Protein 7EYO (pdb70)

Foldseek 3Di:
DWEKEWPLPDFLAFFALQAEAFEDELVLFAQVGGDPLFDLADLLLLQLLLLLPPHAYEYYAQNLQAEFEQDDPVDPCQVPQLQAADDPQLVPQWQPRPNRHHTYHYLVNVVSNLVSQVSNNYAYEYEHHQQQWPDDDRPPRLDTAGDCPRVVVVLVSCVVVVHAPRYHYEYHAALVHGHSSSDDLQRLLRNLQVVLVVVVVRVSNQPDFYEDDHHEQVVLLSVLSNLVRPVVRGQEYAYEDALEAQAPDDLVLLLQQVSLCVLVVRLVSNLVSCVVGPCSVRAYANSEYAHHPPLHHALQLLAQSVLASLVSNSQVCLSSNRHYYYYHHCDDGRNHQADSNPRWGFNSSVSSSVCSQFARRRFIDMDMPDPSSQKDKTKHWTDCPHPQNPVPFDFQKMKMKMWGSDQAKDFHCHVLLQPFFKWKFKKAADVNDRSHRWIDTVNHTWGADVSHGDHRDTDRPCRTRIDHHSIMIMIIRRNNRRVSRD

Organism: Hirudo nipponia (NCBI:txid42736)

Structure (mmCIF, N/CA/C/O backbone):
data_7EYO
#
_entry.id   7EYO
#
_cell.length_a   43.514
_cell.length_b   69.474
_cell.length_c   86.739
_cell.angle_alpha   90.000
_cell.angle_beta   95.970
_cell.angle_gamma   90.000
#
_symmetry.space_group_name_H-M   'P 1 21 1'
#
loop_
_entity.id
_entity.type
_entity.pdbx_description
1 polymer Hyaluronoglucuronidase
2 branched 2-acetamido-2-deoxy-beta-D-glucopyranose-(1-4)-2-acetamido-2-deoxy-beta-D-glucopyranose
3 non-polymer GLYCEROL
4 water water
#
loop_
_atom_site.group_PDB
_atom_site.id
_atom_site.type_symbol
_atom_site.label_atom_id
_atom_site.label_alt_id
_atom_site.label_comp_id
_atom_site.label_asym_id
_atom_site.label_entity_id
_atom_site.label_seq_id
_atom_site.pdbx_PDB_ins_code
_atom_site.Cartn_x
_atom_site.Cartn_y
_atom_site.Cartn_z
_atom_site.occupancy
_atom_site.B_iso_or_equiv
_atom_site.auth_seq_id
_atom_site.auth_comp_id
_atom_site.auth_asym_id
_atom_site.auth_atom_id
_atom_site.pdbx_PDB_model_num
ATOM 1 N N . GLU A 1 10 ? 31.591 8.053 43.014 1.00 60.89 3 GLU A N 1
ATOM 2 C CA . GLU A 1 10 ? 32.779 8.907 42.715 1.00 54.54 3 GLU A CA 1
ATOM 3 C C . GLU A 1 10 ? 33.549 9.235 43.997 1.00 55.27 3 GLU A C 1
ATOM 4 O O . GLU A 1 10 ? 34.788 9.330 43.917 1.00 53.91 3 GLU A O 1
ATOM 10 N N . ILE A 1 11 ? 32.848 9.454 45.116 1.00 54.25 4 ILE A N 1
ATOM 11 C CA . ILE A 1 11 ? 33.456 9.817 46.432 1.00 51.78 4 ILE A CA 1
ATOM 12 C C . ILE A 1 11 ? 33.035 8.776 47.465 1.00 47.53 4 ILE A C 1
ATOM 13 O O . ILE A 1 11 ? 31.819 8.634 47.695 1.00 49.55 4 ILE A O 1
ATOM 18 N N . ALA A 1 12 ? 34.024 8.123 48.075 1.00 46.11 5 ALA A N 1
ATOM 19 C CA . ALA A 1 12 ? 33.882 7.142 49.172 1.00 46.35 5 ALA A CA 1
ATOM 20 C C . ALA A 1 12 ? 33.508 7.843 50.488 1.00 53.85 5 ALA A C 1
ATOM 21 O O . ALA A 1 12 ? 34.195 8.820 50.877 1.00 59.18 5 ALA A O 1
ATOM 23 N N . VAL A 1 13 ? 32.494 7.325 51.186 1.00 51.06 6 VAL A N 1
ATOM 24 C CA . VAL A 1 13 ? 31.965 7.920 52.446 1.00 51.75 6 VAL A CA 1
ATOM 25 C C . VAL A 1 13 ? 31.593 6.797 53.420 1.00 48.27 6 VAL A C 1
ATOM 26 O O . VAL A 1 13 ? 30.729 5.970 53.078 1.00 45.44 6 VAL A O 1
ATOM 30 N N . THR A 1 14 ? 32.225 6.801 54.593 1.00 48.46 7 THR A N 1
ATOM 31 C CA . THR A 1 14 ? 31.881 5.969 55.776 1.00 47.76 7 THR A CA 1
ATOM 32 C C . THR A 1 14 ? 31.281 6.871 56.868 1.00 43.82 7 THR A C 1
ATOM 33 O O . THR A 1 14 ? 31.891 7.898 57.172 1.00 45.47 7 THR A O 1
ATOM 37 N N . ILE A 1 15 ? 30.126 6.508 57.420 1.00 37.66 8 ILE A N 1
ATOM 38 C CA . ILE A 1 15 ? 29.519 7.148 58.623 1.00 35.37 8 ILE A CA 1
ATOM 39 C C . ILE A 1 15 ? 29.575 6.153 59.790 1.00 40.92 8 ILE A C 1
ATOM 40 O O . ILE A 1 15 ? 28.912 5.110 59.713 1.00 40.81 8 ILE A O 1
ATOM 45 N N . ASP A 1 16 ? 30.301 6.465 60.859 1.00 40.54 9 ASP A N 1
ATOM 46 C CA . ASP A 1 16 ? 30.283 5.646 62.097 1.00 38.38 9 ASP A CA 1
ATOM 47 C C . ASP A 1 16 ? 28.988 5.962 62.848 1.00 39.24 9 ASP A C 1
ATOM 48 O O . ASP A 1 16 ? 29.019 6.789 63.784 1.00 36.21 9 ASP A O 1
ATOM 53 N N . ASP A 1 17 ? 27.897 5.284 62.492 1.00 35.56 10 ASP A N 1
ATOM 54 C CA . ASP A 1 17 ? 26.549 5.534 63.073 1.00 35.09 10 ASP A CA 1
ATOM 55 C C . ASP A 1 17 ? 26.390 4.787 64.401 1.00 30.91 10 ASP A C 1
ATOM 56 O O . ASP A 1 17 ? 25.241 4.697 64.910 1.00 31.46 10 ASP A O 1
ATOM 61 N N . LYS A 1 18 ? 27.491 4.297 64.963 1.00 32.80 11 LYS A N 1
ATOM 62 C CA . LYS A 1 18 ? 27.476 3.542 66.241 1.00 40.32 11 LYS A CA 1
ATOM 63 C C . LYS A 1 18 ? 27.953 4.421 67.402 1.00 40.53 11 LYS A C 1
ATOM 64 O O . LYS A 1 18 ? 27.529 4.159 68.521 1.00 48.25 11 LYS A O 1
ATOM 70 N N . ASN A 1 19 ? 28.819 5.404 67.161 1.00 41.31 12 ASN A N 1
ATOM 71 C CA . ASN A 1 19 ? 29.443 6.227 68.234 1.00 40.61 12 ASN A CA 1
ATOM 72 C C . ASN A 1 19 ? 28.979 7.678 68.057 1.00 38.74 12 ASN A C 1
ATOM 73 O O . ASN A 1 19 ? 29.194 8.250 66.965 1.00 37.46 12 ASN A O 1
ATOM 78 N N . VAL A 1 20 ? 28.256 8.188 69.050 1.00 36.66 13 VAL A N 1
ATOM 79 C CA . VAL A 1 20 ? 27.776 9.601 69.105 1.00 32.93 13 VAL A CA 1
ATOM 80 C C . VAL A 1 20 ? 28.980 10.450 69.491 1.00 31.06 13 VAL A C 1
ATOM 81 O O . VAL A 1 20 ? 29.536 10.199 70.579 1.00 30.65 13 VAL A O 1
ATOM 85 N N . ILE A 1 21 ? 29.421 11.341 68.599 1.00 30.51 14 ILE A N 1
ATOM 86 C CA . ILE A 1 21 ? 30.617 12.208 68.818 1.00 29.77 14 ILE A CA 1
ATOM 87 C C . ILE A 1 21 ? 30.180 13.562 69.397 1.00 27.03 14 ILE A C 1
ATOM 88 O O . ILE A 1 21 ? 31.038 14.275 69.875 1.00 27.59 14 ILE A O 1
ATOM 93 N N . ALA A 1 22 ? 28.892 13.895 69.365 1.00 27.18 15 ALA A N 1
ATOM 94 C CA . ALA A 1 22 ? 28.390 15.188 69.877 1.00 25.40 15 ALA A CA 1
ATOM 95 C C . ALA A 1 22 ? 26.893 15.125 70.065 1.00 22.72 15 ALA A C 1
ATOM 96 O O . ALA A 1 22 ? 26.200 14.412 69.306 1.00 24.99 15 ALA A O 1
ATOM 98 N N . SER A 1 23 ? 26.436 15.932 70.999 1.00 21.43 16 SER A N 1
ATOM 99 C CA . SER A 1 23 ? 25.019 16.209 71.280 1.00 22.44 16 SER A CA 1
ATOM 100 C C . SER A 1 23 ? 24.852 17.736 71.388 1.00 21.79 16 SER A C 1
ATOM 101 O O . SER A 1 23 ? 25.205 18.304 72.430 1.00 21.14 16 SER A O 1
ATOM 104 N N . VAL A 1 24 ? 24.363 18.372 70.328 1.00 21.55 17 VAL A N 1
ATOM 105 C CA . VAL A 1 24 ? 24.198 19.850 70.328 1.00 19.54 17 VAL A CA 1
ATOM 106 C C . VAL A 1 24 ? 22.912 20.206 71.063 1.00 19.54 17 VAL A C 1
ATOM 107 O O . VAL A 1 24 ? 22.117 19.294 71.455 1.00 20.81 17 VAL A O 1
ATOM 111 N N . SER A 1 25 ? 22.698 21.494 71.270 1.00 16.30 18 SER A N 1
ATOM 112 C CA . SER A 1 25 ? 21.459 22.027 71.845 1.00 16.16 18 SER A CA 1
ATOM 113 C C . SER A 1 25 ? 20.291 21.622 70.964 1.00 17.57 18 SER A C 1
ATOM 114 O O . SER A 1 25 ? 20.450 21.556 69.712 1.00 16.23 18 SER A O 1
ATOM 117 N N . GLU A 1 26 ? 19.151 21.337 71.589 1.00 17.11 19 GLU A N 1
ATOM 118 C CA . GLU A 1 26 ? 17.858 21.306 70.863 1.00 20.47 19 GLU A CA 1
ATOM 119 C C . GLU A 1 26 ? 17.584 22.682 70.233 1.00 17.36 19 GLU A C 1
ATOM 120 O O . GLU A 1 26 ? 16.858 22.748 69.228 1.00 18.21 19 GLU A O 1
ATOM 126 N N . SER A 1 27 ? 18.118 23.745 70.829 1.00 17.68 20 SER A N 1
ATOM 127 C CA . SER A 1 27 ? 18.024 25.151 70.339 1.00 16.97 20 SER A CA 1
ATOM 128 C C . SER A 1 27 ? 19.294 25.515 69.560 1.00 17.48 20 SER A C 1
ATOM 129 O O . SER A 1 27 ? 19.990 26.505 69.906 1.00 18.82 20 SER A O 1
ATOM 132 N N . PHE A 1 28 ? 19.616 24.716 68.557 1.00 15.71 21 PHE A N 1
ATOM 133 C CA . PHE A 1 28 ? 20.908 24.781 67.853 1.00 15.25 21 PHE A CA 1
ATOM 134 C C . PHE A 1 28 ? 21.006 26.097 67.083 1.00 14.70 21 PHE A C 1
ATOM 135 O O . PHE A 1 28 ? 22.121 26.687 67.047 1.00 14.74 21 PHE A O 1
ATOM 143 N N . HIS A 1 29 ? 19.921 26.520 66.435 1.00 14.42 22 HIS A N 1
ATOM 144 C CA . HIS A 1 29 ? 19.951 27.696 65.519 1.00 16.11 22 HIS A CA 1
ATOM 145 C C . HIS A 1 29 ? 19.772 28.991 66.284 1.00 15.03 22 HIS A C 1
ATOM 146 O O . HIS A 1 29 ? 19.065 29.035 67.275 1.00 15.21 22 HIS A O 1
ATOM 153 N N . GLY A 1 30 ? 20.492 30.040 65.861 1.00 13.82 23 GLY A N 1
ATOM 154 C CA . GLY A 1 30 ? 20.267 31.381 66.408 1.00 12.33 23 GLY A CA 1
ATOM 155 C C . GLY A 1 30 ? 20.491 32.441 65.355 1.00 11.78 23 GLY A C 1
ATOM 156 O O . GLY A 1 30 ? 21.061 32.108 64.310 1.00 11.71 23 GLY A O 1
ATOM 157 N N . VAL A 1 31 ? 20.002 33.625 65.625 1.00 11.58 24 VAL A N 1
ATOM 158 C CA . VAL A 1 31 ? 20.125 34.794 64.709 1.00 12.73 24 VAL A CA 1
ATOM 159 C C . VAL A 1 31 ? 20.542 35.981 65.543 1.00 11.19 24 VAL A C 1
ATOM 160 O O . VAL A 1 31 ? 20.139 36.080 66.724 1.00 10.46 24 VAL A O 1
ATOM 164 N N . ALA A 1 32 ? 21.384 36.844 64.969 1.00 11.37 25 ALA A N 1
ATOM 165 C CA . ALA A 1 32 ? 21.850 38.022 65.699 1.00 10.32 25 ALA A CA 1
ATOM 166 C C . ALA A 1 32 ? 21.120 39.243 65.195 1.00 11.02 25 ALA A C 1
ATOM 167 O O . ALA A 1 32 ? 21.021 39.436 63.970 1.00 11.41 25 ALA A O 1
ATOM 169 N N . PHE A 1 33 ? 20.693 40.067 66.130 1.00 11.91 26 PHE A N 1
ATOM 170 C CA . PHE A 1 33 ? 20.081 41.393 65.938 1.00 11.57 26 PHE A CA 1
ATOM 171 C C . PHE A 1 33 ? 21.116 42.400 66.456 1.00 12.71 26 PHE A C 1
ATOM 172 O O . PHE A 1 33 ? 21.266 42.558 67.719 1.00 10.77 26 PHE A O 1
ATOM 180 N N . ASP A 1 34 ? 21.868 42.981 65.536 1.00 12.89 27 ASP A N 1
ATOM 181 C CA . ASP A 1 34 ? 23.036 43.815 65.915 1.00 14.15 27 ASP A CA 1
ATOM 182 C C . ASP A 1 34 ? 22.666 45.069 66.704 1.00 12.86 27 ASP A C 1
ATOM 183 O O . ASP A 1 34 ? 21.770 45.790 66.267 1.00 14.63 27 ASP A O 1
ATOM 188 N N . ALA A 1 35 ? 23.408 45.336 67.786 1.00 12.06 28 ALA A N 1
ATOM 189 C CA . ALA A 1 35 ? 23.143 46.538 68.606 1.00 12.27 28 ALA A CA 1
ATOM 190 C C . ALA A 1 35 ? 23.408 47.805 67.764 1.00 12.01 28 ALA A C 1
ATOM 191 O O . ALA A 1 35 ? 23.019 48.882 68.224 1.00 13.71 28 ALA A O 1
ATOM 193 N N . SER A 1 36 ? 24.040 47.724 66.580 1.00 11.50 29 SER A N 1
ATOM 194 C CA . SER A 1 36 ? 24.181 48.912 65.676 1.00 12.64 29 SER A CA 1
ATOM 195 C C . SER A 1 36 ? 22.831 49.305 65.052 1.00 14.28 29 SER A C 1
ATOM 196 O O . SER A 1 36 ? 22.792 50.364 64.442 1.00 13.34 29 SER A O 1
ATOM 199 N N . LEU A 1 37 ? 21.747 48.567 65.301 1.00 14.83 30 LEU A N 1
ATOM 200 C CA . LEU A 1 37 ? 20.357 48.966 64.900 1.00 16.17 30 LEU A CA 1
ATOM 201 C C . LEU A 1 37 ? 19.781 50.031 65.812 1.00 18.14 30 LEU A C 1
ATOM 202 O O . LEU A 1 37 ? 18.722 50.585 65.447 1.00 17.21 30 LEU A O 1
ATOM 207 N N . PHE A 1 38 ? 20.420 50.343 66.954 1.00 16.85 31 PHE A N 1
ATOM 208 C CA . PHE A 1 38 ? 19.984 51.412 67.869 1.00 16.49 31 PHE A CA 1
ATOM 209 C C . PHE A 1 38 ? 20.740 52.721 67.604 1.00 16.09 31 PHE A C 1
ATOM 210 O O . PHE A 1 38 ? 21.868 52.698 67.091 1.00 18.23 31 PHE A O 1
ATOM 218 N N . SER A 1 39 ? 20.049 53.821 67.876 1.00 18.10 32 SER A N 1
ATOM 219 C CA . SER A 1 39 ? 20.508 55.222 67.745 1.00 16.56 32 SER A CA 1
ATOM 220 C C . SER A 1 39 ? 20.178 55.913 69.052 1.00 16.19 32 SER A C 1
ATOM 221 O O . SER A 1 39 ? 19.512 55.320 69.909 1.00 17.21 32 SER A O 1
ATOM 224 N N . PRO A 1 40 ? 20.643 57.166 69.261 1.00 16.27 33 PRO A N 1
ATOM 225 C CA . PRO A 1 40 ? 20.245 57.949 70.438 1.00 17.45 33 PRO A CA 1
ATOM 226 C C . PRO A 1 40 ? 18.731 58.133 70.593 1.00 18.34 33 PRO A C 1
ATOM 227 O O . PRO A 1 40 ? 18.291 58.347 71.690 1.00 18.21 33 PRO A O 1
ATOM 231 N N . LYS A 1 41 ? 17.981 57.952 69.506 1.00 21.82 34 LYS A N 1
ATOM 232 C CA . LYS A 1 41 ? 16.504 58.106 69.492 1.00 26.24 34 LYS A CA 1
ATOM 233 C C . LYS A 1 41 ? 15.812 56.740 69.518 1.00 28.10 34 LYS A C 1
ATOM 234 O O . LYS A 1 41 ? 14.581 56.721 69.415 1.00 30.36 34 LYS A O 1
ATOM 240 N N . GLY A 1 42 ? 16.545 55.631 69.641 1.00 21.90 35 GLY A N 1
ATOM 241 C CA . GLY A 1 42 ? 15.960 54.279 69.573 1.00 20.59 35 GLY A CA 1
ATOM 242 C C . GLY A 1 42 ? 16.266 53.577 68.267 1.00 19.06 35 GLY A C 1
ATOM 243 O O . GLY A 1 42 ? 17.239 53.964 67.547 1.00 21.48 35 GLY A O 1
ATOM 244 N N . LEU A 1 43 ? 15.461 52.584 67.902 1.00 18.80 36 LEU A N 1
ATOM 245 C CA . LEU A 1 43 ? 15.759 51.804 66.681 1.00 18.66 36 LEU A CA 1
ATOM 246 C C . LEU A 1 43 ? 15.723 52.732 65.470 1.00 21.08 36 LEU A C 1
ATOM 247 O O . LEU A 1 43 ? 14.935 53.689 65.475 1.00 21.57 36 LEU A O 1
ATOM 252 N N . TRP A 1 44 ? 16.517 52.460 64.453 1.00 22.18 37 TRP A N 1
ATOM 253 C CA . TRP A 1 44 ? 16.332 53.145 63.144 1.00 23.71 37 TRP A CA 1
ATOM 254 C C . TRP A 1 44 ? 14.902 52.886 62.650 1.00 24.50 37 TRP A C 1
ATOM 255 O O . TRP A 1 44 ? 14.314 51.837 62.992 1.00 20.57 37 TRP A O 1
ATOM 266 N N . SER A 1 45 ? 14.344 53.803 61.861 1.00 24.88 38 SER A N 1
ATOM 267 C CA . SER A 1 45 ? 12.910 53.743 61.464 1.00 25.64 38 SER A CA 1
ATOM 268 C C . SER A 1 45 ? 12.643 52.523 60.580 1.00 21.59 38 SER A C 1
ATOM 269 O O . SER A 1 45 ? 11.573 51.999 60.648 1.00 29.21 38 SER A O 1
ATOM 272 N N . PHE A 1 46 ? 13.589 52.013 59.820 1.00 23.51 39 PHE A N 1
ATOM 273 C CA . PHE A 1 46 ? 13.357 50.818 58.964 1.00 22.82 39 PHE A CA 1
ATOM 274 C C . PHE A 1 46 ? 13.175 49.536 59.790 1.00 23.42 39 PHE A C 1
ATOM 275 O O . PHE A 1 46 ? 12.658 48.537 59.229 1.00 22.06 39 PHE A O 1
ATOM 283 N N . VAL A 1 47 ? 13.610 49.518 61.052 1.00 20.11 40 VAL A N 1
ATOM 284 C CA . VAL A 1 47 ? 13.700 48.231 61.798 1.00 19.64 40 VAL A CA 1
ATOM 285 C C . VAL A 1 47 ? 12.292 47.732 62.166 1.00 18.28 40 VAL A C 1
ATOM 286 O O . VAL A 1 47 ? 11.552 48.463 62.861 1.00 18.16 40 VAL A O 1
ATOM 290 N N . ASP A 1 48 ? 12.018 46.495 61.764 1.00 20.15 41 ASP A N 1
ATOM 291 C CA . ASP A 1 48 ? 10.742 45.775 62.000 1.00 21.92 41 ASP A CA 1
ATOM 292 C C . ASP A 1 48 ? 10.958 44.601 62.959 1.00 16.82 41 ASP A C 1
ATOM 293 O O . ASP A 1 48 ? 11.592 43.614 62.549 1.00 18.24 41 ASP A O 1
ATOM 298 N N . ILE A 1 49 ? 10.462 44.721 64.190 1.00 19.04 42 ILE A N 1
ATOM 299 C CA . ILE A 1 49 ? 10.452 43.620 65.207 1.00 19.87 42 ILE A CA 1
ATOM 300 C C . ILE A 1 49 ? 9.010 43.284 65.616 1.00 21.37 42 ILE A C 1
ATOM 301 O O . ILE A 1 49 ? 8.851 42.678 66.713 1.00 19.99 42 ILE A O 1
ATOM 306 N N . THR A 1 50 ? 8.000 43.656 64.808 1.00 22.69 43 THR A N 1
ATOM 307 C CA . THR A 1 50 ? 6.572 43.482 65.203 1.00 21.60 43 THR A CA 1
ATOM 308 C C . THR A 1 50 ? 5.732 42.814 64.117 1.00 26.36 43 THR A C 1
ATOM 309 O O . THR A 1 50 ? 4.647 42.365 64.475 1.00 26.09 43 THR A O 1
ATOM 313 N N . SER A 1 51 ? 6.156 42.767 62.861 1.00 27.23 44 SER A N 1
ATOM 314 C CA . SER A 1 51 ? 5.345 42.140 61.783 1.00 26.92 44 SER A CA 1
ATOM 315 C C . SER A 1 51 ? 5.100 40.672 62.061 1.00 27.27 44 SER A C 1
ATOM 316 O O . SER A 1 51 ? 6.043 39.902 62.257 1.00 22.47 44 SER A O 1
ATOM 319 N N . PRO A 1 52 ? 3.835 40.208 61.906 1.00 25.88 45 PRO A N 1
ATOM 320 C CA . PRO A 1 52 ? 3.532 38.778 61.950 1.00 24.91 45 PRO A CA 1
ATOM 321 C C . PRO A 1 52 ? 4.483 37.928 61.119 1.00 22.32 45 PRO A C 1
ATOM 322 O O . PRO A 1 52 ? 4.866 36.838 61.481 1.00 22.83 45 PRO A O 1
ATOM 326 N N . LYS A 1 53 ? 4.839 38.443 59.957 1.00 21.31 46 LYS A N 1
ATOM 327 C CA . LYS A 1 53 ? 5.809 37.803 59.044 1.00 20.89 46 LYS A CA 1
ATOM 328 C C . LYS A 1 53 ? 7.068 37.375 59.796 1.00 19.81 46 LYS A C 1
ATOM 329 O O . LYS A 1 53 ? 7.667 36.324 59.489 1.00 19.02 46 LYS A O 1
ATOM 335 N N . LEU A 1 54 ? 7.569 38.251 60.649 1.00 21.31 47 LEU A N 1
ATOM 336 C CA . LEU A 1 54 ? 8.900 37.987 61.280 1.00 22.33 47 LEU A CA 1
ATOM 337 C C . LEU A 1 54 ? 8.704 36.869 62.289 1.00 20.10 47 LEU A C 1
ATOM 338 O O . LEU A 1 54 ? 9.593 35.998 62.429 1.00 20.58 47 LEU A O 1
ATOM 343 N N . PHE A 1 55 ? 7.554 36.878 62.948 1.00 19.36 48 PHE A N 1
ATOM 344 C CA . PHE A 1 55 ? 7.231 35.828 63.943 1.00 21.13 48 PHE A CA 1
ATOM 345 C C . PHE A 1 55 ? 7.269 34.485 63.230 1.00 22.09 48 PHE A C 1
ATOM 346 O O . PHE A 1 55 ? 7.857 33.565 63.747 1.00 23.49 48 PHE A O 1
ATOM 354 N N . LYS A 1 56 ? 6.698 34.386 62.021 1.00 26.84 49 LYS A N 1
ATOM 355 C CA . LYS A 1 56 ? 6.636 33.119 61.251 1.00 25.88 49 LYS A CA 1
ATOM 356 C C . LYS A 1 56 ? 8.040 32.698 60.800 1.00 23.97 49 LYS A C 1
ATOM 357 O O . LYS A 1 56 ? 8.407 31.476 60.862 1.00 21.10 49 LYS A O 1
ATOM 363 N N . LEU A 1 57 ? 8.834 33.644 60.305 1.00 23.19 50 LEU A N 1
ATOM 364 C CA . LEU A 1 57 ? 10.190 33.292 59.840 1.00 21.22 50 LEU A CA 1
ATOM 365 C C . LEU A 1 57 ? 11.046 32.812 61.036 1.00 17.18 50 LEU A C 1
ATOM 366 O O . LEU A 1 57 ? 11.774 31.871 60.885 1.00 16.73 50 LEU A O 1
ATOM 371 N N . LEU A 1 58 ? 10.963 33.456 62.180 1.00 18.74 51 LEU A N 1
ATOM 372 C CA . LEU A 1 58 ? 11.808 33.049 63.342 1.00 17.93 51 LEU A CA 1
ATOM 373 C C . LEU A 1 58 ? 11.318 31.675 63.831 1.00 19.44 51 LEU A C 1
ATOM 374 O O . LEU A 1 58 ? 12.133 30.814 64.098 1.00 14.99 51 LEU A O 1
ATOM 379 N N . GLU A 1 59 ? 10.001 31.494 63.948 1.00 20.04 52 GLU A N 1
ATOM 380 C CA . GLU A 1 59 ? 9.439 30.168 64.298 1.00 23.39 52 GLU A CA 1
ATOM 381 C C . GLU A 1 59 ? 10.092 29.121 63.405 1.00 20.67 52 GLU A C 1
ATOM 382 O O . GLU A 1 59 ? 10.441 28.032 63.885 1.00 22.40 52 GLU A O 1
ATOM 388 N N . GLY A 1 60 ? 10.346 29.438 62.135 1.00 19.03 53 GLY A N 1
ATOM 389 C CA . GLY A 1 60 ? 10.967 28.472 61.237 1.00 19.78 53 GLY A CA 1
ATOM 390 C C . GLY A 1 60 ? 12.366 28.110 61.635 1.00 18.68 53 GLY A C 1
ATOM 391 O O . GLY A 1 60 ? 12.882 27.131 61.101 1.00 18.05 53 GLY A O 1
ATOM 392 N N . LEU A 1 61 ? 13.003 28.856 62.553 1.00 17.61 54 LEU A N 1
ATOM 393 C CA . LEU A 1 61 ? 14.370 28.464 63.005 1.00 17.63 54 LEU A CA 1
ATOM 394 C C . LEU A 1 61 ? 14.326 27.992 64.463 1.00 18.47 54 LEU A C 1
ATOM 395 O O . LEU A 1 61 ? 15.414 27.840 65.031 1.00 16.04 54 LEU A O 1
ATOM 400 N N . SER A 1 62 ? 13.112 27.836 65.013 1.00 19.38 55 SER A N 1
ATOM 401 C CA . SER A 1 62 ? 12.869 27.496 66.438 1.00 18.97 55 SER A CA 1
ATOM 402 C C . SER A 1 62 ? 12.968 25.991 66.731 1.00 20.38 55 SER A C 1
ATOM 403 O O . SER A 1 62 ? 12.815 25.220 65.793 1.00 22.84 55 SER A O 1
ATOM 406 N N . PRO A 1 63 ? 13.209 25.602 67.991 1.00 19.56 56 PRO A N 1
ATOM 407 C CA . PRO A 1 63 ? 13.609 26.469 69.110 1.00 16.89 56 PRO A CA 1
ATOM 408 C C . PRO A 1 63 ? 15.038 26.999 68.937 1.00 14.11 56 PRO A C 1
ATOM 409 O O . PRO A 1 63 ? 15.826 26.318 68.464 1.00 15.71 56 PRO A O 1
ATOM 413 N N . GLY A 1 64 ? 15.227 28.270 69.226 1.00 15.80 57 GLY A N 1
ATOM 414 C CA . GLY A 1 64 ? 16.546 28.855 68.966 1.00 14.73 57 GLY A CA 1
ATOM 415 C C . GLY A 1 64 ? 16.864 30.051 69.819 1.00 14.88 57 GLY A C 1
ATOM 416 O O . GLY A 1 64 ? 16.213 30.260 70.819 1.00 15.09 57 GLY A O 1
ATOM 417 N N . TYR A 1 65 ? 17.825 30.828 69.334 1.00 12.09 58 TYR A N 1
ATOM 418 C CA . TYR A 1 65 ? 18.337 32.024 70.047 1.00 12.49 58 TYR A CA 1
ATOM 419 C C . TYR A 1 65 ? 18.261 33.267 69.165 1.00 12.29 58 TYR A C 1
ATOM 420 O O . TYR A 1 65 ? 18.439 33.148 67.938 1.00 13.33 58 TYR A O 1
ATOM 429 N N . PHE A 1 66 ? 17.894 34.356 69.804 1.00 11.30 59 PHE A N 1
ATOM 430 C CA . PHE A 1 66 ? 17.781 35.696 69.204 1.00 11.94 59 PHE A CA 1
ATOM 431 C C . PHE A 1 66 ? 18.736 36.575 70.009 1.00 10.36 59 PHE A C 1
ATOM 432 O O . PHE A 1 66 ? 18.422 36.980 71.148 1.00 10.46 59 PHE A O 1
ATOM 440 N N . ARG A 1 67 ? 19.917 36.842 69.448 1.00 10.07 60 ARG A N 1
ATOM 441 C CA . ARG A 1 67 ? 20.968 37.590 70.187 1.00 9.95 60 ARG A CA 1
ATOM 442 C C . ARG A 1 67 ? 20.881 39.084 69.869 1.00 10.95 60 ARG A C 1
ATOM 443 O O . ARG A 1 67 ? 20.922 39.451 68.685 1.00 11.27 60 ARG A O 1
ATOM 451 N N . VAL A 1 68 ? 20.689 39.900 70.902 1.00 10.31 61 VAL A N 1
ATOM 452 C CA . VAL A 1 68 ? 20.735 41.374 70.793 1.00 10.25 61 VAL A CA 1
ATOM 453 C C . VAL A 1 68 ? 22.102 41.802 71.345 1.00 10.08 61 VAL A C 1
ATOM 454 O O . VAL A 1 68 ? 22.294 41.780 72.618 1.00 9.87 61 VAL A O 1
ATOM 458 N N . GLY A 1 69 ? 23.014 42.220 70.480 1.00 9.32 62 GLY A N 1
ATOM 459 C CA . GLY A 1 69 ? 24.390 42.420 70.954 1.00 9.80 62 GLY A CA 1
ATOM 460 C C . GLY A 1 69 ? 25.369 42.839 69.878 1.00 9.80 62 GLY A C 1
ATOM 461 O O . GLY A 1 69 ? 24.952 43.240 68.749 1.00 10.68 62 GLY A O 1
ATOM 462 N N . GLY A 1 70 ? 26.644 42.727 70.211 1.00 9.37 63 GLY A N 1
ATOM 463 C CA . GLY A 1 70 ? 27.742 43.075 69.301 1.00 8.95 63 GLY A CA 1
ATOM 464 C C . GLY A 1 70 ? 28.488 44.264 69.830 1.00 9.51 63 GLY A C 1
ATOM 465 O O . GLY A 1 70 ? 28.295 44.648 71.000 1.00 8.57 63 GLY A O 1
ATOM 466 N N . THR A 1 71 ? 29.358 44.837 69.001 1.00 10.99 64 THR A N 1
ATOM 467 C CA . THR A 1 71 ? 30.296 45.914 69.417 1.00 10.29 64 THR A CA 1
ATOM 468 C C . THR A 1 71 ? 29.488 47.064 70.034 1.00 9.28 64 THR A C 1
ATOM 469 O O . THR A 1 71 ? 29.898 47.618 71.107 1.00 8.33 64 THR A O 1
ATOM 473 N N . PHE A 1 72 ? 28.372 47.431 69.409 1.00 9.05 65 PHE A N 1
ATOM 474 C CA . PHE A 1 72 ? 27.585 48.607 69.811 1.00 9.87 65 PHE A CA 1
ATOM 475 C C . PHE A 1 72 ? 26.841 48.349 71.127 1.00 9.26 65 PHE A C 1
ATOM 476 O O . PHE A 1 72 ? 26.246 49.259 71.639 1.00 9.20 65 PHE A O 1
ATOM 484 N N . ALA A 1 73 ? 26.903 47.155 71.692 1.00 8.69 66 ALA A N 1
ATOM 485 C CA . ALA A 1 73 ? 26.221 46.845 72.971 1.00 8.91 66 ALA A CA 1
ATOM 486 C C . ALA A 1 73 ? 26.879 47.659 74.079 1.00 9.15 66 ALA A C 1
ATOM 487 O O . ALA A 1 73 ? 26.240 47.869 75.164 1.00 8.03 66 ALA A O 1
ATOM 489 N N . ASN A 1 74 ? 28.147 48.038 73.867 1.00 8.45 67 ASN A N 1
ATOM 490 C CA . ASN A 1 74 ? 28.924 48.756 74.907 1.00 8.36 67 ASN A CA 1
ATOM 491 C C . ASN A 1 74 ? 28.614 50.266 74.904 1.00 8.37 67 ASN A C 1
ATOM 492 O O . ASN A 1 74 ? 29.266 50.999 75.67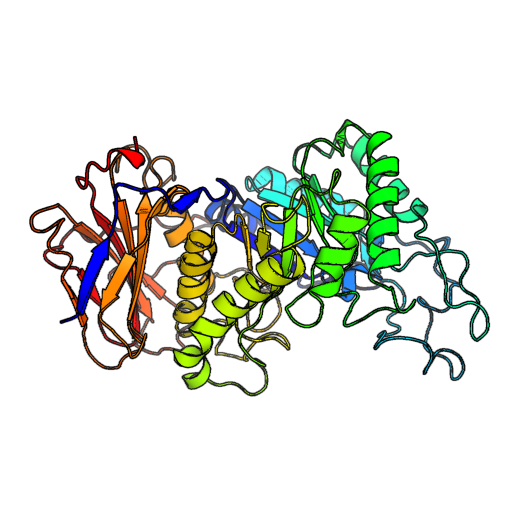7 1.00 7.77 67 ASN A O 1
ATOM 497 N N . TRP A 1 75 ? 27.590 50.717 74.168 1.00 8.74 68 TRP A N 1
ATOM 498 C CA . TRP A 1 75 ? 27.069 52.093 74.370 1.00 9.22 68 TRP A CA 1
ATOM 499 C C . TRP A 1 75 ? 25.563 52.135 74.178 1.00 10.28 68 TRP A C 1
ATOM 500 O O . TRP A 1 75 ? 25.039 53.207 73.782 1.00 11.33 68 TRP A O 1
ATOM 511 N N . LEU A 1 76 ? 24.911 51.009 74.490 1.00 9.44 69 LEU A N 1
ATOM 512 C CA . LEU A 1 76 ? 23.455 50.927 74.528 1.00 11.15 69 LEU A CA 1
ATOM 513 C C . LEU A 1 76 ? 23.020 51.156 75.982 1.00 11.96 69 LEU A C 1
ATOM 514 O O . LEU A 1 76 ? 23.560 50.530 76.904 1.00 10.87 69 LEU A O 1
ATOM 519 N N . PHE A 1 77 ? 21.941 51.902 76.169 1.00 11.41 70 PHE A N 1
ATOM 520 C CA . PHE A 1 77 ? 21.449 52.312 77.502 1.00 11.54 70 PHE A CA 1
ATOM 521 C C . PHE A 1 77 ? 19.933 52.169 77.554 1.00 13.33 70 PHE A C 1
ATOM 522 O O . PHE A 1 77 ? 19.247 52.766 76.709 1.00 15.60 70 PHE A O 1
ATOM 530 N N . PHE A 1 78 ? 19.443 51.367 78.487 1.00 15.01 71 PHE A N 1
ATOM 531 C CA . PHE A 1 78 ? 17.998 51.093 78.696 1.00 15.39 71 PHE A CA 1
ATOM 532 C C . PHE A 1 78 ? 17.306 52.362 79.177 1.00 14.74 71 PHE A C 1
ATOM 533 O O . PHE A 1 78 ? 17.792 53.013 80.159 1.00 15.36 71 PHE A O 1
ATOM 541 N N . ASP A 1 79 ? 16.256 52.756 78.468 1.00 16.48 72 ASP A N 1
ATOM 542 C CA . ASP A 1 79 ? 15.408 53.918 78.856 1.00 18.30 72 ASP A CA 1
ATOM 543 C C . ASP A 1 79 ? 16.309 55.151 79.049 1.00 18.34 72 ASP A C 1
ATOM 544 O O . ASP A 1 79 ? 16.301 55.725 80.115 1.00 21.17 72 ASP A O 1
ATOM 549 N N . LEU A 1 80 ? 17.126 55.489 78.050 1.00 20.17 73 LEU A N 1
ATOM 550 C CA . LEU A 1 80 ? 18.077 56.631 78.072 1.00 20.33 73 LEU A CA 1
ATOM 551 C C . LEU A 1 80 ? 17.266 57.926 78.235 1.00 25.46 73 LEU A C 1
ATOM 552 O O . LEU A 1 80 ? 16.321 58.096 77.485 1.00 29.21 73 LEU A O 1
ATOM 557 N N . ASP A 1 81 ? 17.576 58.765 79.205 1.00 31.87 74 ASP A N 1
ATOM 558 C CA . ASP A 1 81 ? 16.935 60.102 79.341 1.00 33.51 74 ASP A CA 1
ATOM 559 C C . ASP A 1 81 ? 18.023 61.112 79.705 1.00 39.01 74 ASP A C 1
ATOM 560 O O . ASP A 1 81 ? 19.156 60.671 79.966 1.00 36.82 74 ASP A O 1
ATOM 565 N N . GLU A 1 82 ? 17.649 62.392 79.753 1.00 40.38 75 GLU A N 1
ATOM 566 C CA . GLU A 1 82 ? 18.493 63.566 80.113 1.00 42.97 75 GLU A CA 1
ATOM 567 C C . GLU A 1 82 ? 19.191 63.398 81.469 1.00 38.27 75 GLU A C 1
ATOM 568 O O . GLU A 1 82 ? 20.140 64.170 81.702 1.00 41.81 75 GLU A O 1
ATOM 574 N N . ASN A 1 83 ? 18.720 62.515 82.364 1.00 36.92 76 ASN A N 1
ATOM 575 C CA . ASN A 1 83 ? 19.319 62.357 83.716 1.00 37.30 76 ASN A CA 1
ATOM 576 C C . ASN A 1 83 ? 20.264 61.147 83.778 1.00 37.76 76 ASN A C 1
ATOM 577 O O . ASN A 1 83 ? 20.883 60.960 84.840 1.00 40.91 76 ASN A O 1
ATOM 582 N N . ASN A 1 84 ? 20.401 60.375 82.694 1.00 33.30 77 ASN A N 1
ATOM 583 C CA . ASN A 1 84 ? 21.237 59.148 82.675 1.00 24.50 77 ASN A CA 1
ATOM 584 C C . ASN A 1 84 ? 22.537 59.383 83.462 1.00 20.77 77 ASN A C 1
ATOM 585 O O . ASN A 1 84 ? 23.128 60.469 83.339 1.00 19.29 77 ASN A O 1
ATOM 590 N N . LYS A 1 85 ? 22.966 58.394 84.235 1.00 16.03 78 LYS A N 1
ATOM 591 C CA . LYS A 1 85 ? 24.209 58.419 85.044 1.00 18.82 78 LYS A CA 1
ATOM 592 C C . LYS A 1 85 ? 25.427 58.655 84.157 1.00 16.48 78 LYS A C 1
ATOM 593 O O . LYS A 1 85 ? 26.390 59.265 84.633 1.00 17.07 78 LYS A O 1
ATOM 599 N N . TRP A 1 86 ? 25.456 58.064 82.969 1.00 14.42 79 TRP A N 1
ATOM 600 C CA . TRP A 1 86 ? 26.690 57.986 82.153 1.00 14.43 79 TRP A CA 1
ATOM 601 C C . TRP A 1 86 ? 26.840 59.153 81.160 1.00 13.69 79 TRP A C 1
ATOM 602 O O . TRP A 1 86 ? 27.844 59.181 80.411 1.00 14.42 79 TRP A O 1
ATOM 613 N N . LYS A 1 87 ? 25.882 60.066 81.065 1.00 15.79 80 LYS A N 1
ATOM 614 C CA . LYS A 1 87 ? 25.869 61.042 79.935 1.00 18.48 80 LYS A CA 1
ATOM 615 C C . LYS A 1 87 ? 27.081 61.988 80.023 1.00 17.67 80 LYS A C 1
ATOM 616 O O . LYS A 1 87 ? 27.530 62.451 78.992 1.00 19.49 80 LYS A O 1
ATOM 622 N N . ASP A 1 88 ? 27.643 62.243 81.207 1.00 18.23 81 ASP A N 1
ATOM 623 C CA . ASP A 1 88 ? 28.752 63.237 81.342 1.00 20.53 81 ASP A CA 1
ATOM 624 C C . ASP A 1 88 ? 30.097 62.526 81.397 1.00 19.88 81 ASP A C 1
ATOM 625 O O . ASP A 1 88 ? 31.123 63.222 81.609 1.00 22.74 81 ASP A O 1
ATOM 630 N N . TYR A 1 89 ? 30.108 61.197 81.208 1.00 18.25 82 TYR A N 1
ATOM 631 C CA . TYR A 1 89 ? 31.333 60.356 81.318 1.00 13.75 82 TYR A CA 1
ATOM 632 C C . TYR A 1 89 ? 32.087 60.345 79.981 1.00 13.75 82 TYR A C 1
ATOM 633 O O . TYR A 1 89 ? 31.482 60.210 78.915 1.00 13.53 82 TYR A O 1
ATOM 642 N N . TRP A 1 90 ? 33.417 60.529 80.047 1.00 12.73 83 TRP A N 1
ATOM 643 C CA . TRP A 1 90 ? 34.277 60.724 78.854 1.00 12.50 83 TRP A CA 1
ATOM 644 C C . TRP A 1 90 ? 34.020 59.668 77.755 1.00 13.13 83 TRP A C 1
ATOM 645 O O . TRP A 1 90 ? 34.077 60.047 76.556 1.00 12.29 83 TRP A O 1
ATOM 656 N N . ALA A 1 91 ? 33.830 58.388 78.102 1.00 12.44 84 ALA A N 1
ATOM 657 C CA . ALA A 1 91 ? 33.711 57.302 77.087 1.00 13.31 84 ALA A CA 1
ATOM 658 C C . ALA A 1 91 ? 32.383 57.448 76.319 1.00 14.07 84 ALA A C 1
ATOM 659 O O . ALA A 1 91 ? 32.260 56.858 75.216 1.00 13.28 84 ALA A O 1
ATOM 661 N N . PHE A 1 92 ? 31.419 58.183 76.876 1.00 13.97 85 PHE A N 1
ATOM 662 C CA . PHE A 1 92 ? 30.074 58.374 76.268 1.00 14.64 85 PHE A CA 1
ATOM 663 C C . PHE A 1 92 ? 29.848 59.820 75.795 1.00 16.13 85 PHE A C 1
ATOM 664 O O . PHE A 1 92 ? 28.709 60.156 75.462 1.00 16.93 85 PHE A O 1
ATOM 672 N N . LYS A 1 93 ? 30.924 60.605 75.657 1.00 18.92 86 LYS A N 1
ATOM 673 C CA . LYS A 1 93 ? 30.903 61.956 75.062 1.00 20.84 86 LYS A CA 1
ATOM 674 C C . LYS A 1 93 ? 31.757 61.935 73.809 1.00 22.16 86 LYS A C 1
ATOM 675 O O . LYS A 1 93 ? 32.471 60.920 73.553 1.00 18.67 86 LYS A O 1
ATOM 681 N N . ASP A 1 94 ? 31.764 63.057 73.100 1.00 22.40 87 ASP A N 1
ATOM 682 C CA . ASP A 1 94 ? 32.599 63.218 71.889 1.00 23.57 87 ASP A CA 1
ATOM 683 C C . ASP A 1 94 ? 34.053 63.070 72.306 1.00 19.75 87 ASP A C 1
ATOM 684 O O . ASP A 1 94 ? 34.417 63.440 73.417 1.00 18.02 87 ASP A O 1
ATOM 689 N N . LYS A 1 95 ? 34.845 62.519 71.410 1.00 22.62 88 LYS A N 1
ATOM 690 C CA . LYS A 1 95 ? 36.304 62.379 71.541 1.00 22.87 88 LYS A CA 1
ATOM 691 C C . LYS A 1 95 ? 36.897 63.767 71.754 1.00 23.33 88 LYS A C 1
ATOM 692 O O . LYS A 1 95 ? 36.412 64.710 71.107 1.00 23.51 88 LYS A O 1
ATOM 698 N N . THR A 1 96 ? 37.858 63.881 72.654 1.00 22.67 89 THR A N 1
ATOM 699 C CA . THR A 1 96 ? 38.628 65.121 72.884 1.00 24.99 89 THR A CA 1
ATOM 700 C C . THR A 1 96 ? 40.073 64.773 72.585 1.00 25.89 89 THR A C 1
ATOM 701 O O . THR A 1 96 ? 40.426 63.595 72.499 1.00 23.44 89 THR A O 1
ATOM 705 N N . PRO A 1 97 ? 40.922 65.789 72.327 1.00 28.60 90 PRO A N 1
ATOM 706 C CA . PRO A 1 97 ? 42.357 65.554 72.188 1.00 28.22 90 PRO A CA 1
ATOM 707 C C . PRO A 1 97 ? 42.885 64.655 73.304 1.00 25.82 90 PRO A C 1
ATOM 708 O O . PRO A 1 97 ? 43.754 63.858 73.048 1.00 23.25 90 PRO A O 1
ATOM 712 N N . GLU A 1 98 ? 42.377 64.832 74.530 1.00 23.78 91 GLU A N 1
ATOM 713 C CA . GLU A 1 98 ? 42.840 64.077 75.710 1.00 24.29 91 GLU A CA 1
ATOM 714 C C . GLU A 1 98 ? 42.351 62.612 75.707 1.00 20.54 91 GLU A C 1
ATOM 715 O O . GLU A 1 98 ? 43.037 61.765 76.278 1.00 20.85 91 GLU A O 1
ATOM 721 N N . THR A 1 99 ? 41.221 62.303 75.108 1.00 18.07 92 THR A N 1
ATOM 722 C CA . THR A 1 99 ? 40.693 60.908 75.147 1.00 17.58 92 THR A CA 1
ATOM 723 C C . THR A 1 99 ? 40.939 60.208 73.816 1.00 17.70 92 THR A C 1
ATOM 724 O O . THR A 1 99 ? 40.745 58.983 73.730 1.00 16.08 92 THR A O 1
ATOM 728 N N . ALA A 1 100 ? 41.463 60.920 72.826 1.00 18.59 93 ALA A N 1
ATOM 729 C CA . ALA A 1 100 ? 41.570 60.422 71.440 1.00 17.49 93 ALA A CA 1
ATOM 730 C C . ALA A 1 100 ? 42.568 59.274 71.365 1.00 19.13 93 ALA A C 1
ATOM 731 O O . ALA A 1 100 ? 42.453 58.493 70.406 1.00 20.15 93 ALA A O 1
ATOM 733 N N . THR A 1 101 ? 43.515 59.183 72.278 1.00 18.35 94 THR A N 1
ATOM 734 C CA . THR A 1 101 ? 44.611 58.191 72.136 1.00 21.93 94 THR A CA 1
ATOM 735 C C . THR A 1 101 ? 44.635 57.232 73.333 1.00 21.01 94 THR A C 1
ATOM 736 O O . THR A 1 101 ? 45.662 56.544 73.492 1.00 24.83 94 THR A O 1
ATOM 740 N N . ILE A 1 102 ? 43.589 57.199 74.178 1.00 14.97 95 ILE A N 1
ATOM 741 C CA . ILE A 1 102 ? 43.682 56.440 75.445 1.00 14.10 95 ILE A CA 1
ATOM 742 C C . ILE A 1 102 ? 42.946 55.093 75.341 1.00 12.08 95 ILE A C 1
ATOM 743 O O . ILE A 1 102 ? 43.053 54.329 76.316 1.00 12.43 95 ILE A O 1
ATOM 748 N N . THR A 1 103 ? 42.204 54.834 74.276 1.00 11.77 96 THR A N 1
ATOM 749 C CA . THR A 1 103 ? 41.313 53.645 74.208 1.00 11.80 96 THR A CA 1
ATOM 750 C C . THR A 1 103 ? 41.866 52.629 73.224 1.00 13.41 96 THR A C 1
ATOM 751 O O . THR A 1 103 ? 42.729 52.989 72.397 1.00 14.27 96 THR A O 1
ATOM 755 N N . ARG A 1 104 ? 41.272 51.432 73.239 1.00 12.83 97 ARG A N 1
ATOM 756 C CA . ARG A 1 104 ? 41.504 50.403 72.206 1.00 13.63 97 ARG A CA 1
ATOM 757 C C . ARG A 1 104 ? 40.382 50.530 71.182 1.00 12.10 97 ARG A C 1
ATOM 758 O O . ARG A 1 104 ? 39.320 49.887 71.352 1.00 11.17 97 ARG A O 1
ATOM 766 N N . ARG A 1 105 ? 40.602 51.311 70.126 1.00 12.35 98 ARG A N 1
ATOM 767 C CA . ARG A 1 105 ? 39.694 51.448 68.936 1.00 13.39 98 ARG A CA 1
ATOM 768 C C . ARG A 1 105 ? 38.269 51.856 69.308 1.00 12.93 98 ARG A C 1
ATOM 769 O O . ARG A 1 105 ? 37.333 51.503 68.607 1.00 13.73 98 ARG A O 1
ATOM 777 N N . TRP A 1 106 ? 38.079 52.646 70.348 1.00 13.84 99 TRP A N 1
ATOM 778 C CA . TRP A 1 106 ? 36.729 53.052 70.786 1.00 12.40 99 TRP A CA 1
ATOM 779 C C . TRP A 1 106 ? 36.152 54.036 69.778 1.00 14.38 99 TRP A C 1
ATOM 780 O O . TRP A 1 106 ? 36.899 54.869 69.220 1.00 15.21 99 TRP A O 1
ATOM 791 N N . LEU A 1 107 ? 34.869 53.950 69.523 1.00 15.33 100 LEU A N 1
ATOM 792 C CA . LEU A 1 107 ? 34.278 54.768 68.437 1.00 16.59 100 LEU A CA 1
ATOM 793 C C . LEU A 1 107 ? 33.771 56.120 68.961 1.00 16.66 100 LEU A C 1
ATOM 794 O O . LEU A 1 107 ? 33.488 56.945 68.124 1.00 14.42 100 LEU A O 1
ATOM 799 N N . PHE A 1 108 ? 33.629 56.318 70.267 1.00 14.16 101 PHE A N 1
ATOM 800 C CA . PHE A 1 108 ? 33.155 57.579 70.881 1.00 15.89 101 PHE A CA 1
ATOM 801 C C . PHE A 1 108 ? 31.805 57.980 70.291 1.00 17.53 101 PHE A C 1
ATOM 802 O O . PHE A 1 108 ? 31.590 59.156 69.982 1.00 19.19 101 PHE A O 1
ATOM 810 N N . ARG A 1 109 ? 30.903 57.011 70.147 1.00 17.89 102 ARG A N 1
ATOM 811 C CA . ARG A 1 109 ? 29.548 57.232 69.577 1.00 19.63 102 ARG A CA 1
ATOM 812 C C . ARG A 1 109 ? 28.531 57.689 70.628 1.00 20.30 102 ARG A C 1
ATOM 813 O O . ARG A 1 109 ? 27.370 57.657 70.298 1.00 23.20 102 ARG A O 1
ATOM 821 N N . LYS A 1 110 ? 28.969 57.982 71.839 1.00 19.31 103 LYS A N 1
ATOM 822 C CA . LYS A 1 110 ? 28.048 58.519 72.872 1.00 23.44 103 LYS A CA 1
ATOM 823 C C . LYS A 1 110 ? 27.051 57.443 73.303 1.00 23.86 103 LYS A C 1
ATOM 824 O O . LYS A 1 110 ? 27.535 56.353 73.543 1.00 22.39 103 LYS A O 1
ATOM 830 N N . GLN A 1 111 ? 25.744 57.755 73.333 1.00 17.05 104 GLN A N 1
ATOM 831 C CA . GLN A 1 111 ? 24.757 56.793 73.901 1.00 15.69 104 GLN A CA 1
ATOM 832 C C . GLN A 1 111 ? 23.545 56.484 73.006 1.00 13.86 104 GLN A C 1
ATOM 833 O O . GLN A 1 111 ? 22.918 57.394 72.514 1.00 12.92 104 GLN A O 1
ATOM 839 N N . ASN A 1 112 ? 23.245 55.197 72.889 1.00 13.20 105 ASN A N 1
ATOM 840 C CA . ASN A 1 112 ? 22.049 54.740 72.150 1.00 13.03 105 ASN A CA 1
ATOM 841 C C . ASN A 1 112 ? 20.971 54.341 73.142 1.00 13.22 105 ASN A C 1
ATOM 842 O O . ASN A 1 112 ? 21.285 53.985 74.326 1.00 10.23 105 ASN A O 1
ATOM 847 N N . ASN A 1 113 ? 19.726 54.321 72.657 1.00 13.11 106 ASN A N 1
ATOM 848 C CA . ASN A 1 113 ? 18.565 54.173 73.561 1.00 15.63 106 ASN A CA 1
ATOM 849 C C . ASN A 1 113 ? 17.849 52.854 73.284 1.00 14.43 106 ASN A C 1
ATOM 850 O O . ASN A 1 113 ? 17.399 52.638 72.181 1.00 16.45 106 ASN A O 1
ATOM 855 N N . LEU A 1 114 ? 17.826 51.971 74.256 1.00 14.20 107 LEU A N 1
ATOM 856 C CA . LEU A 1 114 ? 16.986 50.748 74.229 1.00 13.83 107 LEU A CA 1
ATOM 857 C C . LEU A 1 114 ? 15.686 51.120 74.956 1.00 14.05 107 LEU A C 1
ATOM 858 O O . LEU A 1 114 ? 15.658 51.191 76.193 1.00 13.92 107 LEU A O 1
ATOM 863 N N . LYS A 1 115 ? 14.660 51.461 74.199 1.00 17.47 108 LYS A N 1
ATOM 864 C CA . LYS A 1 115 ? 13.406 51.988 74.827 1.00 19.30 108 LYS A CA 1
ATOM 865 C C . LYS A 1 115 ? 12.646 50.877 75.527 1.00 19.43 108 LYS A C 1
ATOM 866 O O . LYS A 1 115 ? 12.685 49.739 75.046 1.00 16.56 108 LYS A O 1
ATOM 872 N N . LYS A 1 116 ? 11.972 51.215 76.630 1.00 20.46 109 LYS A N 1
ATOM 873 C CA . LYS A 1 116 ? 11.036 50.276 77.311 1.00 22.43 109 LYS A CA 1
ATOM 874 C C . LYS A 1 116 ? 10.196 49.523 76.284 1.00 22.06 109 LYS A C 1
ATOM 875 O O . LYS A 1 116 ? 10.166 48.307 76.362 1.00 20.56 109 LYS A O 1
ATOM 881 N N . GLU A 1 117 ? 9.549 50.211 75.338 1.00 22.46 110 GLU A N 1
ATOM 882 C CA . GLU A 1 117 ? 8.572 49.530 74.443 1.00 23.72 110 GLU A CA 1
ATOM 883 C C . GLU A 1 117 ? 9.330 48.620 73.470 1.00 22.39 110 GLU A C 1
ATOM 884 O O . GLU A 1 117 ? 8.775 47.622 73.021 1.00 19.02 110 GLU A O 1
ATOM 890 N N . THR A 1 118 ? 10.587 48.935 73.145 1.00 18.95 111 THR A N 1
ATOM 891 C CA . THR A 1 118 ? 11.370 48.102 72.202 1.00 16.90 111 THR A CA 1
ATOM 892 C C . THR A 1 118 ? 11.776 46.835 72.951 1.00 16.05 111 THR A C 1
ATOM 893 O O . THR A 1 118 ? 11.701 45.766 72.377 1.00 16.68 111 THR A O 1
ATOM 897 N N . PHE A 1 119 ? 12.165 46.964 74.216 1.00 15.87 112 PHE A N 1
ATOM 898 C CA . PHE A 1 119 ? 12.507 45.764 75.011 1.00 17.27 112 PHE A CA 1
ATOM 899 C C . PHE A 1 119 ? 11.236 44.900 75.142 1.00 17.25 112 PHE A C 1
ATOM 900 O O . PHE A 1 119 ? 11.345 43.688 74.903 1.00 15.68 112 PHE A O 1
ATOM 908 N N . ASP A 1 120 ? 10.071 45.521 75.394 1.00 19.01 113 ASP A N 1
ATOM 909 C CA . ASP A 1 120 ? 8.750 44.802 75.413 1.00 19.82 113 ASP A CA 1
ATOM 910 C C . ASP A 1 120 ? 8.533 44.067 74.096 1.00 17.91 113 ASP A C 1
ATOM 911 O O . ASP A 1 120 ? 8.214 42.830 74.115 1.00 19.39 113 ASP A O 1
ATOM 916 N N . ASP A 1 121 ? 8.771 44.744 72.968 1.00 18.22 114 ASP A N 1
ATOM 917 C CA . ASP A 1 121 ? 8.568 44.149 71.622 1.00 18.97 114 ASP A CA 1
ATOM 918 C C . ASP A 1 121 ? 9.533 42.984 71.412 1.00 17.55 114 ASP A C 1
ATOM 919 O O . ASP A 1 121 ? 9.138 42.000 70.779 1.00 16.58 114 ASP A O 1
ATOM 924 N N . LEU A 1 122 ? 10.757 43.065 71.946 1.00 16.83 115 LEU A N 1
ATOM 925 C CA . LEU A 1 122 ? 11.737 41.971 71.736 1.00 16.01 115 LEU A CA 1
ATOM 926 C C . LEU A 1 122 ? 11.320 40.724 72.523 1.00 13.95 115 LEU A C 1
ATOM 927 O O . LEU A 1 122 ? 11.502 39.626 71.998 1.00 13.20 115 LEU A O 1
ATOM 932 N N . VAL A 1 123 ? 10.842 40.921 73.750 1.00 14.78 116 VAL A N 1
ATOM 933 C CA . VAL A 1 123 ? 10.358 39.810 74.606 1.00 16.51 116 VAL A CA 1
ATOM 934 C C . VAL A 1 123 ? 9.140 39.211 73.896 1.00 15.82 116 VAL A C 1
ATOM 935 O O . VAL A 1 123 ? 9.138 37.996 73.663 1.00 16.20 116 VAL A O 1
ATOM 939 N N . LYS A 1 124 ? 8.280 40.067 73.353 1.00 17.89 117 LYS A N 1
ATOM 940 C CA . LYS A 1 124 ? 7.034 39.580 72.689 1.00 19.88 117 LYS A CA 1
ATOM 941 C C . LYS A 1 124 ? 7.420 38.747 71.477 1.00 17.42 117 LYS A C 1
ATOM 942 O O . LYS A 1 124 ? 6.828 37.627 71.257 1.00 14.36 117 LYS A O 1
ATOM 948 N N . LEU A 1 125 ? 8.390 39.236 70.690 1.00 16.19 118 LEU A N 1
ATOM 949 C CA . LEU A 1 125 ? 8.819 38.582 69.426 1.00 15.50 118 LEU A CA 1
ATOM 950 C C . LEU A 1 125 ? 9.434 37.219 69.728 1.00 15.82 118 LEU A C 1
ATOM 951 O O . LEU A 1 125 ? 9.161 36.261 68.998 1.00 15.85 118 LEU A O 1
ATOM 956 N N . THR A 1 126 ? 10.322 37.136 70.717 1.00 16.01 119 THR A N 1
ATOM 957 C CA . THR A 1 126 ? 11.080 35.894 71.002 1.00 14.81 119 THR A CA 1
ATOM 958 C C . THR A 1 126 ? 10.146 34.855 71.643 1.00 15.22 119 THR A C 1
ATOM 959 O O . THR A 1 126 ? 10.100 33.749 71.141 1.00 15.02 119 THR A O 1
ATOM 963 N N . LYS A 1 127 ? 9.396 35.254 72.653 1.00 18.60 120 LYS A N 1
ATOM 964 C CA . LYS A 1 127 ? 8.365 34.375 73.281 1.00 20.06 120 LYS A CA 1
ATOM 965 C C . LYS A 1 127 ? 7.434 33.850 72.180 1.00 20.68 120 LYS A C 1
ATOM 966 O O . LYS A 1 127 ? 7.278 32.641 72.076 1.00 21.87 120 LYS A O 1
ATOM 972 N N . GLY A 1 128 ? 6.925 34.753 71.342 1.00 21.92 121 GLY A N 1
ATOM 973 C CA . GLY A 1 128 ? 6.046 34.472 70.186 1.00 22.23 121 GLY A CA 1
ATOM 974 C C . GLY A 1 128 ? 6.634 33.525 69.168 1.00 24.27 121 GLY A C 1
ATOM 975 O O . GLY A 1 128 ? 5.868 32.983 68.367 1.00 25.98 121 GLY A O 1
ATOM 976 N N . SER A 1 129 ? 7.947 33.357 69.113 1.00 21.13 122 SER A N 1
ATOM 977 C CA . SER A 1 129 ? 8.649 32.622 68.031 1.00 21.21 122 SER A CA 1
ATOM 978 C C . SER A 1 129 ? 9.361 31.396 68.583 1.00 17.65 122 SER A C 1
ATOM 979 O O . SER A 1 129 ? 10.078 30.792 67.854 1.00 16.52 122 SER A O 1
ATOM 982 N N . LYS A 1 130 ? 9.230 31.116 69.864 1.00 18.96 123 LYS A N 1
ATOM 983 C CA . LYS A 1 130 ? 9.923 29.994 70.528 1.00 20.64 123 LYS A CA 1
ATOM 984 C C . LYS A 1 130 ? 11.438 30.213 70.436 1.00 17.37 123 LYS A C 1
ATOM 985 O O . LYS A 1 130 ? 12.195 29.243 70.191 1.00 17.62 123 LYS A O 1
ATOM 991 N N . MET A 1 131 ? 11.835 31.455 70.643 1.00 15.62 124 MET A N 1
ATOM 992 C CA . MET A 1 131 ? 13.254 31.846 70.646 1.00 17.02 124 MET A CA 1
ATOM 993 C C . MET A 1 131 ? 13.566 32.338 72.049 1.00 17.52 124 MET A C 1
ATOM 994 O O . MET A 1 131 ? 12.668 32.849 72.702 1.00 18.81 124 MET A O 1
ATOM 999 N N . ARG A 1 132 ? 14.810 32.123 72.492 1.00 16.09 125 ARG A N 1
ATOM 1000 C CA . ARG A 1 132 ? 15.312 32.724 73.733 1.00 14.78 125 ARG A CA 1
ATOM 1001 C C . ARG A 1 132 ? 15.950 34.063 73.362 1.00 14.30 125 ARG A C 1
ATOM 1002 O O . ARG A 1 132 ? 16.569 34.148 72.277 1.00 16.80 125 ARG A O 1
ATOM 1010 N N . LEU A 1 133 ? 15.728 35.059 74.192 1.00 12.50 126 LEU A N 1
ATOM 1011 C CA . LEU A 1 133 ? 16.315 36.413 74.056 1.00 11.57 126 LEU A CA 1
ATOM 1012 C C . LEU A 1 133 ? 17.670 36.366 74.776 1.00 10.74 126 LEU A C 1
ATOM 1013 O O . LEU A 1 133 ? 17.726 36.152 75.991 1.00 11.24 126 LEU A O 1
ATOM 1018 N N . LEU A 1 134 ? 18.739 36.424 74.008 1.00 9.69 127 LEU A N 1
ATOM 1019 C CA . LEU A 1 134 ? 20.089 36.477 74.609 1.00 8.55 127 LEU A CA 1
ATOM 1020 C C . LEU A 1 134 ? 20.580 37.923 74.521 1.00 9.04 127 LEU A C 1
ATOM 1021 O O . LEU A 1 134 ? 20.864 38.437 73.379 1.00 7.87 127 LEU A O 1
ATOM 1026 N N . PHE A 1 135 ? 20.630 38.598 75.656 1.00 8.88 128 PHE A N 1
ATOM 1027 C CA . PHE A 1 135 ? 20.835 40.049 75.747 1.00 9.29 128 PHE A CA 1
ATOM 1028 C C . PHE A 1 135 ? 22.282 40.329 76.171 1.00 9.27 128 PHE A C 1
ATOM 1029 O O . PHE A 1 135 ? 22.735 39.800 77.225 1.00 9.05 128 PHE A O 1
ATOM 1037 N N . ASP A 1 136 ? 22.950 41.178 75.383 1.00 8.76 129 ASP A N 1
ATOM 1038 C CA . ASP A 1 136 ? 24.385 41.524 75.551 1.00 8.70 129 ASP A CA 1
ATOM 1039 C C . ASP A 1 136 ? 24.513 42.818 76.358 1.00 8.85 129 ASP A C 1
ATOM 1040 O O . ASP A 1 136 ? 24.223 43.928 75.840 1.00 8.39 129 ASP A O 1
ATOM 1045 N N . LEU A 1 137 ? 24.788 42.681 77.658 1.00 7.92 130 LEU A N 1
ATOM 1046 C CA . LEU A 1 137 ? 24.879 43.811 78.592 1.00 8.30 130 LEU A CA 1
ATOM 1047 C C . LEU A 1 137 ? 26.143 44.631 78.318 1.00 8.49 130 LEU A C 1
ATOM 1048 O O . LEU A 1 137 ? 27.197 44.093 77.905 1.00 8.87 130 LEU A O 1
ATOM 1053 N N . ASN A 1 138 ? 26.036 45.908 78.589 1.00 8.57 131 ASN A N 1
ATOM 1054 C CA . ASN A 1 138 ? 27.145 46.899 78.480 1.00 7.54 131 ASN A CA 1
ATOM 1055 C C . ASN A 1 138 ? 28.228 46.623 79.529 1.00 7.74 131 ASN A C 1
ATOM 1056 O O . ASN A 1 138 ? 27.961 46.682 80.735 1.00 7.26 131 ASN A O 1
ATOM 1061 N N . ALA A 1 139 ? 29.476 46.397 79.099 1.00 7.79 132 ALA A N 1
ATOM 1062 C CA . ALA A 1 139 ? 30.623 46.131 79.979 1.00 7.66 132 ALA A CA 1
ATOM 1063 C C . ALA A 1 139 ? 31.472 47.398 80.199 1.00 7.46 132 ALA A C 1
ATOM 1064 O O . ALA A 1 139 ? 32.386 47.314 80.960 1.00 7.93 132 ALA A O 1
ATOM 1066 N N . GLU A 1 140 ? 31.208 48.474 79.504 1.00 7.66 133 GLU A N 1
ATOM 1067 C CA . GLU A 1 140 ? 32.083 49.689 79.506 1.00 8.58 133 GLU A CA 1
ATOM 1068 C C . GLU A 1 140 ? 31.492 50.786 80.410 1.00 9.07 133 GLU A C 1
ATOM 1069 O O . GLU A 1 140 ? 32.068 51.910 80.429 1.00 9.14 133 GLU A O 1
ATOM 1075 N N . VAL A 1 141 ? 30.488 50.446 81.224 1.00 9.20 134 VAL A N 1
ATOM 1076 C CA . VAL A 1 141 ? 30.045 51.262 82.384 1.00 10.05 134 VAL A CA 1
ATOM 1077 C C . VAL A 1 141 ? 30.826 50.833 83.618 1.00 9.85 134 VAL A C 1
ATOM 1078 O O . VAL A 1 141 ? 30.578 49.768 84.196 1.00 10.31 134 VAL A O 1
ATOM 1082 N N . ARG A 1 142 ? 31.816 51.647 83.953 1.00 10.00 135 ARG A N 1
ATOM 1083 C CA . ARG A 1 142 ? 32.846 51.247 84.911 1.00 10.37 135 ARG A CA 1
ATOM 1084 C C . ARG A 1 142 ? 33.215 52.415 85.826 1.00 11.22 135 ARG A C 1
ATOM 1085 O O . ARG A 1 142 ? 33.212 53.535 85.387 1.00 11.27 135 ARG A O 1
ATOM 1093 N N . THR A 1 143 ? 33.604 52.104 87.055 1.00 13.84 136 THR A N 1
ATOM 1094 C CA . THR A 1 143 ? 34.075 53.111 88.041 1.00 14.10 136 THR A CA 1
ATOM 1095 C C . THR A 1 143 ? 35.591 52.974 88.227 1.00 15.68 136 THR A C 1
ATOM 1096 O O . THR A 1 143 ? 36.137 51.891 87.938 1.00 13.61 136 THR A O 1
ATOM 1100 N N . GLY A 1 144 ? 36.247 53.979 88.817 1.00 14.66 137 GLY A N 1
ATOM 1101 C CA . GLY A 1 144 ? 37.647 53.817 89.271 1.00 14.94 137 GLY A CA 1
ATOM 1102 C C . 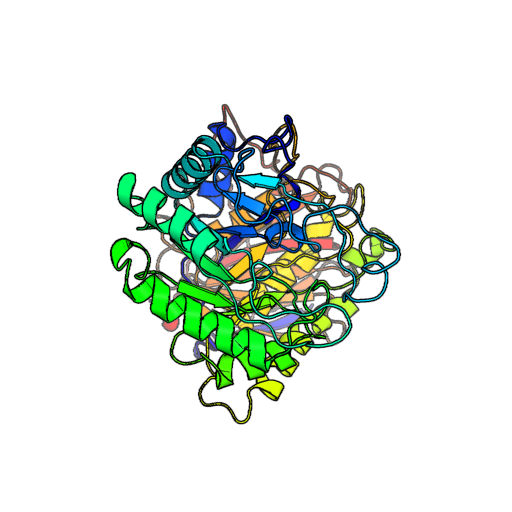GLY A 1 144 ? 38.687 54.259 88.243 1.00 17.57 137 GLY A C 1
ATOM 1103 O O . GLY A 1 144 ? 39.914 54.293 88.606 1.00 15.83 137 GLY A O 1
ATOM 1104 N N . TYR A 1 145 ? 38.305 54.528 86.982 1.00 16.33 138 TYR A N 1
ATOM 1105 C CA . TYR A 1 145 ? 39.298 54.881 85.934 1.00 17.09 138 TYR A CA 1
ATOM 1106 C C . TYR A 1 145 ? 39.811 56.295 86.196 1.00 18.33 138 TYR A C 1
ATOM 1107 O O . TYR A 1 145 ? 39.015 57.152 86.534 1.00 18.39 138 TYR A O 1
ATOM 1116 N N . GLU A 1 146 ? 41.096 56.546 85.987 1.00 21.13 139 GLU A N 1
ATOM 1117 C CA . GLU A 1 146 ? 41.608 57.942 85.959 1.00 21.96 139 GLU A CA 1
ATOM 1118 C C . GLU A 1 146 ? 42.451 58.126 84.690 1.00 18.74 139 GLU A C 1
ATOM 1119 O O . GLU A 1 146 ? 43.516 57.445 84.570 1.00 21.87 139 GLU A O 1
ATOM 1125 N N . ILE A 1 147 ? 41.979 58.992 83.807 1.00 17.65 140 ILE A N 1
ATOM 1126 C CA . ILE A 1 147 ? 42.622 59.386 82.531 1.00 20.93 140 ILE A CA 1
ATOM 1127 C C . ILE A 1 147 ? 44.083 59.764 82.832 1.00 25.66 140 ILE A C 1
ATOM 1128 O O . ILE A 1 147 ? 44.326 60.663 83.679 1.00 23.98 140 ILE A O 1
ATOM 1133 N N . GLY A 1 148 ? 44.999 59.031 82.213 1.00 28.20 141 GLY A N 1
ATOM 1134 C CA . GLY A 1 148 ? 46.445 59.275 82.282 1.00 32.06 141 GLY A CA 1
ATOM 1135 C C . GLY A 1 148 ? 47.060 58.839 83.599 1.00 32.61 141 GLY A C 1
ATOM 1136 O O . GLY A 1 148 ? 48.274 59.031 83.729 1.00 36.01 141 GLY A O 1
ATOM 1137 N N . LYS A 1 149 ? 46.319 58.256 84.547 1.00 32.51 142 LYS A N 1
ATOM 1138 C CA . LYS A 1 149 ? 46.884 57.940 85.890 1.00 33.83 142 LYS A CA 1
ATOM 1139 C C . LYS A 1 149 ? 46.528 56.529 86.361 1.00 37.10 142 LYS A C 1
ATOM 1140 O O . LYS A 1 149 ? 47.421 55.815 86.900 1.00 34.30 142 LYS A O 1
ATOM 1146 N N . LYS A 1 150 ? 45.256 56.143 86.248 1.00 32.71 143 LYS A N 1
ATOM 1147 C CA . LYS A 1 150 ? 44.802 54.832 86.769 1.00 31.74 143 LYS A CA 1
ATOM 1148 C C . LYS A 1 150 ? 44.080 54.076 85.651 1.00 28.82 143 LYS A C 1
ATOM 1149 O O . LYS A 1 150 ? 43.079 54.582 85.138 1.00 24.58 143 LYS A O 1
ATOM 1155 N N . MET A 1 151 ? 44.651 52.940 85.261 1.00 30.38 144 MET A N 1
ATOM 1156 C CA . MET A 1 151 ? 44.238 52.125 84.090 1.00 32.60 144 MET A CA 1
ATOM 1157 C C . MET A 1 151 ? 43.064 51.232 84.537 1.00 27.49 144 MET A C 1
ATOM 1158 O O . MET A 1 151 ? 42.179 50.970 83.721 1.00 28.17 144 MET A O 1
ATOM 1163 N N . THR A 1 152 ? 43.092 50.793 85.793 1.00 22.14 145 THR A N 1
ATOM 1164 C CA . THR A 1 152 ? 42.165 49.810 86.416 1.00 23.34 145 THR A CA 1
ATOM 1165 C C . THR A 1 152 ? 40.770 50.433 86.541 1.00 19.06 145 THR A C 1
ATOM 1166 O O . THR A 1 152 ? 40.646 51.652 86.675 1.00 19.92 145 THR A O 1
ATOM 1170 N N . SER A 1 153 ? 39.742 49.599 86.475 1.00 16.45 146 SER A N 1
ATOM 1171 C CA . SER A 1 153 ? 38.340 50.055 86.521 1.00 14.15 146 SER A CA 1
ATOM 1172 C C . SER A 1 153 ? 37.482 48.825 86.770 1.00 12.63 146 SER A C 1
ATOM 1173 O O . SER A 1 153 ? 37.918 47.749 86.430 1.00 12.61 146 SER A O 1
ATOM 1176 N N . THR A 1 154 ? 36.367 49.039 87.442 1.00 13.06 147 THR A N 1
ATOM 1177 C CA . THR A 1 154 ? 35.464 48.022 87.991 1.00 12.89 147 THR A CA 1
ATOM 1178 C C . THR A 1 154 ? 34.095 48.178 87.343 1.00 12.51 147 THR A C 1
ATOM 1179 O O . THR A 1 154 ? 33.592 49.313 87.275 1.00 12.10 147 THR A O 1
ATOM 1183 N N . TRP A 1 155 ? 33.543 47.083 86.849 1.00 11.78 148 TRP A N 1
ATOM 1184 C CA . TRP A 1 155 ? 32.208 47.080 86.253 1.00 10.60 148 TRP A CA 1
ATOM 1185 C C . TRP A 1 155 ? 31.218 47.644 87.250 1.00 11.19 148 TRP A C 1
ATOM 1186 O O . TRP A 1 155 ? 31.253 47.235 88.417 1.00 11.17 148 TRP A O 1
ATOM 1197 N N . ASP A 1 156 ? 30.345 48.514 86.764 1.00 10.90 149 ASP A N 1
ATOM 1198 C CA . ASP A 1 156 ? 29.270 49.135 87.583 1.00 13.68 149 ASP A CA 1
ATOM 1199 C C . ASP A 1 156 ? 27.940 48.550 87.121 1.00 12.84 149 ASP A C 1
ATOM 1200 O O . ASP A 1 156 ? 27.602 48.727 85.946 1.00 13.25 149 ASP A O 1
ATOM 1205 N N . SER A 1 157 ? 27.241 47.848 88.002 1.00 12.88 150 SER A N 1
ATOM 1206 C CA . SER A 1 157 ? 26.047 47.037 87.648 1.00 12.68 150 SER A CA 1
ATOM 1207 C C . SER A 1 157 ? 24.789 47.892 87.646 1.00 12.92 150 SER A C 1
ATOM 1208 O O . SER A 1 157 ? 23.731 47.329 87.370 1.00 12.99 150 SER A O 1
ATOM 1211 N N . SER A 1 158 ? 24.868 49.188 87.902 1.00 12.76 151 SER A N 1
ATOM 1212 C CA . SER A 1 158 ? 23.640 50.038 88.058 1.00 13.71 151 SER A CA 1
ATOM 1213 C C . SER A 1 158 ? 22.808 50.012 86.782 1.00 13.85 151 SER A C 1
ATOM 1214 O O . SER A 1 158 ? 21.576 49.879 86.872 1.00 12.30 151 SER A O 1
ATOM 1217 N N . GLU A 1 159 ? 23.442 50.092 85.613 1.00 13.63 152 GLU A N 1
ATOM 1218 C CA . GLU A 1 159 ? 22.705 50.022 84.335 1.00 13.97 152 GLU A CA 1
ATOM 1219 C C . GLU A 1 159 ? 22.008 48.662 84.165 1.00 14.27 152 GLU A C 1
ATOM 1220 O O . GLU A 1 159 ? 20.786 48.654 83.757 1.00 14.27 152 GLU A O 1
ATOM 1226 N N . ALA A 1 160 ? 22.720 47.540 84.359 1.00 12.29 153 ALA A N 1
ATOM 1227 C CA . ALA A 1 160 ? 22.111 46.200 84.235 1.00 12.50 153 ALA A CA 1
ATOM 1228 C C . ALA A 1 160 ? 20.918 46.088 85.227 1.00 12.88 153 ALA A C 1
ATOM 1229 O O . ALA A 1 160 ? 19.893 45.519 84.865 1.00 12.92 153 ALA A O 1
ATOM 1231 N N . GLU A 1 161 ? 21.062 46.611 86.441 1.00 12.98 154 GLU A N 1
ATOM 1232 C CA . GLU A 1 161 ? 20.017 46.449 87.484 1.00 14.79 154 GLU A CA 1
ATOM 1233 C C . GLU A 1 161 ? 18.808 47.294 87.121 1.00 16.18 154 GLU A C 1
ATOM 1234 O O . GLU A 1 161 ? 17.684 46.891 87.456 1.00 16.96 154 GLU A O 1
ATOM 1240 N N . LYS A 1 162 ? 19.019 48.379 86.394 1.00 16.46 155 LYS A N 1
ATOM 1241 C CA . LYS A 1 162 ? 17.858 49.138 85.894 1.00 19.85 155 LYS A CA 1
ATOM 1242 C C . LYS A 1 162 ? 17.036 48.222 84.978 1.00 18.60 155 LYS A C 1
ATOM 1243 O O . LYS A 1 162 ? 15.786 48.181 85.128 1.00 15.76 155 LYS A O 1
ATOM 1249 N N . LEU A 1 163 ? 17.678 47.488 84.062 1.00 15.09 156 LEU A N 1
ATOM 1250 C CA . LEU A 1 163 ? 16.967 46.559 83.173 1.00 15.24 156 LEU A CA 1
ATOM 1251 C C . LEU A 1 163 ? 16.451 45.335 83.931 1.00 15.72 156 LEU A C 1
ATOM 1252 O O . LEU A 1 163 ? 15.348 44.901 83.604 1.00 18.10 156 LEU A O 1
ATOM 1257 N N . PHE A 1 164 ? 17.176 44.815 84.922 1.00 14.28 157 PHE A N 1
ATOM 1258 C CA . PHE A 1 164 ? 16.699 43.652 85.712 1.00 14.05 157 PHE A CA 1
ATOM 1259 C C . PHE A 1 164 ? 15.409 44.028 86.488 1.00 15.33 157 PHE A C 1
ATOM 1260 O O . PHE A 1 164 ? 14.428 43.229 86.453 1.00 14.83 157 PHE A O 1
ATOM 1268 N N . LYS A 1 165 ? 15.371 45.207 87.105 1.00 17.41 158 LYS A N 1
ATOM 1269 C CA . LYS A 1 165 ? 14.191 45.683 87.889 1.00 20.29 158 LYS A CA 1
ATOM 1270 C C . LYS A 1 165 ? 12.995 45.814 86.938 1.00 22.44 158 LYS A C 1
ATOM 1271 O O . LYS A 1 165 ? 11.897 45.282 87.253 1.00 25.14 158 LYS A O 1
ATOM 1277 N N . TYR A 1 166 ? 13.208 46.387 85.760 1.00 20.26 159 TYR A N 1
ATOM 1278 C CA . TYR A 1 166 ? 12.165 46.501 84.709 1.00 19.27 159 TYR A CA 1
ATOM 1279 C C . TYR A 1 166 ? 11.643 45.106 84.322 1.00 19.95 159 TYR A C 1
ATOM 1280 O O . TYR A 1 166 ? 10.393 44.952 84.256 1.00 20.78 159 TYR A O 1
ATOM 1289 N N . CYS A 1 167 ? 12.526 44.111 84.125 1.00 16.69 160 CYS A N 1
ATOM 1290 C CA . CYS A 1 167 ? 12.139 42.732 83.730 1.00 18.17 160 CYS A CA 1
ATOM 1291 C C . CYS A 1 167 ? 11.252 42.161 84.853 1.00 18.76 160 CYS A C 1
ATOM 1292 O O . CYS A 1 167 ? 10.175 41.584 84.548 1.00 20.23 160 CYS A O 1
ATOM 1295 N N . VAL A 1 168 ? 11.647 42.364 86.103 1.00 20.77 161 VAL A N 1
ATOM 1296 C CA . VAL A 1 168 ? 10.919 41.758 87.246 1.00 21.21 161 VAL A CA 1
ATOM 1297 C C . VAL A 1 168 ? 9.541 42.429 87.338 1.00 23.29 161 VAL A C 1
ATOM 1298 O O . VAL A 1 168 ? 8.533 41.673 87.411 1.00 25.12 161 VAL A O 1
ATOM 1302 N N . SER A 1 169 ? 9.477 43.753 87.196 1.00 25.82 162 SER A N 1
ATOM 1303 C CA . SER A 1 169 ? 8.205 44.526 87.165 1.00 28.67 162 SER A CA 1
ATOM 1304 C C . SER A 1 169 ? 7.223 43.963 86.114 1.00 32.56 162 SER A C 1
ATOM 1305 O O . SER A 1 169 ? 5.988 44.047 86.364 1.00 32.07 162 SER A O 1
ATOM 1308 N N . LYS A 1 170 ? 7.697 43.399 84.994 1.00 27.94 163 LYS A N 1
ATOM 1309 C CA . LYS A 1 170 ? 6.830 43.031 83.846 1.00 26.98 163 LYS A CA 1
ATOM 1310 C C . LYS A 1 170 ? 6.616 41.528 83.821 1.00 22.49 163 LYS A C 1
ATOM 1311 O O . LYS A 1 170 ? 5.934 41.059 82.923 1.00 25.43 163 LYS A O 1
ATOM 1317 N N . GLY A 1 171 ? 7.223 40.787 84.744 1.00 22.88 164 GLY A N 1
ATOM 1318 C CA . GLY A 1 171 ? 7.237 39.315 84.737 1.00 22.11 164 GLY A CA 1
ATOM 1319 C C . GLY A 1 171 ? 8.004 38.748 83.560 1.00 22.84 164 GLY A C 1
ATOM 1320 O O . GLY A 1 171 ? 7.695 37.657 83.120 1.00 24.67 164 GLY A O 1
ATOM 1321 N N . TYR A 1 172 ? 9.035 39.443 83.079 1.00 23.00 165 TYR A N 1
ATOM 1322 C CA . TYR A 1 172 ? 9.916 38.915 82.013 1.00 20.31 165 TYR A CA 1
ATOM 1323 C C . TYR A 1 172 ? 10.953 38.015 82.665 1.00 18.80 165 TYR A C 1
ATOM 1324 O O . TYR A 1 172 ? 11.180 38.175 83.856 1.00 20.40 165 TYR A O 1
ATOM 1333 N N . GLY A 1 173 ? 11.578 37.114 81.919 1.00 20.00 166 GLY A N 1
ATOM 1334 C CA . GLY A 1 173 ? 12.742 36.370 82.446 1.00 20.87 166 GLY A CA 1
ATOM 1335 C C . GLY A 1 173 ? 12.799 34.928 82.031 1.00 20.90 166 GLY A C 1
ATOM 1336 O O . GLY A 1 173 ? 13.952 34.344 81.996 1.00 20.81 166 GLY A O 1
ATOM 1337 N N . ASP A 1 174 ? 11.650 34.319 81.724 1.00 20.22 167 ASP A N 1
ATOM 1338 C CA . ASP A 1 174 ? 11.618 32.850 81.533 1.00 20.65 167 ASP A CA 1
ATOM 1339 C C . ASP A 1 174 ? 12.350 32.484 80.237 1.00 18.65 167 ASP A C 1
ATOM 1340 O O . ASP A 1 174 ? 12.879 31.386 80.200 1.00 18.12 167 ASP A O 1
ATOM 1345 N N . ASN A 1 175 ? 12.504 33.402 79.282 1.00 15.71 168 ASN A N 1
ATOM 1346 C CA . ASN A 1 175 ? 13.182 33.084 78.010 1.00 14.78 168 ASN A CA 1
ATOM 1347 C C . ASN A 1 175 ? 14.412 33.982 77.784 1.00 14.32 168 ASN A C 1
ATOM 1348 O O . ASN A 1 175 ? 14.868 34.008 76.638 1.00 15.19 168 ASN A O 1
ATOM 1353 N N . ILE A 1 176 ? 14.948 34.588 78.838 1.00 13.55 169 ILE A N 1
ATOM 1354 C CA . ILE A 1 176 ? 16.086 35.547 78.719 1.00 13.01 169 ILE A CA 1
ATOM 1355 C C . ILE A 1 176 ? 17.379 34.907 79.223 1.00 11.97 169 ILE A C 1
ATOM 1356 O O . ILE A 1 176 ? 17.434 34.409 80.413 1.00 12.68 169 ILE A O 1
ATOM 1361 N N . ASP A 1 177 ? 18.400 34.946 78.362 1.00 10.57 170 ASP A N 1
ATOM 1362 C CA . ASP A 1 177 ? 19.799 34.567 78.67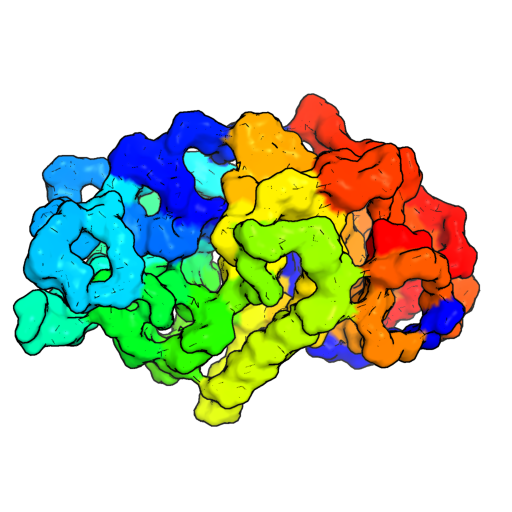0 1.00 9.92 170 ASP A CA 1
ATOM 1363 C C . ASP A 1 177 ? 20.649 35.853 78.632 1.00 9.48 170 ASP A C 1
ATOM 1364 O O . ASP A 1 177 ? 20.224 36.861 78.051 1.00 8.60 170 ASP A O 1
ATOM 1369 N N . TRP A 1 178 ? 21.782 35.862 79.307 1.00 9.32 171 TRP A N 1
ATOM 1370 C CA . TRP A 1 178 ? 22.616 37.069 79.446 1.00 8.42 171 TRP A CA 1
ATOM 1371 C C . TRP A 1 178 ? 24.031 36.794 78.964 1.00 8.01 171 TRP A C 1
ATOM 1372 O O . TRP A 1 178 ? 24.540 35.701 79.123 1.00 7.88 171 TRP A O 1
ATOM 1383 N N . GLU A 1 179 ? 24.617 37.818 78.367 1.00 8.39 172 GLU A N 1
ATOM 1384 C CA . GLU A 1 179 ? 26.068 37.892 78.128 1.00 8.30 172 GLU A CA 1
ATOM 1385 C C . GLU A 1 179 ? 26.481 39.296 78.491 1.00 7.63 172 GLU A C 1
ATOM 1386 O O . GLU A 1 179 ? 25.620 40.144 78.785 1.00 8.00 172 GLU A O 1
ATOM 1392 N N . LEU A 1 180 ? 27.780 39.539 78.518 1.00 8.01 173 LEU A N 1
ATOM 1393 C CA . LEU A 1 180 ? 28.353 40.826 78.983 1.00 7.51 173 LEU A CA 1
ATOM 1394 C C . LEU A 1 180 ? 29.545 41.236 78.096 1.00 7.88 173 LEU A C 1
ATOM 1395 O O . LEU A 1 180 ? 30.501 40.429 77.939 1.00 7.22 173 LEU A O 1
ATOM 1400 N N . GLY A 1 181 ? 29.418 42.404 77.460 1.00 7.08 174 GLY A N 1
ATOM 1401 C CA . GLY A 1 181 ? 30.458 42.950 76.587 1.00 7.32 174 GLY A CA 1
ATOM 1402 C C . GLY A 1 181 ? 30.592 42.105 75.343 1.00 7.61 174 GLY A C 1
ATOM 1403 O O . GLY A 1 181 ? 29.714 41.266 75.055 1.00 8.06 174 GLY A O 1
ATOM 1404 N N . ASN A 1 182 ? 31.643 42.373 74.591 1.00 7.27 175 ASN A N 1
ATOM 1405 C CA . ASN A 1 182 ? 31.769 41.906 73.208 1.00 7.54 175 ASN A CA 1
ATOM 1406 C C . ASN A 1 182 ? 33.184 42.204 72.729 1.00 7.80 175 ASN A C 1
ATOM 1407 O O . ASN A 1 182 ? 33.607 43.381 72.809 1.00 6.46 175 ASN A O 1
ATOM 1412 N N . GLU A 1 183 ? 33.872 41.175 72.243 1.00 8.05 176 GLU A N 1
ATOM 1413 C CA . GLU A 1 183 ? 35.214 41.311 71.639 1.00 8.61 176 GLU A CA 1
ATOM 1414 C C . GLU A 1 183 ? 36.052 42.326 72.413 1.00 8.70 176 GLU A C 1
ATOM 1415 O O . GLU A 1 183 ? 36.565 43.288 71.807 1.00 8.35 176 GLU A O 1
ATOM 1421 N N . PRO A 1 184 ? 36.204 42.181 73.744 1.00 7.52 177 PRO A N 1
ATOM 1422 C CA . PRO A 1 184 ? 36.982 43.135 74.530 1.00 8.57 177 PRO A CA 1
ATOM 1423 C C . PRO A 1 184 ? 38.449 43.224 74.067 1.00 9.94 177 PRO A C 1
ATOM 1424 O O . PRO A 1 184 ? 39.045 44.274 74.218 1.00 9.57 177 PRO A O 1
ATOM 1428 N N . ASP A 1 185 ? 38.952 42.155 73.440 1.00 10.82 178 ASP A N 1
ATOM 1429 C CA . ASP A 1 185 ? 40.340 42.132 72.896 1.00 12.44 178 ASP A CA 1
ATOM 1430 C C . ASP A 1 185 ? 40.465 43.147 71.762 1.00 13.21 178 ASP A C 1
ATOM 1431 O O . ASP A 1 185 ? 41.576 43.530 71.456 1.00 11.86 178 ASP A O 1
ATOM 1436 N N . HIS A 1 186 ? 39.378 43.494 71.079 1.00 11.91 179 HIS A N 1
ATOM 1437 C CA . HIS A 1 186 ? 39.429 44.240 69.811 1.00 12.78 179 HIS A CA 1
ATOM 1438 C C . HIS A 1 186 ? 39.030 45.695 70.025 1.00 13.17 179 HIS A C 1
ATOM 1439 O O . HIS A 1 186 ? 39.726 46.599 69.536 1.00 12.28 179 HIS A O 1
ATOM 1446 N N . THR A 1 187 ? 37.953 45.916 70.771 1.00 12.23 180 THR A N 1
ATOM 1447 C CA . THR A 1 187 ? 37.340 47.246 70.987 1.00 11.15 180 THR A CA 1
ATOM 1448 C C . THR A 1 187 ? 36.985 47.437 72.452 1.00 10.91 180 THR A C 1
ATOM 1449 O O . THR A 1 187 ? 36.172 46.668 72.961 1.00 9.29 180 THR A O 1
ATOM 1453 N N . SER A 1 188 ? 37.567 48.439 73.107 1.00 9.84 181 SER A N 1
ATOM 1454 C CA . SER A 1 188 ? 37.326 48.685 74.538 1.00 9.42 181 SER A CA 1
ATOM 1455 C C . SER A 1 188 ? 37.719 50.121 74.910 1.00 10.11 181 SER A C 1
ATOM 1456 O O . SER A 1 188 ? 38.899 50.498 74.698 1.00 10.19 181 SER A O 1
ATOM 1459 N N . ALA A 1 189 ? 36.824 50.893 75.525 1.00 9.46 182 ALA A N 1
ATOM 1460 C CA . ALA A 1 189 ? 37.173 52.239 76.032 1.00 9.59 182 ALA A CA 1
ATOM 1461 C C . ALA A 1 189 ? 38.182 52.118 77.174 1.00 9.30 182 ALA A C 1
ATOM 1462 O O . ALA A 1 189 ? 39.078 52.929 77.257 1.00 9.84 182 ALA A O 1
ATOM 1464 N N . HIS A 1 190 ? 37.998 51.156 78.075 1.00 9.08 183 HIS A N 1
ATOM 1465 C CA . HIS A 1 190 ? 38.772 50.998 79.312 1.00 8.84 183 HIS A CA 1
ATOM 1466 C C . HIS A 1 190 ? 39.889 49.971 79.166 1.00 9.45 183 HIS A C 1
ATOM 1467 O O . HIS A 1 190 ? 40.435 49.594 80.226 1.00 10.55 183 HIS A O 1
ATOM 1474 N N . ASN A 1 191 ? 40.191 49.561 77.926 1.00 9.22 184 ASN A N 1
ATOM 1475 C CA . ASN A 1 191 ? 41.287 48.595 77.650 1.00 10.28 184 ASN A CA 1
ATOM 1476 C C . ASN A 1 191 ? 41.149 47.369 78.541 1.00 9.49 184 ASN A C 1
ATOM 1477 O O . ASN A 1 191 ? 42.142 46.985 79.173 1.00 9.41 184 ASN A O 1
ATOM 1482 N N . LEU A 1 192 ? 39.980 46.698 78.539 1.00 9.38 185 LEU A N 1
ATOM 1483 C CA . LEU A 1 192 ? 39.721 45.591 79.491 1.00 10.08 185 LEU A CA 1
ATOM 1484 C C . LEU A 1 192 ? 40.757 44.499 79.262 1.00 9.54 185 LEU A C 1
ATOM 1485 O O . LEU A 1 192 ? 40.983 44.112 78.046 1.00 9.56 185 LEU A O 1
ATOM 1490 N N . THR A 1 193 ? 41.276 43.976 80.363 1.00 9.69 186 THR A N 1
ATOM 1491 C CA . THR A 1 193 ? 42.182 42.812 80.371 1.00 10.51 186 THR A CA 1
ATOM 1492 C C . THR A 1 193 ? 41.366 41.539 80.506 1.00 10.80 186 THR A C 1
ATOM 1493 O O . THR A 1 193 ? 40.180 41.638 80.896 1.00 9.06 186 THR A O 1
ATOM 1497 N N . GLU A 1 194 ? 42.016 40.393 80.271 1.00 10.17 187 GLU A N 1
ATOM 1498 C CA . GLU A 1 194 ? 41.420 39.063 80.508 1.00 10.77 187 GLU A CA 1
ATOM 1499 C C . GLU A 1 194 ? 40.992 38.963 81.981 1.00 11.67 187 GLU A C 1
ATOM 1500 O O . GLU A 1 194 ? 39.895 38.438 82.261 1.00 10.70 187 GLU A O 1
ATOM 1506 N N . LYS A 1 195 ? 41.801 39.488 82.900 1.00 11.67 188 LYS A N 1
ATOM 1507 C CA . LYS A 1 195 ? 41.504 39.405 84.348 1.00 14.00 188 LYS A CA 1
ATOM 1508 C C . LYS A 1 195 ? 40.255 40.243 84.689 1.00 12.02 188 LYS A C 1
ATOM 1509 O O . LYS A 1 195 ? 39.374 39.748 85.461 1.00 11.29 188 LYS A O 1
ATOM 1515 N N . GLN A 1 196 ? 40.150 41.424 84.110 1.00 11.16 189 GLN A N 1
ATOM 1516 C CA . GLN A 1 196 ? 38.970 42.291 84.320 1.00 10.24 189 GLN A CA 1
ATOM 1517 C C . GLN A 1 196 ? 37.723 41.596 83.783 1.00 9.88 189 GLN A C 1
ATOM 1518 O O . GLN A 1 196 ? 36.662 41.614 84.481 1.00 9.50 189 GLN A O 1
ATOM 1524 N N . VAL A 1 197 ? 37.784 40.991 82.608 1.00 8.64 190 VAL A N 1
ATOM 1525 C CA . VAL A 1 197 ? 36.553 40.339 82.091 1.00 9.40 190 VAL A CA 1
ATOM 1526 C C . VAL A 1 197 ? 36.104 39.202 83.015 1.00 9.74 190 VAL A C 1
ATOM 1527 O O . VAL A 1 197 ? 34.899 39.087 83.272 1.00 9.49 190 VAL A O 1
ATOM 1531 N N . GLY A 1 198 ? 37.041 38.409 83.550 1.00 10.75 191 GLY A N 1
ATOM 1532 C CA . GLY A 1 198 ? 36.722 37.393 84.556 1.00 10.82 191 GLY A CA 1
ATOM 1533 C C . GLY A 1 198 ? 36.027 38.020 85.751 1.00 11.00 191 GLY A C 1
ATOM 1534 O O . GLY A 1 198 ? 34.960 37.513 86.195 1.00 10.37 191 GLY A O 1
ATOM 1535 N N . GLU A 1 199 ? 36.583 39.095 86.267 1.00 10.83 192 GLU A N 1
ATOM 1536 C CA . GLU A 1 199 ? 35.993 39.789 87.449 1.00 12.89 192 GLU A CA 1
ATOM 1537 C C . GLU A 1 199 ? 34.604 40.341 87.131 1.00 11.24 192 GLU A C 1
ATOM 1538 O O . GLU A 1 199 ? 33.787 40.296 88.001 1.00 10.68 192 GLU A O 1
ATOM 1544 N N . ASP A 1 200 ? 34.401 40.850 85.937 1.00 10.73 193 ASP A N 1
ATOM 1545 C CA . ASP A 1 200 ? 33.096 41.384 85.475 1.00 9.92 193 ASP A CA 1
ATOM 1546 C C . ASP A 1 200 ? 32.040 40.283 85.499 1.00 9.76 193 ASP A C 1
ATOM 1547 O O . ASP A 1 200 ? 30.926 40.560 85.954 1.00 8.91 193 ASP A O 1
ATOM 1552 N N . PHE A 1 201 ? 32.334 39.109 84.973 1.00 9.59 194 PHE A N 1
ATOM 1553 C CA . PHE A 1 201 ? 31.350 38.008 84.916 1.00 10.18 194 PHE A CA 1
ATOM 1554 C C . PHE A 1 201 ? 31.067 37.548 86.351 1.00 11.02 194 PHE A C 1
ATOM 1555 O O . PHE A 1 201 ? 29.916 37.172 86.644 1.00 10.41 194 PHE A O 1
ATOM 1563 N N . LYS A 1 202 ? 32.096 37.464 87.185 1.00 12.02 195 LYS A N 1
ATOM 1564 C CA . LYS A 1 202 ? 31.876 37.078 88.615 1.00 13.19 195 LYS A CA 1
ATOM 1565 C C . LYS A 1 202 ? 30.891 38.075 89.233 1.00 12.40 195 LYS A C 1
ATOM 1566 O O . LYS A 1 202 ? 29.912 37.629 89.874 1.00 13.38 195 LYS A O 1
ATOM 1572 N N . ALA A 1 203 ? 31.112 39.354 89.003 1.00 11.23 196 ALA A N 1
ATOM 1573 C CA . ALA A 1 203 ? 30.258 40.426 89.556 1.00 10.96 196 ALA A CA 1
ATOM 1574 C C . ALA A 1 203 ? 28.847 40.323 88.975 1.00 10.99 196 ALA A C 1
ATOM 1575 O O . ALA A 1 203 ? 27.851 40.474 89.741 1.00 10.39 196 ALA A O 1
ATOM 1577 N N . LEU A 1 204 ? 28.687 40.087 87.668 1.00 10.44 197 LEU A N 1
ATOM 1578 C CA . LEU A 1 204 ? 27.342 39.962 87.086 1.00 10.24 197 LEU A CA 1
ATOM 1579 C C . LEU A 1 204 ? 26.627 38.754 87.714 1.00 11.07 197 LEU A C 1
ATOM 1580 O O . LEU A 1 204 ? 25.410 38.790 88.005 1.00 10.51 197 LEU A O 1
ATOM 1585 N N . HIS A 1 205 ? 27.324 37.651 87.881 1.00 11.21 198 HIS A N 1
ATOM 1586 C CA . HIS A 1 205 ? 26.691 36.448 88.473 1.00 13.51 198 HIS A CA 1
ATOM 1587 C C . HIS A 1 205 ? 26.190 36.795 89.893 1.00 13.40 198 HIS A C 1
ATOM 1588 O O . HIS A 1 205 ? 25.075 36.417 90.212 1.00 13.54 198 HIS A O 1
ATOM 1595 N N . LYS A 1 206 ? 26.954 37.542 90.665 1.00 13.95 199 LYS A N 1
ATOM 1596 C CA . LYS A 1 206 ? 26.540 37.969 92.043 1.00 17.25 199 LYS A CA 1
ATOM 1597 C C . LYS A 1 206 ? 25.278 38.851 91.989 1.00 16.85 199 LYS A C 1
ATOM 1598 O O . LYS A 1 206 ? 24.360 38.670 92.802 1.00 15.82 199 LYS A O 1
ATOM 1604 N N . VAL A 1 207 ? 25.182 39.744 91.012 1.00 16.13 200 VAL A N 1
ATOM 1605 C CA . VAL A 1 207 ? 23.992 40.606 90.832 1.00 16.08 200 VAL A CA 1
ATOM 1606 C C . VAL A 1 207 ? 22.813 39.719 90.469 1.00 17.38 200 VAL A C 1
ATOM 1607 O O . VAL A 1 207 ? 21.709 39.906 91.105 1.00 17.05 200 VAL A O 1
ATOM 1611 N N . LEU A 1 208 ? 22.989 38.828 89.495 1.00 14.68 201 LEU A N 1
ATOM 1612 C CA . LEU A 1 208 ? 21.863 37.983 89.029 1.00 15.80 201 LEU A CA 1
ATOM 1613 C C . LEU A 1 208 ? 21.328 37.098 90.172 1.00 17.51 201 LEU A C 1
ATOM 1614 O O . LEU A 1 208 ? 20.143 36.662 90.072 1.00 20.20 201 LEU A O 1
ATOM 1619 N N . GLU A 1 209 ? 22.154 36.772 91.156 1.00 18.61 202 GLU A N 1
ATOM 1620 C CA . GLU A 1 209 ? 21.718 35.992 92.349 1.00 22.60 202 GLU A CA 1
ATOM 1621 C C . GLU A 1 209 ? 20.605 36.755 93.088 1.00 23.49 202 GLU A C 1
ATOM 1622 O O . GLU A 1 209 ? 19.759 36.083 93.730 1.00 25.60 202 GLU A O 1
ATOM 1628 N N . LYS A 1 210 ? 20.559 38.074 92.944 1.00 23.90 203 LYS A N 1
ATOM 1629 C CA . LYS A 1 210 ? 19.538 38.951 93.573 1.00 25.17 203 LYS A CA 1
ATOM 1630 C C . LYS A 1 210 ? 18.251 38.975 92.750 1.00 24.46 203 LYS A C 1
ATOM 1631 O O . LYS A 1 210 ? 17.299 39.590 93.215 1.00 23.29 203 LYS A O 1
ATOM 1637 N N . TYR A 1 211 ? 18.256 38.449 91.522 1.00 21.85 204 TYR A N 1
ATOM 1638 C CA . TYR A 1 211 ? 17.071 38.428 90.614 1.00 20.50 204 TYR A CA 1
ATOM 1639 C C . TYR A 1 211 ? 16.856 36.984 90.161 1.00 23.13 204 TYR A C 1
ATOM 1640 O O . TYR A 1 211 ? 17.054 36.611 88.992 1.00 19.91 204 TYR A O 1
ATOM 1649 N N . PRO A 1 212 ? 16.436 36.110 91.103 1.00 24.23 205 PRO A N 1
ATOM 1650 C CA . PRO A 1 212 ? 16.270 34.692 90.806 1.00 23.28 205 PRO A CA 1
ATOM 1651 C C . PRO A 1 212 ? 15.408 34.374 89.568 1.00 22.89 205 PRO A C 1
ATOM 1652 O O . PRO A 1 212 ? 15.751 33.419 88.892 1.00 27.90 205 PRO A O 1
ATOM 1656 N N . THR A 1 213 ? 14.363 35.153 89.256 1.00 21.07 206 THR A N 1
ATOM 1657 C CA . THR A 1 213 ? 13.510 34.938 88.043 1.00 22.35 206 THR A CA 1
ATOM 1658 C C . THR A 1 213 ? 14.302 35.207 86.742 1.00 20.74 206 THR A C 1
ATOM 1659 O O . THR A 1 213 ? 13.848 34.769 85.645 1.00 21.36 206 THR A O 1
ATOM 1663 N N . LEU A 1 214 ? 15.424 35.920 86.852 1.00 19.90 207 LEU A N 1
ATOM 1664 C CA . LEU A 1 214 ? 16.275 36.281 85.681 1.00 20.31 207 LEU A CA 1
ATOM 1665 C C . LEU A 1 214 ? 17.528 35.424 85.619 1.00 20.21 207 LEU A C 1
ATOM 1666 O O . LEU A 1 214 ? 18.278 35.602 84.636 1.00 22.62 207 LEU A O 1
ATOM 1671 N N . ASN A 1 215 ? 17.748 34.543 86.593 1.00 19.22 208 ASN A N 1
ATOM 1672 C CA . ASN A 1 215 ? 19.011 33.766 86.734 1.00 20.53 208 ASN A CA 1
ATOM 1673 C C . ASN A 1 215 ? 18.820 32.264 86.464 1.00 19.90 208 ASN A C 1
ATOM 1674 O O . ASN A 1 215 ? 19.687 31.502 86.791 1.00 21.03 208 ASN A O 1
ATOM 1679 N N . LYS A 1 216 ? 17.768 31.832 85.800 1.00 21.07 209 LYS A N 1
ATOM 1680 C CA . LYS A 1 216 ? 17.505 30.380 85.588 1.00 22.41 209 LYS A CA 1
ATOM 1681 C C . LYS A 1 216 ? 18.046 29.920 84.237 1.00 21.38 209 LYS A C 1
ATOM 1682 O O . LYS A 1 216 ? 18.151 28.705 84.012 1.00 20.52 209 LYS A O 1
ATOM 1688 N N . GLY A 1 217 ? 18.319 30.849 83.323 1.00 20.09 210 GLY A N 1
ATOM 1689 C CA . GLY A 1 217 ? 18.809 30.477 81.984 1.00 18.61 210 GLY A CA 1
ATOM 1690 C C . GLY A 1 217 ? 20.329 30.449 81.949 1.00 17.18 210 GLY A C 1
ATOM 1691 O O . GLY A 1 217 ? 20.951 29.955 82.931 1.00 19.61 210 GLY A O 1
ATOM 1692 N N . SER A 1 218 ? 20.903 30.888 80.835 1.00 13.35 211 SER A N 1
ATOM 1693 C CA . SER A 1 218 ? 22.345 30.780 80.526 1.00 12.54 211 SER A CA 1
ATOM 1694 C C . SER A 1 218 ? 23.032 32.144 80.711 1.00 11.83 211 SER A C 1
ATOM 1695 O O . SER A 1 218 ? 22.453 33.187 80.345 1.00 12.42 211 SER A O 1
ATOM 1698 N N . LEU A 1 219 ? 24.207 32.116 81.321 1.00 11.16 212 LEU A N 1
ATOM 1699 C CA . LEU A 1 219 ? 25.165 33.238 81.363 1.00 10.46 212 LEU A CA 1
ATOM 1700 C C . LEU A 1 219 ? 26.380 32.827 80.545 1.00 9.18 212 LEU A C 1
ATOM 1701 O O . LEU A 1 219 ? 27.071 31.835 80.897 1.00 8.46 212 LEU A O 1
ATOM 1706 N N . VAL A 1 220 ? 26.586 33.514 79.426 1.00 7.93 213 VAL A N 1
ATOM 1707 C CA . VAL A 1 220 ? 27.612 33.121 78.428 1.00 8.04 213 VAL A CA 1
ATOM 1708 C C . VAL A 1 220 ? 28.537 34.319 78.133 1.00 7.69 213 VAL A C 1
ATOM 1709 O O . VAL A 1 220 ? 28.157 35.453 78.290 1.00 7.02 213 VAL A O 1
ATOM 1713 N N . GLY A 1 221 ? 29.765 34.017 77.706 1.00 7.61 214 GLY A N 1
ATOM 1714 C CA . GLY A 1 221 ? 30.744 35.038 77.347 1.00 7.21 214 GLY A CA 1
ATOM 1715 C C . GLY A 1 221 ? 32.015 34.335 76.905 1.00 7.22 214 GLY A C 1
ATOM 1716 O O . GLY A 1 221 ? 32.087 33.113 76.954 1.00 6.80 214 GLY A O 1
ATOM 1717 N N . PRO A 1 222 ? 33.077 35.061 76.532 1.00 6.81 215 PRO A N 1
ATOM 1718 C CA . PRO A 1 222 ? 33.115 36.527 76.506 1.00 7.71 215 PRO A CA 1
ATOM 1719 C C . PRO A 1 222 ? 32.993 37.142 75.100 1.00 7.31 215 PRO A C 1
ATOM 1720 O O . PRO A 1 222 ? 33.279 38.291 74.888 1.00 7.83 215 PRO A O 1
ATOM 1724 N N . ASP A 1 223 ? 32.520 36.350 74.157 1.00 7.23 216 ASP A N 1
ATOM 1725 C CA . ASP A 1 223 ? 32.181 36.811 72.791 1.00 7.13 216 ASP A CA 1
ATOM 1726 C C . ASP A 1 223 ? 33.453 37.293 72.097 1.00 7.34 216 ASP A C 1
ATOM 1727 O O . ASP A 1 223 ? 33.483 38.438 71.715 1.00 7.21 216 ASP A O 1
ATOM 1732 N N . VAL A 1 224 ? 34.423 36.402 71.891 1.00 7.82 217 VAL A N 1
ATOM 1733 C CA . VAL A 1 224 ? 35.726 36.719 71.251 1.00 8.94 217 VAL A CA 1
ATOM 1734 C C . VAL A 1 224 ? 35.958 35.743 70.110 1.00 9.68 217 VAL A C 1
ATOM 1735 O O . VAL A 1 224 ? 35.438 34.600 70.157 1.00 9.51 217 VAL A O 1
ATOM 1739 N N . GLY A 1 225 ? 36.762 36.181 69.155 1.00 10.36 218 GLY A N 1
ATOM 1740 C CA . GLY A 1 225 ? 37.263 35.338 68.072 1.00 11.24 218 GLY A CA 1
ATOM 1741 C C . GLY A 1 225 ? 38.695 34.910 68.393 1.00 12.16 218 GLY A C 1
ATOM 1742 O O . GLY A 1 225 ? 39.175 35.075 69.555 1.00 9.66 218 GLY A O 1
ATOM 1743 N N . TRP A 1 226 ? 39.343 34.333 67.399 1.00 12.36 219 TRP A N 1
ATOM 1744 C CA . TRP A 1 226 ? 40.624 33.605 67.630 1.00 13.86 219 TRP A CA 1
ATOM 1745 C C . TRP A 1 226 ? 41.712 34.550 68.192 1.00 12.70 219 TRP A C 1
ATOM 1746 O O . TRP A 1 226 ? 42.517 34.107 68.992 1.00 13.75 219 TRP A O 1
ATOM 1757 N N . MET A 1 227 ? 41.722 35.823 67.856 1.00 12.53 220 MET A N 1
ATOM 1758 C CA . MET A 1 227 ? 42.785 36.741 68.394 1.00 14.74 220 MET A CA 1
ATOM 1759 C C . MET A 1 227 ? 42.495 37.059 69.876 1.00 13.99 220 MET A C 1
ATOM 1760 O O . MET A 1 227 ? 43.390 37.590 70.540 1.00 12.83 220 MET A O 1
ATOM 1765 N N . GLY A 1 228 ? 41.310 36.708 70.405 1.00 12.28 221 GLY A N 1
ATOM 1766 C CA . GLY A 1 228 ? 40.964 37.019 71.799 1.00 11.53 221 GLY A CA 1
ATOM 1767 C C . GLY A 1 228 ? 40.811 35.789 72.682 1.00 12.64 221 GLY A C 1
ATOM 1768 O O . GLY A 1 228 ? 40.226 35.922 73.800 1.00 10.96 221 GLY A O 1
ATOM 1769 N N . VAL A 1 229 ? 41.305 34.610 72.264 1.00 12.30 222 VAL A N 1
ATOM 1770 C CA . VAL A 1 229 ? 41.056 33.360 73.042 1.00 12.23 222 VAL A CA 1
ATOM 1771 C C . VAL A 1 229 ? 41.665 33.423 74.436 1.00 11.71 222 VAL A C 1
ATOM 1772 O O . VAL A 1 229 ? 41.144 32.711 75.297 1.00 11.71 222 VAL A O 1
ATOM 1776 N N . SER A 1 230 ? 42.658 34.268 74.677 1.00 11.05 223 SER A N 1
ATOM 1777 C CA . SER A 1 230 ? 43.193 34.500 76.050 1.00 11.36 223 SER A CA 1
ATOM 1778 C C . SER A 1 230 ? 42.053 34.902 77.000 1.00 10.41 223 SER A C 1
ATOM 1779 O O . SER A 1 230 ? 42.156 34.653 78.195 1.00 11.01 223 SER A O 1
ATOM 1782 N N . TYR A 1 231 ? 41.049 35.616 76.505 1.00 10.00 224 TYR A N 1
ATOM 1783 C CA . TYR A 1 231 ? 39.869 36.051 77.297 1.00 9.58 224 TYR A CA 1
ATOM 1784 C C . TYR A 1 231 ? 38.965 34.878 77.649 1.00 9.41 224 TYR A C 1
ATOM 1785 O O . TYR A 1 231 ? 38.283 34.946 78.689 1.00 8.78 224 TYR A O 1
ATOM 1794 N N . VAL A 1 232 ? 38.960 33.824 76.859 1.00 10.32 225 VAL A N 1
ATOM 1795 C CA . VAL A 1 232 ? 38.225 32.594 77.248 1.00 11.05 225 VAL A CA 1
ATOM 1796 C C . VAL A 1 232 ? 38.891 31.984 78.488 1.00 12.34 225 VAL A C 1
ATOM 1797 O O . VAL A 1 232 ? 38.204 31.629 79.432 1.00 11.76 225 VAL A O 1
ATOM 1801 N N . LYS A 1 233 ? 40.209 31.833 78.467 1.00 14.26 226 LYS A N 1
ATOM 1802 C CA . LYS A 1 233 ? 40.984 31.360 79.642 1.00 14.40 226 LYS A CA 1
ATOM 1803 C C . LYS A 1 233 ? 40.766 32.319 80.816 1.00 13.52 226 LYS A C 1
ATOM 1804 O O . LYS A 1 233 ? 40.527 31.818 81.913 1.00 13.12 226 LYS A O 1
ATOM 1810 N N . GLY A 1 234 ? 40.834 33.637 80.587 1.00 11.73 227 GLY A N 1
ATOM 1811 C CA . GLY A 1 234 ? 40.624 34.640 81.658 1.00 10.91 227 GLY A CA 1
ATOM 1812 C C . GLY A 1 234 ? 39.240 34.483 82.266 1.00 10.83 227 GLY A C 1
ATOM 1813 O O . GLY A 1 234 ? 39.112 34.548 83.526 1.00 11.16 227 GLY A O 1
ATOM 1814 N N . LEU A 1 235 ? 38.239 34.180 81.445 1.00 10.37 228 LEU A N 1
ATOM 1815 C CA . LEU A 1 235 ? 36.847 34.027 81.939 1.00 11.08 228 LEU A CA 1
ATOM 1816 C C . LEU A 1 235 ? 36.705 32.717 82.717 1.00 12.11 228 LEU A C 1
ATOM 1817 O O . LEU A 1 235 ? 36.169 32.759 83.844 1.00 12.32 228 LEU A O 1
ATOM 1822 N N . ALA A 1 236 ? 37.257 31.632 82.188 1.00 13.12 229 ALA A N 1
ATOM 1823 C CA . ALA A 1 236 ? 37.307 30.326 82.871 1.00 12.37 229 ALA A CA 1
ATOM 1824 C C . ALA A 1 236 ? 37.964 30.523 84.246 1.00 14.25 229 ALA A C 1
ATOM 1825 O O . ALA A 1 236 ? 37.338 30.149 85.232 1.00 14.07 229 ALA A O 1
ATOM 1827 N N . ASP A 1 237 ? 39.123 31.177 84.318 1.00 13.94 230 ASP A N 1
ATOM 1828 C CA . ASP A 1 237 ? 39.870 31.321 85.596 1.00 16.17 230 ASP A CA 1
ATOM 1829 C C . ASP A 1 237 ? 39.064 32.184 86.563 1.00 16.13 230 ASP A C 1
ATOM 1830 O O . ASP A 1 237 ? 39.023 31.851 87.768 1.00 16.45 230 ASP A O 1
ATOM 1835 N N . GLY A 1 238 ? 38.447 33.256 86.066 1.00 13.82 231 GLY A N 1
ATOM 1836 C CA . GLY A 1 238 ? 37.822 34.263 86.920 1.00 14.63 231 GLY A CA 1
ATOM 1837 C C . GLY A 1 238 ? 36.420 33.929 87.333 1.00 13.28 231 GLY A C 1
ATOM 1838 O O . GLY A 1 238 ? 36.028 34.381 88.421 1.00 16.04 231 GLY A O 1
ATOM 1839 N N . ALA A 1 239 ? 35.630 33.250 86.502 1.00 12.78 232 ALA A N 1
ATOM 1840 C CA . ALA A 1 239 ? 34.185 33.083 86.736 1.00 11.96 232 ALA A CA 1
ATOM 1841 C C . ALA A 1 239 ? 33.669 31.795 86.111 1.00 10.78 232 ALA A C 1
ATOM 1842 O O . ALA A 1 239 ? 32.455 31.657 85.961 1.00 9.97 232 ALA A O 1
ATOM 1844 N N . GLY A 1 240 ? 34.559 30.824 85.847 1.00 11.69 233 GLY A N 1
ATOM 1845 C CA . GLY A 1 240 ? 34.205 29.652 85.034 1.00 11.44 233 GLY A CA 1
ATOM 1846 C C . GLY A 1 240 ? 33.087 28.832 85.653 1.00 12.45 233 GLY A C 1
ATOM 1847 O O . GLY A 1 240 ? 32.344 28.253 84.889 1.00 11.83 233 GLY A O 1
ATOM 1848 N N . ASP A 1 241 ? 32.948 28.841 86.991 1.00 12.97 234 ASP A N 1
ATOM 1849 C CA . ASP A 1 241 ? 31.955 28.017 87.731 1.00 13.59 234 ASP A CA 1
ATOM 1850 C C . ASP A 1 241 ? 30.573 28.642 87.606 1.00 14.75 234 ASP A C 1
ATOM 1851 O O . ASP A 1 241 ? 29.615 27.989 87.974 1.00 17.04 234 ASP A O 1
ATOM 1856 N N . HIS A 1 242 ? 30.482 29.834 87.041 1.00 15.26 235 HIS A N 1
ATOM 1857 C CA . HIS A 1 242 ? 29.197 30.579 86.899 1.00 16.05 235 HIS A CA 1
ATOM 1858 C C . HIS A 1 242 ? 28.852 30.862 85.440 1.00 16.12 235 HIS A C 1
ATOM 1859 O O . HIS A 1 242 ? 27.768 31.443 85.201 1.00 17.80 235 HIS A O 1
ATOM 1866 N N . VAL A 1 243 ? 29.660 30.363 84.514 1.00 14.02 236 VAL A N 1
ATOM 1867 C CA . VAL A 1 243 ? 29.426 30.550 83.063 1.00 13.55 236 VAL A CA 1
ATOM 1868 C C . VAL A 1 243 ? 28.871 29.244 82.505 1.00 14.00 236 VAL A C 1
ATOM 1869 O O . VAL A 1 243 ? 29.508 28.181 82.683 1.00 13.58 236 VAL A O 1
ATOM 1873 N N . THR A 1 244 ? 27.733 29.332 81.835 1.00 12.87 237 THR A N 1
ATOM 1874 C CA . THR A 1 244 ? 27.074 28.185 81.173 1.00 14.27 237 THR A CA 1
ATOM 1875 C C . THR A 1 244 ? 27.860 27.724 79.954 1.00 13.52 237 THR A C 1
ATOM 1876 O O . THR A 1 244 ? 27.976 26.479 79.677 1.00 10.79 237 THR A O 1
ATOM 1880 N N . ALA A 1 245 ? 28.333 28.676 79.151 1.00 12.26 238 ALA A N 1
ATOM 1881 C CA . ALA A 1 245 ? 28.943 28.337 77.850 1.00 10.32 238 ALA A CA 1
ATOM 1882 C C . ALA A 1 245 ? 29.871 29.469 77.437 1.00 9.92 238 ALA A C 1
ATOM 1883 O O . ALA A 1 245 ? 29.626 30.588 77.851 1.00 9.49 238 ALA A O 1
ATOM 1885 N N . PHE A 1 246 ? 30.914 29.155 76.674 1.00 9.39 239 PHE A N 1
ATOM 1886 C CA . PHE A 1 246 ? 31.806 30.180 76.100 1.00 9.16 239 PHE A CA 1
ATOM 1887 C C . PHE A 1 246 ? 31.328 30.513 74.688 1.00 8.68 239 PHE A C 1
ATOM 1888 O O . PHE A 1 246 ? 31.212 29.634 73.825 1.00 8.75 239 PHE A O 1
ATOM 1896 N N . THR A 1 247 ? 31.070 31.788 74.451 1.00 8.14 240 THR A N 1
ATOM 1897 C CA . THR A 1 247 ? 30.688 32.348 73.146 1.00 7.82 240 THR A CA 1
ATOM 1898 C C . THR A 1 247 ? 31.936 32.734 72.375 1.00 8.55 240 THR A C 1
ATOM 1899 O O . THR A 1 247 ? 32.693 33.616 72.829 1.00 7.52 240 THR A O 1
ATOM 1903 N N . LEU A 1 248 ? 32.002 32.212 71.175 1.00 8.92 241 LEU A N 1
ATOM 1904 C CA . LEU A 1 248 ? 33.110 32.416 70.244 1.00 9.78 241 LEU A CA 1
ATOM 1905 C C . LEU A 1 248 ? 32.549 33.167 69.043 1.00 9.38 241 LEU A C 1
ATOM 1906 O O . LEU A 1 248 ? 31.327 33.061 68.750 1.00 8.58 241 LEU A O 1
ATOM 1911 N N . HIS A 1 249 ? 33.407 33.923 68.370 1.00 8.81 242 HIS A N 1
ATOM 1912 C CA . HIS A 1 249 ? 33.040 34.682 67.156 1.00 8.90 242 HIS A CA 1
ATOM 1913 C C . HIS A 1 249 ? 33.902 34.121 66.047 1.00 9.05 242 HIS A C 1
ATOM 1914 O O . HIS A 1 249 ? 35.017 33.673 66.351 1.00 8.07 242 HIS A O 1
ATOM 1921 N N . GLN A 1 250 ? 33.398 34.102 64.805 1.00 9.64 243 GLN A N 1
ATOM 1922 C CA . GLN A 1 250 ? 34.206 33.545 63.724 1.00 10.27 243 GLN A CA 1
ATOM 1923 C C . GLN A 1 250 ? 33.703 34.107 62.405 1.00 10.63 243 GLN A C 1
ATOM 1924 O O . GLN A 1 250 ? 32.475 34.120 62.154 1.00 10.31 243 GLN A O 1
ATOM 1930 N N . TYR A 1 251 ? 34.672 34.443 61.560 1.00 12.71 244 TYR A N 1
ATOM 1931 C CA . TYR A 1 251 ? 34.468 34.875 60.159 1.00 13.47 244 TYR A CA 1
ATOM 1932 C C . TYR A 1 251 ? 35.625 34.297 59.356 1.00 16.63 244 TYR A C 1
ATOM 1933 O O . TYR A 1 251 ? 36.758 34.231 59.897 1.00 15.50 244 TYR A O 1
ATOM 1942 N N . TYR A 1 252 ? 35.336 33.798 58.155 1.00 14.46 245 TYR A N 1
ATOM 1943 C CA . TYR A 1 252 ? 36.373 33.139 57.322 1.00 16.89 245 TYR A CA 1
ATOM 1944 C C . TYR A 1 252 ? 37.270 34.189 56.648 1.00 16.42 245 TYR A C 1
ATOM 1945 O O . TYR A 1 252 ? 38.468 33.923 56.478 1.00 22.18 245 TYR A O 1
ATOM 1954 N N . PHE A 1 253 ? 36.729 35.339 56.291 1.00 18.23 246 PHE A N 1
ATOM 1955 C CA . PHE A 1 253 ? 37.489 36.360 55.526 1.00 20.57 246 PHE A CA 1
ATOM 1956 C C . PHE A 1 253 ? 36.873 37.742 55.690 1.00 22.35 246 PHE A C 1
ATOM 1957 O O . PHE A 1 253 ? 35.809 37.881 56.269 1.00 19.46 246 PHE A O 1
ATOM 1965 N N . ASP A 1 254 ? 37.545 38.757 55.135 1.00 21.22 247 ASP A N 1
ATOM 1966 C CA . ASP A 1 254 ? 36.997 40.111 55.000 1.00 22.54 247 ASP A CA 1
ATOM 1967 C C . ASP A 1 254 ? 35.992 40.067 53.846 1.00 24.60 247 ASP A C 1
ATOM 1968 O O . ASP A 1 254 ? 36.430 39.870 52.690 1.00 26.00 247 ASP A O 1
ATOM 1973 N N . GLY A 1 255 ? 34.716 40.295 54.146 1.00 23.74 248 GLY A N 1
ATOM 1974 C CA . GLY A 1 255 ? 33.666 40.326 53.126 1.00 27.07 248 GLY A CA 1
ATOM 1975 C C . GLY A 1 255 ? 33.907 41.431 52.103 1.00 25.09 248 GLY A C 1
ATOM 1976 O O . GLY A 1 255 ? 33.405 41.300 50.958 1.00 22.14 248 GLY A O 1
ATOM 1977 N N . ASN A 1 256 ? 34.523 42.537 52.542 1.00 25.06 249 ASN A N 1
ATOM 1978 C CA . ASN A 1 256 ? 34.565 43.793 51.752 1.00 28.03 249 ASN A CA 1
ATOM 1979 C C . ASN A 1 256 ? 35.515 43.599 50.559 1.00 27.58 249 ASN A C 1
ATOM 1980 O O . ASN A 1 256 ? 35.289 44.266 49.554 1.00 30.96 249 ASN A O 1
ATOM 1985 N N . THR A 1 257 ? 36.489 42.691 50.658 1.00 28.34 250 THR A N 1
ATOM 1986 C CA . THR A 1 257 ? 37.514 42.449 49.611 1.00 31.62 250 THR A CA 1
ATOM 1987 C C . THR A 1 257 ? 37.246 41.126 48.904 1.00 30.83 250 THR A C 1
ATOM 1988 O O . THR A 1 257 ? 38.124 40.651 48.180 1.00 33.32 250 THR A O 1
ATOM 1992 N N . SER A 1 258 ? 36.069 40.542 49.103 1.00 30.45 251 SER A N 1
ATOM 1993 C CA . SER A 1 258 ? 35.739 39.199 48.578 1.00 27.61 251 SER A CA 1
ATOM 1994 C C . SER A 1 258 ? 34.807 39.328 47.375 1.00 26.39 251 SER A C 1
ATOM 1995 O O . SER A 1 258 ? 34.179 40.414 47.163 1.00 27.74 251 SER A O 1
ATOM 1998 N N . ASP A 1 259 ? 34.667 38.222 46.657 1.00 28.54 252 ASP A N 1
ATOM 1999 C CA . ASP A 1 259 ? 33.705 38.064 45.546 1.00 34.54 252 ASP A CA 1
ATOM 2000 C C . ASP A 1 259 ? 33.151 36.632 45.539 1.00 33.43 252 ASP A C 1
ATOM 2001 O O . ASP A 1 259 ? 33.540 35.785 46.394 1.00 29.69 252 ASP A O 1
ATOM 2006 N N . VAL A 1 260 ? 32.279 36.367 44.571 1.00 34.81 253 VAL A N 1
ATOM 2007 C CA . VAL A 1 260 ? 31.611 35.049 44.388 1.00 30.64 253 VAL A CA 1
ATOM 2008 C C . VAL A 1 260 ? 32.614 33.913 44.522 1.00 30.84 253 VAL A C 1
ATOM 2009 O O . VAL A 1 260 ? 32.221 32.891 45.096 1.00 30.84 253 VAL A O 1
ATOM 2013 N N . SER A 1 261 ? 33.842 34.057 44.024 1.00 28.71 254 SER A N 1
ATOM 2014 C CA . SER A 1 261 ? 34.837 32.958 44.085 1.00 30.28 254 SER A CA 1
ATOM 2015 C C . SER A 1 261 ? 35.230 32.695 45.552 1.00 29.79 254 SER A C 1
ATOM 2016 O O . SER A 1 261 ? 35.569 31.545 45.883 1.00 27.14 254 SER A O 1
ATOM 2019 N N . THR A 1 262 ? 35.281 33.730 46.395 1.00 29.43 255 THR A N 1
ATOM 2020 C CA . THR A 1 262 ? 35.737 33.543 47.805 1.00 28.96 255 THR A CA 1
ATOM 2021 C C . THR A 1 262 ? 34.790 32.550 48.496 1.00 23.21 255 THR A C 1
ATOM 2022 O O . THR A 1 262 ? 35.282 31.679 49.205 1.00 28.19 255 THR A O 1
ATOM 2026 N N . TYR A 1 263 ? 33.498 32.669 48.224 1.00 25.38 256 TYR A N 1
ATOM 2027 C CA . TYR A 1 263 ? 32.382 31.933 48.887 1.00 25.76 256 TYR A CA 1
ATOM 2028 C C . TYR A 1 263 ? 32.297 30.475 48.440 1.00 29.37 256 TYR A C 1
ATOM 2029 O O . TYR A 1 263 ? 31.530 29.733 49.084 1.00 33.64 256 TYR A O 1
ATOM 2038 N N . LEU A 1 264 ? 33.049 30.109 47.386 1.00 32.64 257 LEU A N 1
ATOM 2039 C CA . LEU A 1 264 ? 33.190 28.748 46.806 1.00 30.88 257 LEU A CA 1
ATOM 2040 C C . LEU A 1 264 ? 34.533 28.146 47.186 1.00 28.71 257 LEU A C 1
ATOM 2041 O O . LEU A 1 264 ? 34.772 27.004 46.787 1.00 36.37 257 LEU A O 1
ATOM 2046 N N . ASP A 1 265 ? 35.388 28.872 47.899 1.00 29.31 258 ASP A N 1
ATOM 2047 C CA . ASP A 1 265 ? 36.803 28.455 48.089 1.00 27.81 258 ASP A CA 1
ATOM 2048 C C . ASP A 1 265 ? 36.926 27.538 49.319 1.00 32.66 258 ASP A C 1
ATOM 2049 O O . ASP A 1 265 ? 36.891 28.068 50.453 1.00 29.76 258 ASP A O 1
ATOM 2054 N N . ALA A 1 266 ? 37.188 26.240 49.107 1.00 30.47 259 ALA A N 1
ATOM 2055 C CA . ALA A 1 266 ? 37.190 25.187 50.147 1.00 29.75 259 ALA A CA 1
ATOM 2056 C C . ALA A 1 266 ? 38.405 25.302 51.074 1.00 29.37 259 ALA A C 1
ATOM 2057 O O . ALA A 1 266 ? 38.386 24.661 52.127 1.00 31.57 259 ALA A O 1
ATOM 2059 N N . THR A 1 267 ? 39.423 26.086 50.733 1.00 30.92 260 THR A N 1
ATOM 2060 C CA . THR A 1 267 ? 40.603 26.297 51.614 1.00 29.63 260 THR A CA 1
ATOM 2061 C C . THR A 1 267 ? 40.167 27.049 52.900 1.00 26.75 260 THR A C 1
ATOM 2062 O O . THR A 1 267 ? 40.865 26.955 53.921 1.00 24.82 260 THR A O 1
ATOM 2066 N N . TYR A 1 268 ? 39.035 27.739 52.871 1.00 26.79 261 TYR A N 1
ATOM 2067 C CA . TYR A 1 268 ? 38.507 28.494 54.034 1.00 26.50 261 TYR A CA 1
ATOM 2068 C C . TYR A 1 268 ? 37.933 27.546 55.089 1.00 27.85 261 TYR A C 1
ATOM 2069 O O . TYR A 1 268 ? 37.903 27.980 56.277 1.00 25.99 261 TYR A O 1
ATOM 2078 N N . PHE A 1 269 ? 37.459 26.359 54.699 1.00 27.47 262 PHE A N 1
ATOM 2079 C CA . PHE A 1 269 ? 36.668 25.458 55.586 1.00 28.75 262 PHE A CA 1
ATOM 2080 C C . PHE A 1 269 ? 37.409 25.253 56.904 1.00 29.67 262 PHE A C 1
ATOM 2081 O O . PHE A 1 269 ? 36.759 25.328 57.986 1.00 27.73 262 PHE A O 1
ATOM 2089 N N . LYS A 1 270 ? 38.721 25.016 56.808 1.00 29.26 263 LYS A N 1
ATOM 2090 C CA . LYS A 1 270 ? 39.589 24.596 57.934 1.00 30.71 263 LYS A CA 1
ATOM 2091 C C . LYS A 1 270 ? 39.786 25.743 58.925 1.00 27.57 263 LYS A C 1
ATOM 2092 O O . LYS A 1 270 ? 40.298 25.457 60.025 1.00 28.65 263 LYS A O 1
ATOM 2098 N N . LYS A 1 271 ? 39.482 26.989 58.547 1.00 25.54 264 LYS A N 1
ATOM 2099 C CA . LYS A 1 271 ? 39.688 28.149 59.457 1.00 26.39 264 LYS A CA 1
ATOM 2100 C C . LYS A 1 271 ? 38.827 27.892 60.701 1.00 25.37 264 LYS A C 1
ATOM 2101 O O . LYS A 1 271 ? 39.277 28.225 61.800 1.00 22.51 264 LYS A O 1
ATOM 2107 N N . LEU A 1 272 ? 37.622 27.341 60.502 1.00 22.47 265 LEU A N 1
ATOM 2108 C CA . LEU A 1 272 ? 36.647 27.140 61.606 1.00 20.89 265 LEU A CA 1
ATOM 2109 C C . LEU A 1 272 ? 37.221 26.088 62.549 1.00 23.13 265 LEU A C 1
ATOM 2110 O O . LEU A 1 272 ? 37.185 26.319 63.787 1.00 18.58 265 LEU A O 1
ATOM 2115 N N . GLN A 1 273 ? 37.768 24.989 61.994 1.00 20.84 266 GLN A N 1
ATOM 2116 C CA . GLN A 1 273 ? 38.341 23.902 62.834 1.00 20.21 266 GLN A CA 1
ATOM 2117 C C . GLN A 1 273 ? 39.472 24.484 63.679 1.00 21.53 266 GLN A C 1
ATOM 2118 O O . GLN A 1 273 ? 39.645 24.066 64.867 1.00 19.58 266 GLN A O 1
ATOM 2124 N N . GLN A 1 274 ? 40.275 25.371 63.087 1.00 19.70 267 GLN A N 1
ATOM 2125 C CA . GLN A 1 274 ? 41.472 25.899 63.787 1.00 20.30 267 GLN A CA 1
ATOM 2126 C C . GLN A 1 274 ? 41.017 26.750 64.975 1.00 18.12 267 GLN A C 1
ATOM 2127 O O . GLN A 1 274 ? 41.752 26.799 65.978 1.00 19.31 267 GLN A O 1
ATOM 2133 N N . LEU A 1 275 ? 39.907 27.476 64.834 1.00 17.61 268 LEU A N 1
ATOM 2134 C CA . LEU A 1 275 ? 39.357 28.250 65.988 1.00 16.07 268 LEU A CA 1
ATOM 2135 C C . LEU A 1 275 ? 39.052 27.292 67.150 1.00 15.29 268 LEU A C 1
ATOM 2136 O O . LEU A 1 275 ? 39.460 27.578 68.281 1.00 14.49 268 LEU A O 1
ATOM 2141 N N . PHE A 1 276 ? 38.336 26.200 66.879 1.00 16.42 269 PHE A N 1
ATOM 2142 C CA . PHE A 1 276 ? 37.964 25.219 67.921 1.00 17.65 269 PHE A CA 1
ATOM 2143 C C . PHE A 1 276 ? 39.225 24.629 68.569 1.00 18.85 269 PHE A C 1
ATOM 2144 O O . PHE A 1 276 ? 39.273 24.509 69.796 1.00 18.46 269 PHE A O 1
ATOM 2152 N N . ASP A 1 277 ? 40.240 24.317 67.763 1.00 19.92 270 ASP A N 1
ATOM 2153 C CA . ASP A 1 277 ? 41.524 23.765 68.248 1.00 20.97 270 ASP A CA 1
ATOM 2154 C C . ASP A 1 277 ? 42.187 24.795 69.147 1.00 20.17 270 ASP A C 1
ATOM 2155 O O . ASP A 1 277 ? 42.710 24.382 70.203 1.00 17.73 270 ASP A O 1
ATOM 2160 N N . LYS A 1 278 ? 42.180 26.081 68.767 1.00 19.25 271 LYS A N 1
ATOM 2161 C CA . LYS A 1 278 ? 42.856 27.136 69.573 1.00 19.52 271 LYS A CA 1
ATOM 2162 C C . LYS A 1 278 ? 42.157 27.257 70.936 1.00 16.46 271 LYS A C 1
ATOM 2163 O O . LYS A 1 278 ? 42.841 27.453 71.920 1.00 15.08 271 LYS A O 1
ATOM 2169 N N . VAL A 1 279 ? 40.827 27.191 70.977 1.00 17.16 272 VAL A N 1
ATOM 2170 C CA . VAL A 1 279 ? 40.082 27.321 72.260 1.00 16.41 272 VAL A CA 1
ATOM 2171 C C . VAL A 1 279 ? 40.411 26.106 73.133 1.00 17.74 272 VAL A C 1
ATOM 2172 O O . VAL A 1 279 ? 40.645 26.291 74.327 1.00 18.81 272 VAL A O 1
ATOM 2176 N N . LYS A 1 280 ? 40.357 24.898 72.575 1.00 18.27 273 LYS A N 1
ATOM 2177 C CA . LYS A 1 280 ? 40.715 23.663 73.328 1.00 20.73 273 LYS A CA 1
ATOM 2178 C C . LYS A 1 280 ? 42.122 23.817 73.881 1.00 18.14 273 LYS A C 1
ATOM 2179 O O . LYS A 1 280 ? 42.304 23.533 75.069 1.00 19.80 273 LYS A O 1
ATOM 2185 N N . ASP A 1 281 ? 43.069 24.295 73.082 1.00 20.22 274 ASP A N 1
ATOM 2186 C CA . ASP A 1 281 ? 44.455 24.538 73.559 1.00 21.72 274 ASP A CA 1
ATOM 2187 C C . ASP A 1 281 ? 44.491 25.562 74.693 1.00 23.07 274 ASP A C 1
ATOM 2188 O O . ASP A 1 281 ? 45.252 25.368 75.651 1.00 22.59 274 ASP A O 1
ATOM 2193 N N . VAL A 1 282 ? 43.787 26.700 74.580 1.00 21.45 275 VAL A N 1
ATOM 2194 C CA . VAL A 1 282 ? 43.969 27.746 75.619 1.00 21.73 275 VAL A CA 1
ATOM 2195 C C . VAL A 1 282 ? 43.380 27.206 76.925 1.00 19.18 275 VAL A C 1
ATOM 2196 O O . VAL A 1 282 ? 43.769 27.682 77.992 1.00 22.23 275 VAL A O 1
ATOM 2200 N N . LEU A 1 283 ? 42.419 26.293 76.825 1.00 19.82 276 LEU A N 1
ATOM 2201 C CA . LEU A 1 283 ? 41.727 25.752 78.018 1.00 19.97 276 LEU A CA 1
ATOM 2202 C C . LEU A 1 283 ? 42.352 24.447 78.507 1.00 23.34 276 LEU A C 1
ATOM 2203 O O . LEU A 1 283 ? 41.742 23.822 79.401 1.00 19.10 276 LEU A O 1
ATOM 2208 N N . LYS A 1 284 ? 43.489 24.021 77.945 1.00 26.34 277 LYS A N 1
ATOM 2209 C CA . LYS A 1 284 ? 43.979 22.627 78.160 1.00 29.34 277 LYS A CA 1
ATOM 2210 C C . LYS A 1 284 ? 44.306 22.396 79.644 1.00 25.11 277 LYS A C 1
ATOM 2211 O O . LYS A 1 284 ? 44.203 21.262 80.082 1.00 30.74 277 LYS A O 1
ATOM 2217 N N . ASN A 1 285 ? 44.717 23.422 80.378 1.00 23.55 278 ASN A N 1
ATOM 2218 C CA . ASN A 1 285 ? 45.049 23.334 81.814 1.00 25.22 278 ASN A CA 1
ATOM 2219 C C . ASN A 1 285 ? 43.916 23.917 82.660 1.00 20.75 278 ASN A C 1
ATOM 2220 O O . ASN A 1 285 ? 44.199 24.443 83.736 1.00 19.86 278 ASN A O 1
ATOM 2225 N N . SER A 1 286 ? 42.661 23.833 82.204 1.00 19.12 279 SER A N 1
ATOM 2226 C CA . SER A 1 286 ? 41.511 24.403 82.940 1.00 16.76 279 SER A CA 1
ATOM 2227 C C . SER A 1 286 ? 40.499 23.310 83.268 1.00 15.22 279 SER A C 1
ATOM 2228 O O . SER A 1 286 ? 40.224 22.426 82.470 1.00 16.25 279 SER A O 1
ATOM 2231 N N . PRO A 1 287 ? 39.896 23.357 84.465 1.00 15.96 280 PRO A N 1
ATOM 2232 C CA . PRO A 1 287 ? 38.726 22.539 84.757 1.00 17.49 280 PRO A CA 1
ATOM 2233 C C . PRO A 1 287 ? 37.608 22.722 83.717 1.00 17.93 280 PRO A C 1
ATOM 2234 O O . PRO A 1 287 ? 36.789 21.833 83.571 1.00 18.98 280 PRO A O 1
ATOM 2238 N N . HIS A 1 288 ? 37.622 23.852 82.985 1.00 17.14 281 HIS A N 1
ATOM 2239 C CA . HIS A 1 288 ? 36.546 24.262 82.050 1.00 17.87 281 HIS A CA 1
ATOM 2240 C C . HIS A 1 288 ? 36.896 23.833 80.629 1.00 18.96 281 HIS A C 1
ATOM 2241 O O . HIS A 1 288 ? 36.240 24.301 79.708 1.00 18.66 281 HIS A O 1
ATOM 2248 N N . LYS A 1 289 ? 37.876 22.945 80.449 1.00 21.42 282 LYS A N 1
ATOM 2249 C CA . LYS A 1 289 ? 38.286 22.493 79.099 1.00 24.41 282 LYS A CA 1
ATOM 2250 C C . LYS A 1 289 ? 37.077 21.908 78.353 1.00 24.25 282 LYS A C 1
ATOM 2251 O O . LYS A 1 289 ? 37.035 22.042 77.126 1.00 26.58 282 LYS A O 1
ATOM 2257 N N . ASP A 1 290 ? 36.125 21.301 79.052 1.00 25.59 283 ASP A N 1
ATOM 2258 C CA . ASP A 1 290 ? 34.958 20.659 78.402 1.00 27.44 283 ASP A CA 1
ATOM 2259 C C . ASP A 1 290 ? 33.721 21.539 78.568 1.00 25.66 283 ASP A C 1
ATOM 2260 O O . ASP A 1 290 ? 32.632 21.033 78.272 1.00 22.60 283 ASP A O 1
ATOM 2265 N N . LYS A 1 291 ? 33.861 22.834 78.883 1.00 19.83 284 LYS A N 1
ATOM 2266 C CA . LYS A 1 291 ? 32.677 23.735 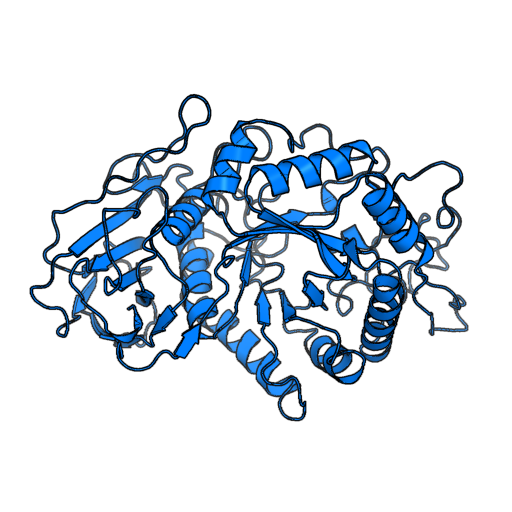78.865 1.00 17.27 284 LYS A CA 1
ATOM 2267 C C . LYS A 1 291 ? 32.084 23.818 77.460 1.00 15.47 284 LYS A C 1
ATOM 2268 O O . LYS A 1 291 ? 32.804 23.876 76.440 1.00 15.12 284 LYS A O 1
ATOM 2274 N N . PRO A 1 292 ? 30.732 23.767 77.348 1.00 15.37 285 PRO A N 1
ATOM 2275 C CA . PRO A 1 292 ? 30.073 23.941 76.057 1.00 14.88 285 PRO A CA 1
ATOM 2276 C C . PRO A 1 292 ? 30.604 25.212 75.363 1.00 13.24 285 PRO A C 1
ATOM 2277 O O . PRO A 1 292 ? 30.776 26.214 76.032 1.00 12.09 285 PRO A O 1
ATOM 2281 N N . LEU A 1 293 ? 30.809 25.136 74.054 1.00 12.60 286 LEU A N 1
ATOM 2282 C CA . LEU A 1 293 ? 31.190 26.271 73.178 1.00 12.62 286 LEU A CA 1
ATOM 2283 C C . LEU A 1 293 ? 29.978 26.597 72.308 1.00 12.40 286 LEU A C 1
ATOM 2284 O O . LEU A 1 293 ? 29.215 25.643 71.903 1.00 11.93 286 LEU A O 1
ATOM 2289 N N . TRP A 1 294 ? 29.707 27.894 72.176 1.00 10.91 287 TRP A N 1
ATOM 2290 C CA . TRP A 1 294 ? 28.699 28.417 71.232 1.00 10.23 287 TRP A CA 1
ATOM 2291 C C . TRP A 1 294 ? 29.451 29.253 70.223 1.00 10.41 287 TRP A C 1
ATOM 2292 O O . TRP A 1 294 ? 30.399 29.958 70.648 1.00 10.85 287 TRP A O 1
ATOM 2303 N N . LEU A 1 295 ? 28.999 29.269 68.978 1.00 10.63 288 LEU A N 1
ATOM 2304 C CA . LEU A 1 295 ? 29.292 30.434 68.110 1.00 10.12 288 LEU A CA 1
ATOM 2305 C C . LEU A 1 295 ? 28.278 31.512 68.414 1.00 10.17 288 LEU A C 1
ATOM 2306 O O . LEU A 1 295 ? 27.144 31.449 67.886 1.00 10.26 288 LEU A O 1
ATOM 2311 N N . GLY A 1 296 ? 28.682 32.523 69.177 1.00 8.44 289 GLY A N 1
ATOM 2312 C CA . GLY A 1 296 ? 27.727 33.529 69.639 1.00 9.09 289 GLY A CA 1
ATOM 2313 C C . GLY A 1 296 ? 27.487 34.622 68.623 1.00 9.55 289 GLY A C 1
ATOM 2314 O O . GLY A 1 296 ? 26.592 35.458 68.856 1.00 10.53 289 GLY A O 1
ATOM 2315 N N . GLU A 1 297 ? 28.331 34.669 67.591 1.00 9.71 290 GLU A N 1
ATOM 2316 C CA . GLU A 1 297 ? 28.215 35.669 66.499 1.00 10.77 290 GLU A CA 1
ATOM 2317 C C . GLU A 1 297 ? 29.078 35.208 65.340 1.00 10.23 290 GLU A C 1
ATOM 2318 O O . GLU A 1 297 ? 30.279 35.222 65.499 1.00 10.50 290 GLU A O 1
ATOM 2324 N N . THR A 1 298 ? 28.495 34.813 64.227 1.00 10.64 291 THR A N 1
ATOM 2325 C CA . THR A 1 298 ? 29.313 34.194 63.158 1.00 11.12 291 THR A CA 1
ATOM 2326 C C . THR A 1 298 ? 28.710 34.514 61.798 1.00 11.10 291 THR A C 1
ATOM 2327 O O . THR A 1 298 ? 27.481 34.619 61.661 1.00 10.63 291 THR A O 1
ATOM 2331 N N . SER A 1 299 ? 29.590 34.648 60.823 1.00 11.95 292 SER A N 1
ATOM 2332 C CA . SER A 1 299 ? 29.197 34.792 59.407 1.00 12.71 292 SER A CA 1
ATOM 2333 C C . SER A 1 299 ? 30.409 34.475 58.537 1.00 13.59 292 SER A C 1
ATOM 2334 O O . SER A 1 299 ? 31.460 34.046 59.044 1.00 15.16 292 SER A O 1
ATOM 2337 N N . SER A 1 300 ? 30.270 34.570 57.219 1.00 12.86 293 SER A N 1
ATOM 2338 C CA . SER A 1 300 ? 31.416 34.204 56.367 1.00 13.79 293 SER A CA 1
ATOM 2339 C C . SER A 1 300 ? 32.376 35.403 56.267 1.00 14.29 293 SER A C 1
ATOM 2340 O O . SER A 1 300 ? 33.550 35.220 56.489 1.00 17.05 293 SER A O 1
ATOM 2343 N N . GLY A 1 301 ? 31.861 36.563 55.926 1.00 16.52 294 GLY A N 1
ATOM 2344 C CA . GLY A 1 301 ? 32.664 37.792 55.754 1.00 18.32 294 GLY A CA 1
ATOM 2345 C C . GLY A 1 301 ? 32.433 38.810 56.847 1.00 15.51 294 GLY A C 1
ATOM 2346 O O . GLY A 1 301 ? 31.297 39.264 56.991 1.00 16.42 294 GLY A O 1
ATOM 2347 N N . TYR A 1 302 ? 33.501 39.274 57.495 1.00 16.95 295 TYR A N 1
ATOM 2348 C CA . TYR A 1 302 ? 33.420 40.432 58.421 1.00 18.26 295 TYR A CA 1
ATOM 2349 C C . TYR A 1 302 ? 33.341 41.713 57.581 1.00 19.27 295 TYR A C 1
ATOM 2350 O O . TYR A 1 302 ? 33.272 41.587 56.312 1.00 19.51 295 TYR A O 1
ATOM 2359 N N . ASN A 1 303 ? 33.200 42.871 58.235 1.00 18.64 296 ASN A N 1
ATOM 2360 C CA . ASN A 1 303 ? 32.931 44.168 57.551 1.00 20.30 296 ASN A CA 1
ATOM 2361 C C . ASN A 1 303 ? 31.588 44.081 56.818 1.00 24.05 296 ASN A C 1
ATOM 2362 O O . ASN A 1 303 ? 31.495 44.571 55.685 1.00 22.12 296 ASN A O 1
ATOM 2367 N N . SER A 1 304 ? 30.561 43.503 57.466 1.00 22.41 297 SER A N 1
ATOM 2368 C CA . SER A 1 304 ? 29.149 43.469 57.005 1.00 20.31 297 SER A CA 1
ATOM 2369 C C . SER A 1 304 ? 28.965 42.533 55.798 1.00 19.61 297 SER A C 1
ATOM 2370 O O . SER A 1 304 ? 27.895 42.597 55.161 1.00 23.63 297 SER A O 1
ATOM 2373 N N . GLY A 1 305 ? 29.906 41.644 55.514 1.00 17.16 298 GLY A N 1
ATOM 2374 C CA . GLY A 1 305 ? 29.752 40.637 54.446 1.00 19.97 298 GLY A CA 1
ATOM 2375 C C . GLY A 1 305 ? 30.148 41.201 53.081 1.00 22.87 298 GLY A C 1
ATOM 2376 O O . GLY A 1 305 ? 30.952 42.160 53.054 1.00 20.03 298 GLY A O 1
ATOM 2377 N N . THR A 1 306 ? 29.543 40.697 52.008 1.00 21.54 299 THR A N 1
ATOM 2378 C CA . THR A 1 306 ? 29.921 41.027 50.599 1.00 23.58 299 THR A CA 1
ATOM 2379 C C . THR A 1 306 ? 28.689 41.483 49.806 1.00 22.90 299 THR A C 1
ATOM 2380 O O . THR A 1 306 ? 27.858 40.646 49.542 1.00 23.87 299 THR A O 1
ATOM 2384 N N . LYS A 1 307 ? 28.576 42.779 49.500 1.00 24.75 300 LYS A N 1
ATOM 2385 C CA . LYS A 1 307 ? 27.430 43.383 48.776 1.00 27.91 300 LYS A CA 1
ATOM 2386 C C . LYS A 1 307 ? 27.011 42.504 47.596 1.00 27.88 300 LYS A C 1
ATOM 2387 O O . LYS A 1 307 ? 27.894 42.071 46.850 1.00 27.42 300 LYS A O 1
ATOM 2393 N N . ASP A 1 308 ? 25.718 42.176 47.530 1.00 28.54 301 ASP A N 1
ATOM 2394 C CA . ASP A 1 308 ? 25.076 41.432 46.410 1.00 30.92 301 ASP A CA 1
ATOM 2395 C C . ASP A 1 308 ? 25.719 40.056 46.220 1.00 31.09 301 ASP A C 1
ATOM 2396 O O . ASP A 1 308 ? 25.572 39.471 45.131 1.00 28.02 301 ASP A O 1
ATOM 2401 N N . VAL A 1 309 ? 26.342 39.501 47.264 1.00 27.85 302 VAL A N 1
ATOM 2402 C CA . VAL A 1 309 ? 26.881 38.126 47.207 1.00 23.15 302 VAL A CA 1
ATOM 2403 C C . VAL A 1 309 ? 26.428 37.315 48.436 1.00 25.50 302 VAL A C 1
ATOM 2404 O O . VAL A 1 309 ? 26.011 36.137 48.251 1.00 27.50 302 VAL A O 1
ATOM 2408 N N . SER A 1 310 ? 26.552 37.871 49.643 1.00 20.85 303 SER A N 1
ATOM 2409 C CA . SER A 1 310 ? 26.427 37.089 50.906 1.00 22.21 303 SER A CA 1
ATOM 2410 C C . SER A 1 310 ? 24.946 37.056 51.315 1.00 21.46 303 SER A C 1
ATOM 2411 O O . SER A 1 310 ? 24.611 36.510 52.387 1.00 28.20 303 SER A O 1
ATOM 2414 N N . ASP A 1 311 ? 24.078 37.640 50.502 1.00 19.77 304 ASP A N 1
ATOM 2415 C CA . ASP A 1 311 ? 22.605 37.588 50.644 1.00 19.06 304 ASP A CA 1
ATOM 2416 C C . ASP A 1 311 ? 22.031 36.789 49.473 1.00 19.56 304 ASP A C 1
ATOM 2417 O O . ASP A 1 311 ? 20.821 36.892 49.237 1.00 20.67 304 ASP A O 1
ATOM 2422 N N . ARG A 1 312 ? 22.872 36.009 48.813 1.00 19.45 305 ARG A N 1
ATOM 2423 C CA . ARG A 1 312 ? 22.521 35.276 47.572 1.00 25.32 305 ARG A CA 1
ATOM 2424 C C . ARG A 1 312 ? 22.719 33.782 47.817 1.00 24.98 305 ARG A C 1
ATOM 2425 O O . ARG A 1 312 ? 23.254 33.418 48.870 1.00 22.02 305 ARG A O 1
ATOM 2433 N N . TYR A 1 313 ? 22.315 32.939 46.868 1.00 23.87 306 TYR A N 1
ATOM 2434 C CA . TYR A 1 313 ? 22.423 31.461 46.977 1.00 23.08 306 TYR A CA 1
ATOM 2435 C C . TYR A 1 313 ? 23.815 31.017 47.413 1.00 22.57 306 TYR A C 1
ATOM 2436 O O . TYR A 1 313 ? 23.938 30.116 48.230 1.00 23.65 306 TYR A O 1
ATOM 2445 N N . VAL A 1 314 ? 24.866 31.592 46.829 1.00 22.55 307 VAL A N 1
ATOM 2446 C CA . VAL A 1 314 ? 26.269 31.108 46.974 1.00 20.93 307 VAL A CA 1
ATOM 2447 C C . VAL A 1 314 ? 26.758 31.195 48.434 1.00 20.76 307 VAL A C 1
ATOM 2448 O O . VAL A 1 314 ? 27.745 30.485 48.755 1.00 23.33 307 VAL A O 1
ATOM 2452 N N . SER A 1 315 ? 26.126 32.024 49.256 1.00 22.67 308 SER A N 1
ATOM 2453 C CA . SER A 1 315 ? 26.420 32.144 50.725 1.00 22.54 308 SER A CA 1
ATOM 2454 C C . SER A 1 315 ? 26.225 30.782 51.414 1.00 24.40 308 SER A C 1
ATOM 2455 O O . SER A 1 315 ? 26.809 30.517 52.504 1.00 22.65 308 SER A O 1
ATOM 2458 N N . GLY A 1 316 ? 25.399 29.929 50.800 1.00 23.63 309 GLY A N 1
ATOM 2459 C CA . GLY A 1 316 ? 24.920 28.661 51.386 1.00 22.66 309 GLY A CA 1
ATOM 2460 C C . GLY A 1 316 ? 26.031 27.675 51.651 1.00 20.77 309 GLY A C 1
ATOM 2461 O O . GLY A 1 316 ? 25.909 26.900 52.632 1.00 23.71 309 GLY A O 1
ATOM 2462 N N . PHE A 1 317 ? 27.093 27.654 50.849 1.00 21.18 310 PHE A N 1
ATOM 2463 C CA . PHE A 1 317 ? 28.160 26.619 50.960 1.00 20.93 310 PHE A CA 1
ATOM 2464 C C . PHE A 1 317 ? 28.887 26.716 52.301 1.00 22.25 310 PHE A C 1
ATOM 2465 O O . PHE A 1 317 ? 29.010 25.691 53.032 1.00 22.50 310 PHE A O 1
ATOM 2473 N N . LEU A 1 318 ? 29.482 27.875 52.572 1.00 20.80 311 LEU A N 1
ATOM 2474 C CA . LEU A 1 318 ? 30.164 28.097 53.880 1.00 19.38 311 LEU A CA 1
ATOM 2475 C C . LEU A 1 318 ? 29.134 28.006 55.001 1.00 17.81 311 LEU A C 1
ATOM 2476 O O . LEU A 1 318 ? 29.478 27.472 56.048 1.00 18.78 311 LEU A O 1
ATOM 2481 N N . THR A 1 319 ? 27.935 28.526 54.809 1.00 19.50 312 THR A N 1
ATOM 2482 C CA . THR A 1 319 ? 26.864 28.473 55.840 1.00 19.70 312 THR A CA 1
ATOM 2483 C C . THR A 1 319 ? 26.666 27.008 56.241 1.00 20.92 312 THR A C 1
ATOM 2484 O O . THR A 1 319 ? 26.717 26.664 57.473 1.00 17.46 312 THR A O 1
ATOM 2488 N N . LEU A 1 320 ? 26.486 26.118 55.259 1.00 21.40 313 LEU A N 1
ATOM 2489 C CA . LEU A 1 320 ? 26.203 24.683 55.566 1.00 21.85 313 LEU A CA 1
ATOM 2490 C C . LEU A 1 320 ? 27.429 24.007 56.167 1.00 18.80 313 LEU A C 1
ATOM 2491 O O . LEU A 1 320 ? 27.272 23.160 57.072 1.00 18.95 313 LEU A O 1
ATOM 2496 N N . ASP A 1 321 ? 28.620 24.326 55.694 1.00 20.43 314 ASP A N 1
ATOM 2497 C CA . ASP A 1 321 ? 29.838 23.671 56.220 1.00 19.35 314 ASP A CA 1
ATOM 2498 C C . ASP A 1 321 ? 29.988 24.031 57.703 1.00 18.79 314 ASP A C 1
ATOM 2499 O O . ASP A 1 321 ? 30.404 23.193 58.488 1.00 16.40 314 ASP A O 1
ATOM 2504 N N . LYS A 1 322 ? 29.750 25.292 58.016 1.00 18.32 315 LYS A N 1
ATOM 2505 C CA . LYS A 1 322 ? 29.842 25.796 59.406 1.00 18.11 315 LYS A CA 1
ATOM 2506 C C . LYS A 1 322 ? 28.853 25.013 60.287 1.00 17.50 315 LYS A C 1
ATOM 2507 O O . LYS A 1 322 ? 29.234 24.625 61.412 1.00 16.30 315 LYS A O 1
ATOM 2513 N N . LEU A 1 323 ? 27.617 24.848 59.822 1.00 17.55 316 LEU A N 1
ATOM 2514 C CA . LEU A 1 323 ? 26.559 24.142 60.613 1.00 17.87 316 LEU A CA 1
ATOM 2515 C C . LEU A 1 323 ? 26.974 22.694 60.899 1.00 17.95 316 LEU A C 1
ATOM 2516 O O . LEU A 1 323 ? 26.825 22.247 62.052 1.00 17.99 316 LEU A O 1
ATOM 2521 N N . GLY A 1 324 ? 27.536 21.991 59.924 1.00 19.35 317 GLY A N 1
ATOM 2522 C CA . GLY A 1 324 ? 27.986 20.593 60.099 1.00 19.52 317 GLY A CA 1
ATOM 2523 C C . GLY A 1 324 ? 29.261 20.454 60.898 1.00 18.98 317 GLY A C 1
ATOM 2524 O O . GLY A 1 324 ? 29.347 19.500 61.718 1.00 18.52 317 GLY A O 1
ATOM 2525 N N . LEU A 1 325 ? 30.252 21.313 60.647 1.00 17.13 318 LEU A N 1
ATOM 2526 C CA . LEU A 1 325 ? 31.542 21.231 61.354 1.00 18.25 318 LEU A CA 1
ATOM 2527 C C . LEU A 1 325 ? 31.355 21.711 62.799 1.00 17.39 318 LEU A C 1
ATOM 2528 O O . LEU A 1 325 ? 31.980 21.134 63.689 1.00 15.45 318 LEU A O 1
ATOM 2533 N N . SER A 1 326 ? 30.493 22.687 63.045 1.00 16.57 319 SER A N 1
ATOM 2534 C CA . SER A 1 326 ? 30.278 23.104 64.461 1.00 16.55 319 SER A CA 1
ATOM 2535 C C . SER A 1 326 ? 29.718 21.900 65.229 1.00 15.06 319 SER A C 1
ATOM 2536 O O . SER A 1 326 ? 30.238 21.559 66.307 1.00 14.20 319 SER A O 1
ATOM 2539 N N . ALA A 1 327 ? 28.677 21.293 64.670 1.00 16.48 320 ALA A N 1
ATOM 2540 C CA . ALA A 1 327 ? 27.926 20.186 65.312 1.00 17.23 320 ALA A CA 1
ATOM 2541 C C . ALA A 1 327 ? 28.900 19.034 65.512 1.00 16.84 320 ALA A C 1
ATOM 2542 O O . ALA A 1 327 ? 28.965 18.489 66.631 1.00 16.71 320 ALA A O 1
ATOM 2544 N N . ALA A 1 328 ? 29.777 18.786 64.550 1.00 18.87 321 ALA A N 1
ATOM 2545 C CA . ALA A 1 328 ? 30.770 17.696 64.661 1.00 21.25 321 ALA A CA 1
ATOM 2546 C C . ALA A 1 328 ? 31.760 17.989 65.787 1.00 22.00 321 ALA A C 1
ATOM 2547 O O . ALA A 1 328 ? 32.296 17.033 66.357 1.00 20.59 321 ALA A O 1
ATOM 2549 N N . ASN A 1 329 ? 31.996 19.262 66.111 1.00 19.92 322 ASN A N 1
ATOM 2550 C CA . ASN A 1 329 ? 32.931 19.652 67.192 1.00 17.96 322 ASN A CA 1
ATOM 2551 C C . ASN A 1 329 ? 32.160 19.830 68.496 1.00 16.92 322 ASN A C 1
ATOM 2552 O O . ASN A 1 329 ? 32.744 20.330 69.437 1.00 17.88 322 ASN A O 1
ATOM 2557 N N . ASN A 1 330 ? 30.891 19.465 68.537 1.00 15.51 323 ASN A N 1
ATOM 2558 C CA . ASN A 1 330 ? 30.069 19.518 69.770 1.00 15.85 323 ASN A CA 1
ATOM 2559 C C . ASN A 1 330 ? 29.917 20.987 70.199 1.00 15.78 323 ASN A C 1
ATOM 2560 O O . ASN A 1 330 ? 29.751 21.289 71.402 1.00 14.09 323 ASN A O 1
ATOM 2565 N N . VAL A 1 331 ? 29.922 21.874 69.212 1.00 16.30 324 VAL A N 1
ATOM 2566 C CA . VAL A 1 331 ? 29.542 23.294 69.435 1.00 15.99 324 VAL A CA 1
ATOM 2567 C C . VAL A 1 331 ? 28.031 23.325 69.463 1.00 16.90 324 VAL A C 1
ATOM 2568 O O . VAL A 1 331 ? 27.401 22.880 68.473 1.00 18.09 324 VAL A O 1
ATOM 2572 N N . LYS A 1 332 ? 27.459 23.790 70.568 1.00 16.33 325 LYS A N 1
ATOM 2573 C CA . LYS A 1 332 ? 26.044 23.528 70.936 1.00 14.71 325 LYS A CA 1
ATOM 2574 C C . LYS A 1 332 ? 25.073 24.436 70.194 1.00 14.06 325 LYS A C 1
ATOM 2575 O O . LYS A 1 332 ? 23.892 24.044 70.023 1.00 12.62 325 LYS A O 1
ATOM 2581 N N . VAL A 1 333 ? 25.498 25.650 69.843 1.00 12.75 326 VAL A N 1
ATOM 2582 C CA . VAL A 1 333 ? 24.610 26.725 69.322 1.00 11.96 326 VAL A CA 1
ATOM 2583 C C . VAL A 1 333 ? 25.427 27.478 68.245 1.00 12.12 326 VAL A C 1
ATOM 2584 O O . VAL A 1 333 ? 26.608 27.700 68.468 1.00 10.73 326 VAL A O 1
ATOM 2588 N N . VAL A 1 334 ? 24.778 27.830 67.136 1.00 12.95 327 VAL A N 1
ATOM 2589 C CA . VAL A 1 334 ? 25.364 28.624 66.018 1.00 12.04 327 VAL A CA 1
ATOM 2590 C C . VAL A 1 334 ? 24.454 29.825 65.776 1.00 11.09 327 VAL A C 1
ATOM 2591 O O . VAL A 1 334 ? 23.374 29.658 65.224 1.00 10.55 327 VAL A O 1
ATOM 2595 N N . ILE A 1 335 ? 24.936 31.006 66.182 1.00 9.89 328 ILE A N 1
ATOM 2596 C CA . ILE A 1 335 ? 24.156 32.264 66.070 1.00 10.30 328 ILE A CA 1
ATOM 2597 C C . ILE A 1 335 ? 24.626 33.060 64.844 1.00 11.17 328 ILE A C 1
ATOM 2598 O O . ILE A 1 335 ? 25.714 33.581 64.846 1.00 11.02 328 ILE A O 1
ATOM 2603 N N . ARG A 1 336 ? 23.748 33.155 63.875 1.00 11.22 329 ARG A N 1
ATOM 2604 C CA . ARG A 1 336 ? 24.123 33.774 62.597 1.00 12.44 329 ARG A CA 1
ATOM 2605 C C . ARG A 1 336 ? 23.950 35.284 62.607 1.00 12.31 329 ARG A C 1
ATOM 2606 O O . ARG A 1 336 ? 22.902 35.738 62.835 1.00 10.66 329 ARG A O 1
ATOM 2614 N N . GLN A 1 337 ? 25.039 35.965 62.288 1.00 12.88 330 GLN A N 1
ATOM 2615 C CA . GLN A 1 337 ? 25.101 37.425 62.085 1.00 13.51 330 GLN A CA 1
ATOM 2616 C C . GLN A 1 337 ? 24.666 37.604 60.623 1.00 15.86 330 GLN A C 1
ATOM 2617 O O . GLN A 1 337 ? 25.342 37.146 59.817 1.00 14.30 330 GLN A O 1
ATOM 2623 N N . THR A 1 338 ? 23.491 38.109 60.318 1.00 30.00 331 THR A N 1
ATOM 2624 C CA . THR A 1 338 ? 22.455 38.736 61.143 1.00 30.00 331 THR A CA 1
ATOM 2625 C C . THR A 1 338 ? 21.059 38.293 60.663 1.00 30.00 331 THR A C 1
ATOM 2626 O O . THR A 1 338 ? 20.931 37.762 59.590 1.00 30.00 331 THR A O 1
ATOM 2630 N N . ILE A 1 339 ? 20.047 38.575 61.457 1.00 15.00 332 ILE A N 1
ATOM 2631 C CA . ILE A 1 339 ? 18.665 38.279 60.999 1.00 14.78 332 ILE A CA 1
ATOM 2632 C C . ILE A 1 339 ? 18.421 39.214 59.800 1.00 15.92 332 ILE A C 1
ATOM 2633 O O . ILE A 1 339 ? 17.891 38.783 58.838 1.00 14.87 332 ILE A O 1
ATOM 2638 N N . TYR A 1 340 ? 18.885 40.451 59.919 1.00 16.79 333 TYR A N 1
ATOM 2639 C CA . TYR A 1 340 ? 18.832 41.460 58.841 1.00 16.19 333 TYR A CA 1
ATOM 2640 C C . TYR A 1 340 ? 19.831 42.572 59.172 1.00 17.88 333 TYR A C 1
ATOM 2641 O O . TYR A 1 340 ? 20.308 42.634 60.295 1.00 14.41 333 TYR A O 1
ATOM 2650 N N . ASN A 1 341 ? 20.139 43.346 58.131 1.00 18.35 334 ASN A N 1
ATOM 2651 C CA . ASN A 1 341 ? 21.097 44.480 58.117 1.00 16.34 334 ASN A CA 1
ATOM 2652 C C . ASN A 1 341 ? 22.486 43.944 57.756 1.00 19.16 334 ASN A C 1
ATOM 2653 O O . ASN A 1 341 ? 22.831 42.817 58.083 1.00 15.64 334 ASN A O 1
ATOM 2658 N N . GLY A 1 342 ? 23.245 44.753 57.027 1.00 17.41 335 GLY A N 1
ATOM 2659 C CA . GLY A 1 342 ? 24.512 44.257 56.477 1.00 17.50 335 GLY A CA 1
ATOM 2660 C C . GLY A 1 342 ? 24.280 43.522 55.159 1.00 18.94 335 GLY A C 1
ATOM 2661 O O . GLY A 1 342 ? 23.164 43.496 54.671 1.00 23.64 335 GLY A O 1
ATOM 2662 N N . TYR A 1 343 ? 25.318 42.987 54.554 1.00 17.82 336 TYR A N 1
ATOM 2663 C CA . TYR A 1 343 ? 25.118 42.265 53.279 1.00 20.01 336 TYR A CA 1
ATOM 2664 C C . TYR A 1 343 ? 24.891 40.772 53.571 1.00 22.04 336 TYR A C 1
ATOM 2665 O O . TYR A 1 343 ? 24.689 40.012 52.661 1.00 23.25 336 TYR A O 1
ATOM 2674 N N . TYR A 1 344 ? 24.949 40.394 54.846 1.00 18.58 337 TYR A N 1
ATOM 2675 C CA . TYR A 1 344 ? 24.895 38.964 55.250 1.00 17.72 337 TYR A CA 1
ATOM 2676 C C . TYR A 1 344 ? 23.581 38.699 56.005 1.00 17.54 337 TYR A C 1
ATOM 2677 O O . TYR A 1 344 ? 23.490 37.648 56.673 1.00 18.93 337 TYR A O 1
ATOM 2686 N N . GLY A 1 345 ? 22.611 39.603 55.892 1.00 16.28 338 GLY A N 1
ATOM 2687 C CA . GLY A 1 345 ? 21.265 39.453 56.469 1.00 17.41 338 GLY A CA 1
ATOM 2688 C C . GLY A 1 345 ? 20.596 38.170 55.985 1.00 19.03 338 GLY A C 1
ATOM 2689 O O . GLY A 1 345 ? 20.761 37.790 54.805 1.00 19.53 338 GLY A O 1
ATOM 2690 N N . LEU A 1 346 ? 19.871 37.506 56.873 1.00 17.81 339 LEU A N 1
ATOM 2691 C CA . LEU A 1 346 ? 19.011 36.346 56.496 1.00 16.37 339 LEU A CA 1
ATOM 2692 C C . LEU A 1 346 ? 17.781 36.829 55.758 1.00 16.36 339 LEU A C 1
ATOM 2693 O O . LEU A 1 346 ? 17.317 36.085 54.832 1.00 19.33 339 LEU A O 1
ATOM 2698 N N . LEU A 1 347 ? 17.220 37.947 56.204 1.00 16.62 340 LEU A N 1
ATOM 2699 C CA . LEU A 1 347 ? 16.072 38.611 55.558 1.00 17.22 340 LEU A CA 1
ATOM 2700 C C . LEU A 1 347 ? 16.517 39.949 54.963 1.00 20.56 340 LEU A C 1
ATOM 2701 O O . LEU A 1 347 ? 17.517 40.530 55.463 1.00 17.29 340 LEU A O 1
ATOM 2706 N N . ASP A 1 348 ? 15.788 40.431 53.951 1.00 19.41 341 ASP A N 1
ATOM 2707 C CA . ASP A 1 348 ? 15.793 41.845 53.525 1.00 19.24 341 ASP A CA 1
ATOM 2708 C C . ASP A 1 348 ? 15.359 42.722 54.697 1.00 19.76 341 ASP A C 1
ATOM 2709 O O . ASP A 1 348 ? 14.279 42.508 55.305 1.00 19.10 341 ASP A O 1
ATOM 2714 N N . LYS A 1 349 ? 16.157 43.728 55.041 1.00 17.45 342 LYS A N 1
ATOM 2715 C CA . LYS A 1 349 ? 15.888 44.552 56.235 1.00 18.63 342 LYS A CA 1
ATOM 2716 C C . LYS A 1 349 ? 14.590 45.351 56.079 1.00 18.89 342 LYS A C 1
ATOM 2717 O O . LYS A 1 349 ? 13.960 45.737 57.115 1.00 19.07 342 LYS A O 1
ATOM 2723 N N . ASN A 1 350 ? 14.199 45.664 54.856 1.00 19.87 343 ASN A N 1
ATOM 2724 C CA . ASN A 1 350 ? 12.958 46.446 54.618 1.00 22.31 343 ASN A CA 1
ATOM 2725 C C . ASN A 1 350 ? 11.744 45.529 54.418 1.00 23.49 343 ASN A C 1
ATOM 2726 O O . ASN A 1 350 ? 10.730 45.795 55.054 1.00 25.06 343 ASN A O 1
ATOM 2731 N N . THR A 1 351 ? 11.825 44.504 53.569 1.00 25.38 344 THR A N 1
ATOM 2732 C CA . THR A 1 351 ? 10.622 43.677 53.251 1.00 27.42 344 THR A CA 1
ATOM 2733 C C . THR A 1 351 ? 10.506 42.441 54.151 1.00 29.12 344 THR A C 1
ATOM 2734 O O . THR A 1 351 ? 9.434 41.832 54.154 1.00 26.48 344 THR A O 1
ATOM 2738 N N . LEU A 1 352 ? 11.562 42.073 54.878 1.00 24.77 345 LEU A N 1
ATOM 2739 C CA . LEU A 1 352 ? 11.664 40.808 55.647 1.00 25.65 345 LEU A CA 1
ATOM 2740 C C . LEU A 1 352 ? 11.596 39.605 54.713 1.00 27.99 345 LEU A C 1
ATOM 2741 O O . LEU A 1 352 ? 11.619 38.456 55.211 1.00 29.22 345 LEU A O 1
ATOM 2746 N N . GLU A 1 353 ? 11.646 39.818 53.401 1.00 27.11 346 GLU A N 1
ATOM 2747 C CA . GLU A 1 353 ? 11.688 38.676 52.459 1.00 25.09 346 GLU A CA 1
ATOM 2748 C C . GLU A 1 353 ? 12.957 37.882 52.703 1.00 25.06 346 GLU A C 1
ATOM 2749 O O . GLU A 1 353 ? 14.072 38.437 52.768 1.00 24.15 346 GLU A O 1
ATOM 2755 N N . PRO A 1 354 ? 12.820 36.549 52.871 1.00 23.59 347 PRO A N 1
ATOM 2756 C CA . PRO A 1 354 ? 13.956 35.694 53.185 1.00 22.02 347 PRO A CA 1
ATOM 2757 C C . PRO A 1 354 ? 14.929 35.517 52.031 1.00 25.36 347 PRO A C 1
ATOM 2758 O O . PRO A 1 354 ? 14.490 35.285 50.913 1.00 27.99 347 P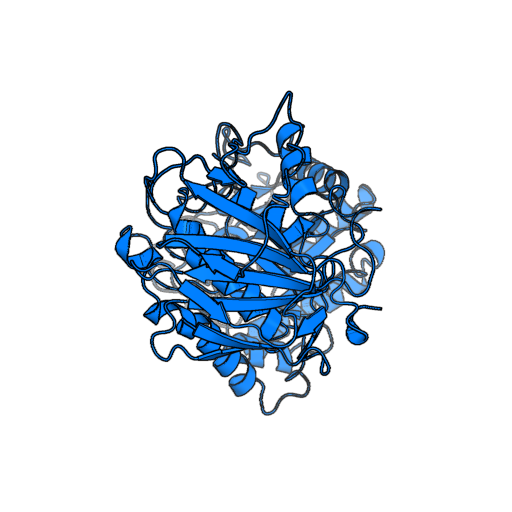RO A O 1
ATOM 2762 N N . ASN A 1 355 ? 16.225 35.631 52.348 1.00 22.58 348 ASN A N 1
ATOM 2763 C CA . ASN A 1 355 ? 17.348 35.338 51.449 1.00 20.48 348 ASN A CA 1
ATOM 2764 C C . ASN A 1 355 ? 17.550 33.843 51.477 1.00 20.07 348 ASN A C 1
ATOM 2765 O O . ASN A 1 355 ? 16.954 33.172 52.313 1.00 21.04 348 ASN A O 1
ATOM 2770 N N . PRO A 1 356 ? 18.283 33.295 50.492 1.00 20.22 349 PRO A N 1
ATOM 2771 C CA . PRO A 1 356 ? 18.565 31.869 50.414 1.00 20.83 349 PRO A CA 1
ATOM 2772 C C . PRO A 1 356 ? 19.154 31.209 51.665 1.00 24.12 349 PRO A C 1
ATOM 2773 O O . PRO A 1 356 ? 18.842 30.072 51.946 1.00 22.45 349 PRO A O 1
ATOM 2777 N N . ASP A 1 357 ? 20.022 31.905 52.393 1.00 22.06 350 ASP A N 1
ATOM 2778 C CA . ASP A 1 357 ? 20.569 31.336 53.659 1.00 22.13 350 ASP A CA 1
ATOM 2779 C C . ASP A 1 357 ? 19.434 31.126 54.667 1.00 17.68 350 ASP A C 1
ATOM 2780 O O . ASP A 1 357 ? 19.591 30.192 55.457 1.00 19.67 350 ASP A O 1
ATOM 2785 N N . TYR A 1 358 ? 18.389 31.956 54.695 1.00 17.17 351 TYR A N 1
ATOM 2786 C CA . TYR A 1 358 ? 17.244 31.735 55.603 1.00 18.03 351 TYR A CA 1
ATOM 2787 C C . TYR A 1 358 ? 16.638 30.343 55.340 1.00 20.00 351 TYR A C 1
ATOM 2788 O O . TYR A 1 358 ? 16.483 29.536 56.277 1.00 16.16 351 TYR A O 1
ATOM 2797 N N . TRP A 1 359 ? 16.352 30.071 54.069 1.00 17.99 352 TRP A N 1
ATOM 2798 C CA . TRP A 1 359 ? 15.683 28.839 53.605 1.00 18.92 352 TRP A CA 1
ATOM 2799 C C . TRP A 1 359 ? 16.583 27.662 53.933 1.00 20.25 352 TRP A C 1
ATOM 2800 O O . TRP A 1 359 ? 16.049 26.645 54.412 1.00 20.40 352 TRP A O 1
ATOM 2811 N N . LEU A 1 360 ? 17.894 27.804 53.720 1.00 20.89 353 LEU A N 1
ATOM 2812 C CA . LEU A 1 360 ? 18.879 26.755 54.056 1.00 20.29 353 LEU A CA 1
ATOM 2813 C C . LEU A 1 360 ? 18.827 26.463 55.561 1.00 22.91 353 LEU A C 1
ATOM 2814 O O . LEU A 1 360 ? 18.872 25.270 55.925 1.00 21.08 353 LEU A O 1
ATOM 2819 N N . MET A 1 361 ? 18.785 27.500 56.413 1.00 21.21 354 MET A N 1
ATOM 2820 C CA . MET A 1 361 ? 18.748 27.268 57.883 1.00 20.08 354 MET A CA 1
ATOM 2821 C C . MET A 1 361 ? 17.406 26.618 58.279 1.00 21.24 354 MET A C 1
ATOM 2822 O O . MET A 1 361 ? 17.403 25.733 59.182 1.00 17.04 354 MET A O 1
ATOM 2827 N N . HIS A 1 362 ? 16.299 27.048 57.677 1.00 20.62 355 HIS A N 1
ATOM 2828 C CA . HIS A 1 362 ? 14.950 26.520 57.964 1.00 22.40 355 HIS A CA 1
ATOM 2829 C C . HIS A 1 362 ? 14.879 25.040 57.625 1.00 22.06 355 HIS A C 1
ATOM 2830 O O . HIS A 1 362 ? 14.189 24.311 58.394 1.00 24.00 355 HIS A O 1
ATOM 2837 N N . VAL A 1 363 ? 15.487 24.636 56.513 1.00 20.30 356 VAL A N 1
ATOM 2838 C CA . VAL A 1 363 ? 15.471 23.229 56.021 1.00 23.02 356 VAL A CA 1
ATOM 2839 C C . VAL A 1 363 ? 16.339 22.416 56.968 1.00 23.65 356 VAL A C 1
ATOM 2840 O O . VAL A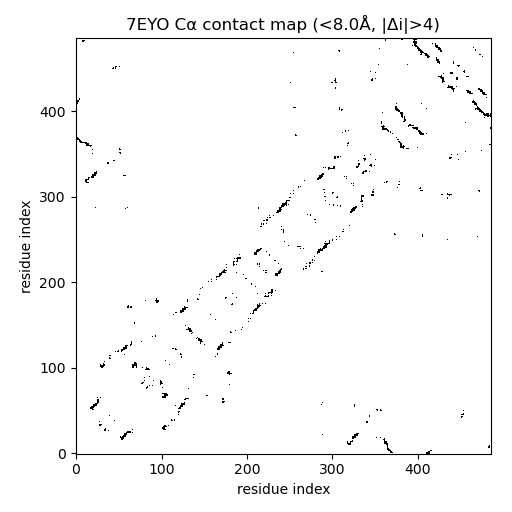 1 363 ? 15.852 21.388 57.474 1.00 25.51 356 VAL A O 1
ATOM 2844 N N . HIS A 1 364 ? 17.553 22.898 57.268 1.00 21.52 357 HIS A N 1
ATOM 2845 C CA . HIS A 1 364 ? 18.440 22.278 58.278 1.00 18.53 357 HIS A CA 1
ATOM 2846 C C . HIS A 1 364 ? 17.669 22.130 59.589 1.00 17.89 357 HIS A C 1
ATOM 2847 O O . HIS A 1 364 ? 17.705 21.021 60.131 1.00 20.77 357 HIS A O 1
ATOM 2854 N N . ASN A 1 365 ? 16.983 23.176 60.044 1.00 17.14 358 ASN A N 1
ATOM 2855 C CA . ASN A 1 365 ? 16.247 23.166 61.333 1.00 19.12 358 ASN A CA 1
ATOM 2856 C C . ASN A 1 365 ? 15.100 22.134 61.281 1.00 24.07 358 ASN A C 1
ATOM 2857 O O . ASN A 1 365 ? 14.803 21.489 62.319 1.00 20.79 358 ASN A O 1
ATOM 2862 N N . SER A 1 366 ? 14.484 21.988 60.113 1.00 24.83 359 SER A N 1
ATOM 2863 C CA . SER A 1 366 ? 13.377 21.019 59.874 1.00 25.17 359 SER A CA 1
ATOM 2864 C C . SER A 1 366 ? 13.862 19.568 59.916 1.00 24.63 359 SER A C 1
ATOM 2865 O O . SER A 1 366 ? 13.091 18.700 60.437 1.00 33.26 359 SER A O 1
ATOM 2868 N N . LEU A 1 367 ? 15.030 19.266 59.364 1.00 22.02 360 LEU A N 1
ATOM 2869 C CA . LEU A 1 367 ? 15.429 17.869 59.064 1.00 23.27 360 LEU A CA 1
ATOM 2870 C C . LEU A 1 367 ? 16.497 17.355 60.018 1.00 23.94 360 LEU A C 1
ATOM 2871 O O . LEU A 1 367 ? 16.704 16.135 60.032 1.00 22.69 360 LEU A O 1
ATOM 2876 N N . VAL A 1 368 ? 17.215 18.241 60.724 1.00 22.73 361 VAL A N 1
ATOM 2877 C CA . VAL A 1 368 ? 18.509 17.872 61.352 1.00 21.10 361 VAL A CA 1
ATOM 2878 C C . VAL A 1 368 ? 18.344 17.956 62.864 1.00 21.70 361 VAL A C 1
ATOM 2879 O O . VAL A 1 368 ? 18.080 19.069 63.402 1.00 21.99 361 VAL A O 1
ATOM 2883 N N . GLY A 1 369 ? 18.452 16.807 63.522 1.00 21.85 362 GLY A N 1
ATOM 2884 C CA . GLY A 1 369 ? 18.415 16.696 64.993 1.00 23.79 362 GLY A CA 1
ATOM 2885 C C . GLY A 1 369 ? 19.784 16.887 65.624 1.00 25.06 362 GLY A C 1
ATOM 2886 O O . GLY A 1 369 ? 20.726 17.208 64.885 1.00 23.25 362 GLY A O 1
ATOM 2887 N N . ASN A 1 370 ? 19.905 16.668 66.942 1.00 23.78 363 ASN A N 1
ATOM 2888 C CA . ASN A 1 370 ? 21.056 17.167 67.760 1.00 24.31 363 ASN A CA 1
ATOM 2889 C C . ASN A 1 370 ? 22.070 16.045 68.032 1.00 23.59 363 ASN A C 1
ATOM 2890 O O . ASN A 1 370 ? 23.165 16.308 68.540 1.00 21.92 363 ASN A O 1
ATOM 2895 N N . THR A 1 371 ? 21.779 14.801 67.645 1.00 23.37 364 THR A N 1
ATOM 2896 C CA . THR A 1 371 ? 22.733 13.675 67.835 1.00 22.82 364 THR A CA 1
ATOM 2897 C C . THR A 1 371 ? 23.622 13.565 66.598 1.00 21.47 364 THR A C 1
ATOM 2898 O O . THR A 1 371 ? 23.052 13.506 65.505 1.00 25.40 364 THR A O 1
ATOM 2902 N N . VAL A 1 372 ? 24.944 13.578 66.762 1.00 20.52 365 VAL A N 1
ATOM 2903 C CA . VAL A 1 372 ? 25.931 13.764 65.659 1.00 22.12 365 VAL A CA 1
ATOM 2904 C C . VAL A 1 372 ? 26.858 12.558 65.562 1.00 23.54 365 VAL A C 1
ATOM 2905 O O . VAL A 1 372 ? 27.392 12.162 66.581 1.00 24.77 365 VAL A O 1
ATOM 2909 N N . PHE A 1 373 ? 27.164 12.144 64.322 1.00 25.72 366 PHE A N 1
ATOM 2910 C CA . PHE A 1 373 ? 28.054 11.019 63.979 1.00 26.75 366 PHE A CA 1
ATOM 2911 C C . PHE A 1 373 ? 29.202 11.559 63.148 1.00 29.42 366 PHE A C 1
ATOM 2912 O O . PHE A 1 373 ? 29.006 12.561 62.451 1.00 32.70 366 PHE A O 1
ATOM 2920 N N . LYS A 1 374 ? 30.338 10.881 63.220 1.00 28.09 367 LYS A N 1
ATOM 2921 C CA . LYS A 1 374 ? 31.559 11.188 62.444 1.00 31.71 367 LYS A CA 1
ATOM 2922 C C . LYS A 1 374 ? 31.405 10.600 61.041 1.00 36.30 367 LYS A C 1
ATOM 2923 O O . LYS A 1 374 ? 30.963 9.426 60.917 1.00 37.35 367 LYS A O 1
ATOM 2929 N N . VAL A 1 375 ? 31.724 11.406 60.032 1.00 33.86 368 VAL A N 1
ATOM 2930 C CA . VAL A 1 375 ? 31.681 11.012 58.602 1.00 35.40 368 VAL A CA 1
ATOM 2931 C C . VAL A 1 375 ? 33.120 11.036 58.100 1.00 41.13 368 VAL A C 1
ATOM 2932 O O . VAL A 1 375 ? 33.745 12.085 58.193 1.00 40.42 368 VAL A O 1
ATOM 2936 N N . ASP A 1 376 ? 33.638 9.902 57.633 1.00 48.28 369 ASP A N 1
ATOM 2937 C CA . ASP A 1 376 ? 34.928 9.828 56.899 1.00 51.84 369 ASP A CA 1
ATOM 2938 C C . ASP A 1 376 ? 34.623 9.913 55.399 1.00 54.84 369 ASP A C 1
ATOM 2939 O O . ASP A 1 376 ? 33.942 8.993 54.878 1.00 49.30 369 ASP A O 1
ATOM 2944 N N . VAL A 1 377 ? 35.098 10.974 54.740 1.00 50.51 370 VAL A N 1
ATOM 2945 C CA . VAL A 1 377 ? 34.852 11.248 53.295 1.00 55.90 370 VAL A CA 1
ATOM 2946 C C . VAL A 1 377 ? 36.207 11.275 52.574 1.00 58.64 370 VAL A C 1
ATOM 2947 O O . VAL A 1 377 ? 37.122 11.951 53.061 1.00 56.44 370 VAL A O 1
ATOM 2951 N N . SER A 1 378 ? 36.336 10.524 51.471 1.00 62.61 371 SER A N 1
ATOM 2952 C CA . SER A 1 378 ? 37.593 10.387 50.685 1.00 60.08 371 SER A CA 1
ATOM 2953 C C . SER A 1 378 ? 37.648 11.468 49.601 1.00 59.88 371 SER A C 1
ATOM 2954 O O . SER A 1 378 ? 37.162 11.230 48.476 1.00 52.84 371 SER A O 1
ATOM 2957 N N . ASP A 1 379 ? 38.193 12.634 49.951 1.00 55.59 372 ASP A N 1
ATOM 2958 C CA . ASP A 1 379 ? 38.346 13.795 49.040 1.00 53.58 372 ASP A CA 1
ATOM 2959 C C . ASP A 1 379 ? 39.384 14.732 49.646 1.00 58.84 372 ASP A C 1
ATOM 2960 O O . ASP A 1 379 ? 39.043 15.671 50.368 1.00 52.56 372 ASP A O 1
ATOM 2965 N N . PRO A 1 380 ? 40.689 14.474 49.409 1.00 63.29 373 PRO A N 1
ATOM 2966 C CA . PRO A 1 380 ? 41.746 15.341 49.930 1.00 60.44 373 PRO A CA 1
ATOM 2967 C C . PRO A 1 380 ? 41.592 16.814 49.508 1.00 57.91 373 PRO A C 1
ATOM 2968 O O . PRO A 1 380 ? 42.140 17.660 50.189 1.00 59.16 373 PRO A O 1
ATOM 2972 N N . THR A 1 381 ? 40.823 17.091 48.450 1.00 52.42 374 THR A N 1
ATOM 2973 C CA . THR A 1 381 ? 40.541 18.460 47.940 1.00 51.53 374 THR A CA 1
ATOM 2974 C C . THR A 1 381 ? 39.496 19.189 48.809 1.00 46.18 374 THR A C 1
ATOM 2975 O O . THR A 1 381 ? 39.493 20.411 48.782 1.00 46.70 374 THR A O 1
ATOM 2979 N N . ASN A 1 382 ? 38.601 18.480 49.500 1.00 41.20 375 ASN A N 1
ATOM 2980 C CA . ASN A 1 382 ? 37.634 19.059 50.479 1.00 40.26 375 ASN A CA 1
ATOM 2981 C C . ASN A 1 382 ? 36.547 19.867 49.752 1.00 40.05 375 ASN A C 1
ATOM 2982 O O . ASN A 1 382 ? 35.894 20.657 50.411 1.00 34.98 375 ASN A O 1
ATOM 2987 N N . LYS A 1 383 ? 36.364 19.666 48.442 1.00 38.02 376 LYS A N 1
ATOM 2988 C CA . LYS A 1 383 ? 35.398 20.398 47.587 1.00 41.48 376 LYS A CA 1
ATOM 2989 C C . LYS A 1 383 ? 33.998 19.834 47.849 1.00 37.25 376 LYS A C 1
ATOM 2990 O O . LYS A 1 383 ? 32.990 20.503 47.479 1.00 40.39 376 LYS A O 1
ATOM 2996 N N . ALA A 1 384 ? 33.961 18.597 48.355 1.00 35.59 377 ALA A N 1
ATOM 2997 C CA . ALA A 1 384 ? 32.750 17.859 48.766 1.00 36.48 377 ALA A CA 1
ATOM 2998 C C . ALA A 1 384 ? 32.806 17.637 50.280 1.00 33.29 377 ALA A C 1
ATOM 2999 O O . ALA A 1 384 ? 33.799 17.068 50.776 1.00 32.19 377 ALA A O 1
ATOM 3001 N N . ARG A 1 385 ? 31.754 18.057 50.980 1.00 31.87 378 ARG A N 1
ATOM 3002 C CA . ARG A 1 385 ? 31.709 17.996 52.464 1.00 33.04 378 ARG A CA 1
ATOM 3003 C C . ARG A 1 385 ? 30.430 17.273 52.852 1.00 26.93 378 ARG A C 1
ATOM 3004 O O . ARG A 1 385 ? 29.349 17.663 52.336 1.00 32.91 378 ARG A O 1
ATOM 3012 N N . VAL A 1 386 ? 30.554 16.269 53.721 1.00 26.10 379 VAL A N 1
ATOM 3013 C CA . VAL A 1 386 ? 29.401 15.442 54.178 1.00 26.63 379 VAL A CA 1
ATOM 3014 C C . VAL A 1 386 ? 29.300 15.411 55.707 1.00 25.66 379 VAL A C 1
ATOM 3015 O O . VAL A 1 386 ? 30.323 15.195 56.358 1.00 23.76 379 VAL A O 1
ATOM 3019 N N . TYR A 1 387 ? 28.058 15.516 56.205 1.00 26.64 380 TYR A N 1
ATOM 3020 C CA . TYR A 1 387 ? 27.695 15.448 57.642 1.00 26.08 380 TYR A CA 1
ATOM 3021 C C . TYR A 1 387 ? 26.491 14.532 57.793 1.00 26.70 380 TYR A C 1
ATOM 3022 O O . TYR A 1 387 ? 25.689 14.401 56.820 1.00 27.39 380 TYR A O 1
ATOM 3031 N N . ALA A 1 388 ? 26.365 13.944 58.980 1.00 25.73 381 ALA A N 1
ATOM 3032 C CA . ALA A 1 388 ? 25.300 12.985 59.337 1.00 26.94 381 ALA A CA 1
ATOM 3033 C C . ALA A 1 388 ? 24.889 13.193 60.791 1.00 24.36 381 ALA A C 1
ATOM 3034 O O . ALA A 1 388 ? 25.718 13.051 61.652 1.00 24.33 381 ALA A O 1
ATOM 3036 N N . GLN A 1 389 ? 23.631 13.474 60.957 1.00 24.57 382 GLN A N 1
ATOM 3037 C CA . GLN A 1 389 ? 23.012 13.545 62.279 1.00 25.29 382 GLN A CA 1
ATOM 3038 C C . GLN A 1 389 ? 21.656 12.854 62.187 1.00 28.27 382 GLN A C 1
ATOM 3039 O O . GLN A 1 389 ? 21.119 12.623 61.131 1.00 27.00 382 GLN A O 1
ATOM 3045 N N . CYS A 1 390 ? 21.110 12.608 63.342 1.00 28.94 383 CYS A N 1
ATOM 3046 C CA . CYS A 1 390 ? 19.791 11.945 63.446 1.00 30.42 383 CYS A CA 1
ATOM 3047 C C . CYS A 1 390 ? 18.722 12.833 62.837 1.00 32.99 383 CYS A C 1
ATOM 3048 O O . CYS A 1 390 ? 18.710 14.044 63.120 1.00 27.04 383 CYS A O 1
ATOM 3051 N N . THR A 1 391 ? 17.821 12.313 62.079 1.00 27.87 384 THR A N 1
ATOM 3052 C CA . THR A 1 391 ? 16.684 13.109 61.611 1.00 25.73 384 THR A CA 1
ATOM 3053 C C . THR A 1 391 ? 15.968 13.650 62.835 1.00 29.45 384 THR A C 1
ATOM 3054 O O . THR A 1 391 ? 15.729 12.879 63.784 1.00 27.52 384 THR A O 1
ATOM 3058 N N . LYS A 1 392 ? 15.675 14.946 62.811 1.00 28.26 385 LYS A N 1
ATOM 3059 C CA . LYS A 1 392 ? 14.709 15.563 63.724 1.00 28.66 385 LYS A CA 1
ATOM 3060 C C . LYS A 1 392 ? 13.337 14.981 63.383 1.00 30.07 385 LYS A C 1
ATOM 3061 O O . LYS A 1 392 ? 12.899 15.130 62.219 1.00 26.81 385 LYS A O 1
ATOM 3067 N N . THR A 1 393 ? 12.624 14.477 64.392 1.00 32.26 386 THR A N 1
ATOM 3068 C CA . THR A 1 393 ? 11.353 13.717 64.208 1.00 33.27 386 THR A CA 1
ATOM 3069 C C . THR A 1 393 ? 10.144 14.572 64.608 1.00 35.92 386 THR A C 1
ATOM 3070 O O . THR A 1 393 ? 9.040 14.113 64.311 1.00 36.80 386 THR A O 1
ATOM 3074 N N . ASN A 1 394 ? 10.324 15.768 65.209 1.00 34.66 387 ASN A N 1
ATOM 3075 C CA . ASN A 1 394 ? 9.195 16.592 65.738 1.00 36.46 387 ASN A CA 1
ATOM 3076 C C . ASN A 1 394 ? 9.124 17.984 65.085 1.00 33.78 387 ASN A C 1
ATOM 3077 O O . ASN A 1 394 ? 8.534 18.877 65.714 1.00 34.64 387 ASN A O 1
ATOM 3082 N N . SER A 1 395 ? 9.654 18.200 63.871 1.00 35.96 388 SER A N 1
ATOM 3083 C CA . SER A 1 395 ? 9.476 19.502 63.163 1.00 34.02 388 SER A CA 1
ATOM 3084 C C . SER A 1 395 ? 8.098 19.465 62.509 1.00 35.02 388 SER A C 1
ATOM 3085 O O . SER A 1 395 ? 7.648 18.344 62.232 1.00 33.33 388 SER A O 1
ATOM 3088 N N . LYS A 1 396 ? 7.432 20.617 62.369 1.00 36.71 389 LYS A N 1
ATOM 3089 C CA . LYS A 1 396 ? 6.115 20.726 61.683 1.00 39.90 389 LYS A CA 1
ATOM 3090 C C . LYS A 1 396 ? 6.163 19.888 60.399 1.00 41.06 389 LYS A C 1
ATOM 3091 O O . LYS A 1 396 ? 5.167 19.183 60.131 1.00 41.06 389 LYS A O 1
ATOM 3097 N N . HIS A 1 397 ? 7.307 19.846 59.709 1.00 38.33 390 HIS A N 1
ATOM 3098 C CA . HIS A 1 397 ? 7.524 18.966 58.532 1.00 34.92 390 HIS A CA 1
ATOM 3099 C C . HIS A 1 397 ? 7.585 17.499 58.953 1.00 37.57 390 HIS A C 1
ATOM 3100 O O . HIS A 1 397 ? 6.828 16.726 58.393 1.00 41.25 390 HIS A O 1
ATOM 3107 N N . THR A 1 398 ? 8.502 17.108 59.833 1.00 35.26 391 THR A N 1
ATOM 3108 C CA . THR A 1 398 ? 8.889 15.681 60.003 1.00 33.76 391 THR A CA 1
ATOM 3109 C C . THR A 1 398 ? 7.964 14.951 60.985 1.00 34.97 391 THR A C 1
ATOM 3110 O O . THR A 1 398 ? 8.049 13.721 61.033 1.00 36.02 391 THR A O 1
ATOM 3114 N N . GLN A 1 399 ? 7.159 15.665 61.760 1.00 40.22 392 GLN A N 1
ATOM 3115 C CA . GLN A 1 399 ? 6.191 15.088 62.737 1.00 44.88 392 GLN A CA 1
ATOM 3116 C C . GLN A 1 399 ? 5.319 14.066 62.000 1.00 47.23 392 GLN A C 1
ATOM 3117 O O . GLN A 1 399 ? 4.664 14.472 61.029 1.00 52.45 392 GLN A O 1
ATOM 3123 N N . SER A 1 400 ? 5.347 12.798 62.408 1.00 47.11 393 SER A N 1
ATOM 3124 C CA . SER A 1 400 ? 4.483 11.706 61.866 1.00 52.09 393 SER A CA 1
ATOM 3125 C C . SER A 1 400 ? 4.861 11.417 60.412 1.00 53.40 393 SER A C 1
ATOM 3126 O O . SER A 1 400 ? 3.951 11.043 59.639 1.00 56.19 393 SER A O 1
ATOM 3129 N N . ARG A 1 401 ? 6.131 11.615 60.045 1.00 48.27 394 ARG A N 1
ATOM 3130 C CA . ARG A 1 401 ? 6.624 11.429 58.650 1.00 45.86 394 ARG A CA 1
ATOM 3131 C C . ARG A 1 401 ? 7.909 10.602 58.674 1.00 45.85 394 ARG A C 1
ATOM 3132 O O . ARG A 1 401 ? 8.055 9.660 57.870 1.00 43.29 394 ARG A O 1
ATOM 3140 N N . TYR A 1 402 ? 8.852 10.998 59.516 1.00 43.31 395 TYR A N 1
ATOM 3141 C CA . TYR A 1 402 ? 10.054 10.197 59.821 1.00 41.57 395 TYR A CA 1
ATOM 3142 C C . TYR A 1 402 ? 10.017 9.925 61.325 1.00 42.62 395 TYR A C 1
ATOM 3143 O O . TYR A 1 402 ? 9.436 10.754 62.087 1.00 38.89 395 TYR A O 1
ATOM 3152 N N . TYR A 1 403 ? 10.583 8.783 61.722 1.00 39.63 396 TYR A N 1
ATOM 3153 C CA . TYR A 1 403 ? 10.520 8.256 63.109 1.00 40.62 396 TYR A CA 1
ATOM 3154 C C . TYR A 1 403 ? 11.945 8.033 63.577 1.00 34.57 396 TYR A C 1
ATOM 3155 O O . TYR A 1 403 ? 12.852 7.921 62.729 1.00 33.81 396 TYR A O 1
ATOM 3164 N N . LYS A 1 404 ? 12.114 7.973 64.893 1.00 35.47 397 LYS A N 1
ATOM 3165 C CA . LYS A 1 404 ? 13.437 7.783 65.530 1.00 39.12 397 LYS A CA 1
ATOM 3166 C C . LYS A 1 404 ? 14.151 6.622 64.845 1.00 35.68 397 LYS A C 1
ATOM 3167 O O . LYS A 1 404 ? 13.512 5.577 64.644 1.00 34.25 397 LYS A O 1
ATOM 3173 N N . GLY A 1 405 ? 15.426 6.809 64.529 1.00 31.93 398 GLY A N 1
ATOM 3174 C CA . GLY A 1 405 ? 16.286 5.875 63.776 1.00 29.49 398 GLY A CA 1
ATOM 3175 C C . GLY A 1 405 ? 16.600 6.395 62.385 1.00 27.85 398 GLY A C 1
ATOM 3176 O O . GLY A 1 405 ? 17.627 6.002 61.805 1.00 25.94 398 GLY A O 1
ATOM 3177 N N . SER A 1 406 ? 15.732 7.235 61.824 1.00 27.25 399 SER A N 1
ATOM 3178 C CA . SER A 1 406 ? 16.031 7.928 60.545 1.00 27.57 399 SER A CA 1
ATOM 3179 C C . SER A 1 406 ? 17.332 8.726 60.700 1.00 29.24 399 SER A C 1
ATOM 3180 O O . SER A 1 406 ? 17.619 9.258 61.820 1.00 30.66 399 SER A O 1
ATOM 3183 N N . LEU A 1 407 ? 18.129 8.765 59.641 1.00 30.95 400 LEU A N 1
ATOM 3184 C CA . LEU A 1 407 ? 19.397 9.529 59.623 1.00 32.40 400 LEU A CA 1
ATOM 3185 C C . LEU A 1 407 ? 19.281 10.673 58.614 1.00 35.55 400 LEU A C 1
ATOM 3186 O O . LEU A 1 407 ? 18.860 10.391 57.459 1.00 33.75 400 LEU A O 1
ATOM 3191 N N . THR A 1 408 ? 19.669 11.906 58.994 1.00 30.80 401 THR A N 1
ATOM 3192 C CA . THR A 1 408 ? 19.791 13.001 57.994 1.00 29.25 401 THR A CA 1
ATOM 3193 C C . THR A 1 408 ? 21.264 13.170 57.613 1.00 31.27 401 THR A C 1
ATOM 3194 O O . THR A 1 408 ? 22.111 13.474 58.470 1.00 25.72 401 THR A O 1
ATOM 3198 N N . ILE A 1 409 ? 21.563 12.902 56.348 1.00 28.87 402 ILE A N 1
ATOM 3199 C CA . ILE A 1 409 ? 22.888 13.188 55.737 1.00 30.87 402 ILE A CA 1
ATOM 3200 C C . ILE A 1 409 ? 22.736 14.503 54.982 1.00 29.61 402 ILE A C 1
ATOM 3201 O O . ILE A 1 409 ? 21.684 14.713 54.387 1.00 28.59 402 ILE A O 1
ATOM 3206 N N . PHE A 1 410 ? 23.700 15.413 55.108 1.00 30.78 403 PHE A N 1
ATOM 3207 C CA . PHE A 1 410 ? 23.697 16.646 54.289 1.00 27.97 403 PHE A CA 1
ATOM 3208 C C . PHE A 1 410 ? 25.100 16.889 53.763 1.00 27.57 403 PHE A C 1
ATOM 3209 O O . PHE A 1 410 ? 26.087 16.278 54.205 1.00 24.27 403 PHE A O 1
ATOM 3217 N N . ALA A 1 411 ? 25.152 17.672 52.698 1.00 29.00 404 ALA A N 1
ATOM 3218 C CA . ALA A 1 411 ? 26.387 17.778 51.913 1.00 28.54 404 ALA A CA 1
ATOM 3219 C C . ALA A 1 411 ? 26.307 18.967 50.980 1.00 26.11 404 ALA A C 1
ATOM 3220 O O . ALA A 1 411 ? 25.177 19.433 50.625 1.00 29.65 404 ALA A O 1
ATOM 3222 N N . LEU A 1 412 ? 27.495 19.384 50.582 1.00 28.89 405 LEU A N 1
ATOM 3223 C CA . LEU A 1 412 ? 27.724 20.464 49.604 1.00 30.71 405 LEU A CA 1
ATOM 3224 C C . LEU A 1 412 ? 28.893 20.071 48.704 1.00 26.99 405 LEU A C 1
ATOM 3225 O O . LEU A 1 412 ? 29.741 19.251 49.095 1.00 28.86 405 LEU A O 1
ATOM 3230 N N . ASN A 1 413 ? 28.908 20.659 47.523 1.00 32.06 406 ASN A N 1
ATOM 3231 C CA . ASN A 1 413 ? 29.840 20.304 46.435 1.00 33.55 406 ASN A CA 1
ATOM 3232 C C . ASN A 1 413 ? 30.165 21.630 45.797 1.00 31.29 406 ASN A C 1
ATOM 3233 O O . ASN A 1 413 ? 29.239 22.227 45.232 1.00 32.08 406 ASN A O 1
ATOM 3238 N N . VAL A 1 414 ? 31.371 22.119 46.024 1.00 32.08 407 VAL A N 1
ATOM 3239 C CA . VAL A 1 414 ? 31.816 23.402 45.415 1.00 36.42 407 VAL A CA 1
ATOM 3240 C C . VAL A 1 414 ? 32.657 23.094 44.162 1.00 39.47 407 VAL A C 1
ATOM 3241 O O . VAL A 1 414 ? 33.035 24.057 43.494 1.00 41.43 407 VAL A O 1
ATOM 3245 N N . GLY A 1 415 ? 32.963 21.823 43.877 1.00 44.41 408 GLY A N 1
ATOM 3246 C CA . GLY A 1 415 ? 33.613 21.414 42.613 1.00 48.80 408 GLY A CA 1
ATOM 3247 C C . GLY A 1 415 ? 32.757 21.775 41.411 1.00 49.76 408 GLY A C 1
ATOM 3248 O O . GLY A 1 415 ? 31.602 22.215 41.596 1.00 53.78 408 GLY A O 1
ATOM 3249 N N . ASP A 1 416 ? 33.279 21.603 40.198 1.00 59.04 409 ASP A N 1
ATOM 3250 C CA . ASP A 1 416 ? 32.504 21.895 38.960 1.00 59.83 409 ASP A CA 1
ATOM 3251 C C . ASP A 1 416 ? 32.113 20.561 38.305 1.00 60.67 409 ASP A C 1
ATOM 3252 O O . ASP A 1 416 ? 31.583 20.593 37.176 1.00 54.79 409 ASP A O 1
ATOM 3257 N N . GLU A 1 417 ? 32.298 19.448 39.025 1.00 57.80 410 GLU A N 1
ATOM 3258 C CA . GLU A 1 417 ? 31.838 18.086 38.626 1.00 57.90 410 GLU A CA 1
ATOM 3259 C C . GLU A 1 417 ? 30.563 17.702 39.389 1.00 55.09 410 GLU A C 1
ATOM 3260 O O . GLU A 1 417 ? 30.279 18.317 40.436 1.00 52.93 410 GLU A O 1
ATOM 3266 N N . ASP A 1 418 ? 29.790 16.757 38.845 1.00 53.01 411 ASP A N 1
ATOM 3267 C CA . ASP A 1 418 ? 28.778 15.957 39.593 1.00 50.71 411 ASP A CA 1
ATOM 3268 C C . ASP A 1 418 ? 29.557 14.963 40.460 1.00 49.97 411 ASP A C 1
ATOM 3269 O O . ASP A 1 418 ? 30.562 14.439 39.961 1.00 52.80 411 ASP A O 1
ATOM 3274 N N . VAL A 1 419 ? 29.154 14.776 41.721 1.00 51.29 412 VAL A N 1
ATOM 3275 C CA . VAL A 1 419 ? 29.771 13.809 42.676 1.00 48.43 412 VAL A CA 1
ATOM 3276 C C . VAL A 1 419 ? 28.678 12.835 43.100 1.00 46.66 412 VAL A C 1
ATOM 3277 O O . VAL A 1 419 ? 27.528 13.274 43.294 1.00 48.72 412 VAL A O 1
ATOM 3281 N N . THR A 1 420 ? 29.029 11.558 43.215 1.00 44.11 413 THR A N 1
ATOM 3282 C CA . THR A 1 420 ? 28.161 10.540 43.838 1.00 46.79 413 THR A CA 1
ATOM 3283 C C . THR A 1 420 ? 28.826 10.135 45.143 1.00 46.47 413 THR A C 1
ATOM 3284 O O . THR A 1 420 ? 30.011 9.725 45.111 1.00 49.66 413 THR A O 1
ATOM 3288 N N . LEU A 1 421 ? 28.104 10.273 46.248 1.00 45.22 414 LEU A N 1
ATOM 3289 C CA . LEU A 1 421 ? 28.618 9.820 47.562 1.00 50.92 414 LEU A CA 1
ATOM 3290 C C . LEU A 1 421 ? 28.326 8.320 47.657 1.00 46.80 414 LE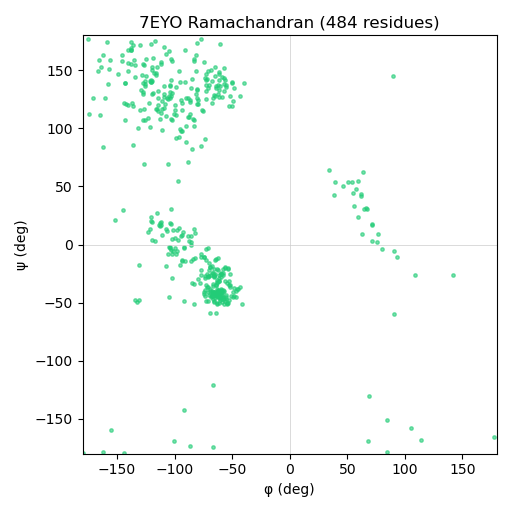U A C 1
ATOM 3291 O O . LEU A 1 421 ? 27.130 7.976 47.731 1.00 41.98 414 LEU A O 1
ATOM 3296 N N . LYS A 1 422 ? 29.376 7.497 47.540 1.00 43.23 415 LYS A N 1
ATOM 3297 C CA . LYS A 1 422 ? 29.324 6.025 47.748 1.00 50.74 415 LYS A CA 1
ATOM 3298 C C . LYS A 1 422 ? 29.189 5.769 49.252 1.00 48.87 415 LYS A C 1
ATOM 3299 O O . LYS A 1 422 ? 30.232 5.694 49.924 1.00 52.02 415 LYS A O 1
ATOM 3301 N N . ILE A 1 423 ? 27.952 5.680 49.756 1.00 49.07 416 ILE A N 1
ATOM 3302 C CA . ILE A 1 423 ? 27.644 5.365 51.182 1.00 50.02 416 ILE A CA 1
ATOM 3303 C C . ILE A 1 423 ? 27.131 3.920 51.232 1.00 56.24 416 ILE A C 1
ATOM 3304 O O . ILE A 1 423 ? 25.925 3.729 51.509 1.00 55.61 416 ILE A O 1
ATOM 3306 N N . ASP A 1 424 ? 28.031 2.953 50.979 1.00 58.84 417 ASP A N 1
ATOM 3307 C CA . ASP A 1 424 ? 27.731 1.503 50.810 1.00 54.23 417 ASP A CA 1
ATOM 3308 C C . ASP A 1 424 ? 26.795 1.032 51.926 1.00 54.94 417 ASP A C 1
ATOM 3309 O O . ASP A 1 424 ? 25.796 0.346 51.609 1.00 51.21 417 ASP A O 1
ATOM 3311 N N . GLN A 1 425 ? 27.085 1.435 53.170 1.00 48.76 418 GLN A N 1
ATOM 3312 C CA . GLN A 1 425 ? 26.488 0.882 54.415 1.00 43.24 418 GLN A CA 1
ATOM 3313 C C . GLN A 1 425 ? 24.975 1.126 54.457 1.00 41.69 418 GLN A C 1
ATOM 3314 O O . GLN A 1 425 ? 24.326 0.568 55.346 1.00 39.61 418 GLN A O 1
ATOM 3320 N N . TYR A 1 426 ? 24.433 1.959 53.573 1.00 38.54 419 TYR A N 1
ATOM 3321 C CA . TYR A 1 426 ? 22.975 2.238 53.501 1.00 44.52 419 TYR A CA 1
ATOM 3322 C C . TYR A 1 426 ? 22.415 1.918 52.105 1.00 46.16 419 TYR A C 1
ATOM 3323 O O . TYR A 1 426 ? 21.226 2.306 51.870 1.00 41.61 419 TYR A O 1
ATOM 3332 N N . SER A 1 427 ? 23.198 1.245 51.233 1.00 49.96 420 SER A N 1
ATOM 3333 C CA . SER A 1 427 ? 22.780 0.774 49.875 1.00 51.19 420 SER A CA 1
ATOM 3334 C C . SER A 1 427 ? 21.437 0.027 49.989 1.00 51.22 420 SER A C 1
ATOM 3335 O O . SER A 1 427 ? 21.337 -0.870 50.835 1.00 49.76 420 SER A O 1
ATOM 3337 N N . GLY A 1 428 ? 20.408 0.458 49.251 1.00 47.91 421 GLY A N 1
ATOM 3338 C CA . GLY A 1 428 ? 19.076 -0.175 49.258 1.00 46.43 421 GLY A CA 1
ATOM 3339 C C . GLY A 1 428 ? 18.132 0.413 50.292 1.00 47.17 421 GLY A C 1
ATOM 3340 O O . GLY A 1 428 ? 16.941 0.022 50.284 1.00 48.15 421 GLY A O 1
ATOM 3341 N N . LYS A 1 429 ? 18.595 1.337 51.148 1.00 49.14 422 LYS A N 1
ATOM 3342 C CA . LYS A 1 429 ? 17.694 2.109 52.049 1.00 44.60 422 LYS A CA 1
ATOM 3343 C C . LYS A 1 429 ? 16.947 3.157 51.218 1.00 43.16 422 LYS A C 1
ATOM 3344 O O . LYS A 1 429 ? 17.442 3.499 50.113 1.00 37.56 422 LYS A O 1
ATOM 3350 N N . LYS A 1 430 ? 15.794 3.610 51.728 1.00 44.01 423 LYS A N 1
ATOM 3351 C CA . LYS A 1 430 ? 14.874 4.613 51.112 1.00 47.45 423 LYS A CA 1
ATOM 3352 C C . LYS A 1 430 ? 15.393 6.040 51.369 1.00 52.75 423 LYS A C 1
ATOM 3353 O O . LYS A 1 430 ? 15.496 6.414 52.555 1.00 55.71 423 LYS A O 1
ATOM 3359 N N . ILE A 1 431 ? 15.669 6.816 50.308 1.00 53.95 424 ILE A N 1
ATOM 3360 C CA . ILE A 1 431 ? 16.237 8.202 50.375 1.00 47.90 424 ILE A CA 1
ATOM 3361 C C . ILE A 1 431 ? 15.161 9.226 50.000 1.00 45.68 424 ILE A C 1
ATOM 3362 O O . ILE A 1 431 ? 14.637 9.172 48.859 1.00 44.28 424 ILE A O 1
ATOM 3367 N N . TYR A 1 432 ? 14.861 10.154 50.908 1.00 40.38 425 TYR A N 1
ATOM 3368 C CA . TYR A 1 432 ? 14.078 11.381 50.625 1.00 41.09 425 TYR A CA 1
ATOM 3369 C C . TYR A 1 432 ? 15.052 12.557 50.441 1.00 47.86 425 TYR A C 1
ATOM 3370 O O . TYR A 1 432 ? 15.829 12.860 51.373 1.00 41.90 425 TYR A O 1
ATOM 3379 N N . SER A 1 433 ? 15.035 13.195 49.273 1.00 43.07 426 SER A N 1
ATOM 3380 C CA . SER A 1 433 ? 16.036 14.223 48.898 1.00 40.40 426 SER A CA 1
ATOM 3381 C C . SER A 1 433 ? 15.442 15.631 49.021 1.00 38.81 426 SER A C 1
ATOM 3382 O O . SER A 1 433 ? 14.223 15.836 48.734 1.00 33.80 426 SER A O 1
ATOM 3385 N N . TYR A 1 434 ? 16.264 16.578 49.494 1.00 35.41 427 TYR A N 1
ATOM 3386 C CA . TYR A 1 434 ? 15.842 17.985 49.697 1.00 32.45 427 TYR A CA 1
ATOM 3387 C C . TYR A 1 434 ? 16.967 18.858 49.162 1.00 36.95 427 TYR A C 1
ATOM 3388 O O . TYR A 1 434 ? 17.900 19.193 49.947 1.00 34.99 427 TYR A O 1
ATOM 3397 N N . ILE A 1 435 ? 16.936 19.116 47.852 1.00 33.55 428 ILE A N 1
ATOM 3398 C CA . ILE A 1 435 ? 18.100 19.647 47.092 1.00 31.53 428 ILE A CA 1
ATOM 3399 C C . ILE A 1 435 ? 17.802 21.114 46.824 1.00 32.57 428 ILE A C 1
ATOM 3400 O O . ILE A 1 435 ? 16.671 21.413 46.346 1.00 31.20 428 ILE A O 1
ATOM 3405 N N . LEU A 1 436 ? 18.754 21.988 47.191 1.00 30.69 429 LEU A N 1
ATOM 3406 C CA . LEU A 1 436 ? 18.585 23.461 47.093 1.00 32.10 429 LEU A CA 1
ATOM 3407 C C . LEU A 1 436 ? 19.406 23.964 45.908 1.00 31.25 429 LEU A C 1
ATOM 3408 O O . LEU A 1 436 ? 20.591 23.644 45.855 1.00 30.41 429 LEU A O 1
ATOM 3413 N N . THR A 1 437 ? 18.775 24.684 44.970 1.00 33.36 430 THR A N 1
ATOM 3414 C CA . THR A 1 437 ? 19.464 25.232 43.771 1.00 28.05 430 THR A CA 1
ATOM 3415 C C . THR A 1 437 ? 18.978 26.645 43.524 1.00 25.70 430 THR A C 1
ATOM 3416 O O . THR A 1 437 ? 17.876 27.044 43.950 1.00 28.11 430 THR A O 1
ATOM 3420 N N . PRO A 1 438 ? 19.805 27.470 42.846 1.00 27.36 431 PRO A N 1
ATOM 3421 C CA . PRO A 1 438 ? 19.417 28.858 42.590 1.00 30.82 431 PRO A CA 1
ATOM 3422 C C . PRO A 1 438 ? 18.468 29.012 41.401 1.00 32.77 431 PRO A C 1
ATOM 3423 O O . PRO A 1 438 ? 18.734 28.432 40.377 1.00 37.99 431 PRO A O 1
ATOM 3427 N N . GLU A 1 439 ? 17.400 29.791 41.572 1.00 38.35 432 GLU A N 1
ATOM 3428 C CA . GLU A 1 439 ? 16.518 30.203 40.446 1.00 43.77 432 GLU A CA 1
ATOM 3429 C C . GLU A 1 439 ? 17.362 30.814 39.324 1.00 45.84 432 GLU A C 1
ATOM 3430 O O . GLU A 1 439 ? 18.139 31.747 39.625 1.00 43.82 432 GLU A O 1
ATOM 3436 N N . GLY A 1 440 ? 17.198 30.310 38.089 1.00 44.87 433 GLY A N 1
ATOM 3437 C CA . GLY A 1 440 ? 17.913 30.789 36.885 1.00 43.06 433 GLY A CA 1
ATOM 3438 C C . GLY A 1 440 ? 19.356 30.303 36.820 1.00 48.74 433 GLY A C 1
ATOM 3439 O O . GLY A 1 440 ? 20.108 30.824 35.956 1.00 46.10 433 GLY A O 1
ATOM 3440 N N . GLY A 1 441 ? 19.757 29.376 37.707 1.00 44.88 434 GLY A N 1
ATOM 3441 C CA . GLY A 1 441 ? 21.093 28.741 37.703 1.00 43.20 434 GLY A CA 1
ATOM 3442 C C . GLY A 1 441 ? 22.210 29.677 38.148 1.00 39.15 434 GLY A C 1
ATOM 3443 O O . GLY A 1 441 ? 23.378 29.224 38.160 1.00 35.97 434 GLY A O 1
ATOM 3444 N N . GLN A 1 442 ? 21.876 30.915 38.541 1.00 40.55 435 GLN A N 1
ATOM 3445 C CA . GLN A 1 442 ? 22.853 31.993 38.870 1.00 41.76 435 GLN A CA 1
ATOM 3446 C C . GLN A 1 442 ? 23.251 31.836 40.353 1.00 36.42 435 GLN A C 1
ATOM 3447 O O . GLN A 1 442 ? 22.343 31.878 41.206 1.00 36.68 435 GLN A O 1
ATOM 3453 N N . LEU A 1 443 ? 24.536 31.674 40.658 1.00 32.02 436 LEU A N 1
ATOM 3454 C CA . LEU A 1 443 ? 25.028 31.550 42.060 1.00 35.16 436 LEU A CA 1
ATOM 3455 C C . LEU A 1 443 ? 24.660 32.798 42.862 1.00 34.77 436 LEU A C 1
ATOM 3456 O O . LEU A 1 443 ? 24.577 32.694 44.109 1.00 34.29 436 LEU A O 1
ATOM 3461 N N . THR A 1 444 ? 24.470 33.936 42.193 1.00 30.24 437 THR A N 1
ATOM 3462 C CA . THR A 1 444 ? 24.115 35.214 42.841 1.00 30.08 437 THR A CA 1
ATOM 3463 C C . THR A 1 444 ? 22.605 35.381 42.863 1.00 27.81 437 THR A C 1
ATOM 3464 O O . THR A 1 444 ? 22.159 36.487 43.225 1.00 32.20 437 THR A O 1
ATOM 3468 N N . SER A 1 445 ? 21.834 34.342 42.528 1.00 28.33 438 SER A N 1
ATOM 3469 C CA . SER A 1 445 ? 20.363 34.399 42.656 1.00 28.45 438 SER A CA 1
ATOM 3470 C C . SER A 1 445 ? 20.006 34.625 44.110 1.00 30.40 438 SER A C 1
ATOM 3471 O O . SER A 1 445 ? 20.666 34.000 44.955 1.00 29.30 438 SER A O 1
ATOM 3474 N N . GLN A 1 446 ? 18.972 35.433 44.329 1.00 29.56 439 GLN A N 1
ATOM 3475 C CA . GLN A 1 446 ? 18.385 35.751 45.649 1.00 33.15 439 GLN A CA 1
ATOM 3476 C C . GLN A 1 446 ? 17.165 34.851 45.886 1.00 32.93 439 GLN A C 1
ATOM 3477 O O . GLN A 1 446 ? 16.440 35.060 46.895 1.00 30.07 439 GLN A O 1
ATOM 3483 N N . LYS A 1 447 ? 16.911 33.928 44.958 1.00 34.49 440 LYS A N 1
ATOM 3484 C CA . LYS A 1 447 ? 15.737 33.011 45.014 1.00 37.69 440 LYS A CA 1
ATOM 3485 C C . LYS A 1 447 ? 16.289 31.594 45.071 1.00 31.78 440 LYS A C 1
ATOM 3486 O O . LYS A 1 447 ? 17.314 31.369 44.423 1.00 35.27 440 LYS A O 1
ATOM 3492 N N . VAL A 1 448 ? 15.678 30.704 45.864 1.00 27.45 441 VAL A N 1
ATOM 3493 C CA . VAL A 1 448 ? 16.219 29.323 46.010 1.00 26.91 441 VAL A CA 1
ATOM 3494 C C . VAL A 1 448 ? 15.096 28.308 45.733 1.00 25.95 441 VAL A C 1
ATOM 3495 O O . VAL A 1 448 ? 13.925 28.532 46.173 1.00 27.36 441 VAL A O 1
ATOM 3499 N N . LEU A 1 449 ? 15.459 27.252 45.013 1.00 30.34 442 LEU A N 1
ATOM 3500 C CA . 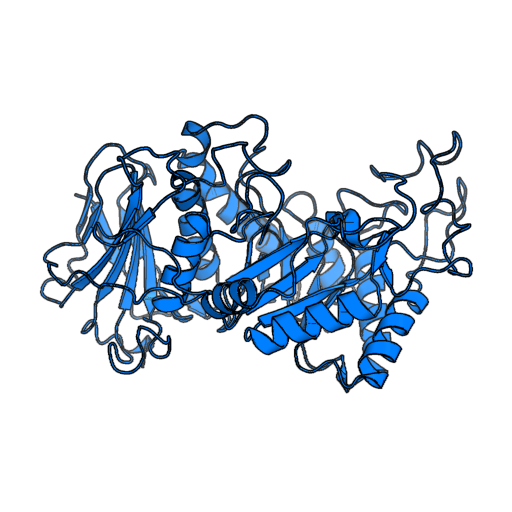LEU A 1 449 ? 14.523 26.159 44.639 1.00 33.63 442 LEU A CA 1
ATOM 3501 C C . LEU A 1 449 ? 14.835 24.978 45.539 1.00 28.61 442 LEU A C 1
ATOM 3502 O O . LEU A 1 449 ? 16.006 24.604 45.644 1.00 31.70 442 LEU A O 1
ATOM 3507 N N . LEU A 1 450 ? 13.783 24.417 46.122 1.00 29.14 443 LEU A N 1
ATOM 3508 C CA . LEU A 1 450 ? 13.827 23.103 46.783 1.00 27.75 443 LEU A CA 1
ATOM 3509 C C . LEU A 1 450 ? 13.270 22.059 45.794 1.00 31.35 443 LEU A C 1
ATOM 3510 O O . LEU A 1 450 ? 12.055 22.137 45.525 1.00 35.78 443 LEU A O 1
ATOM 3515 N N . ASN A 1 451 ? 14.129 21.158 45.287 1.00 32.14 444 ASN A N 1
ATOM 3516 C CA . ASN A 1 451 ? 13.763 20.118 44.283 1.00 37.10 444 ASN A CA 1
ATOM 3517 C C . ASN A 1 451 ? 12.945 20.829 43.190 1.00 38.22 444 ASN A C 1
ATOM 3518 O O . ASN A 1 451 ? 11.781 20.432 42.965 1.00 38.66 444 ASN A O 1
ATOM 3523 N N . GLY A 1 452 ? 13.476 21.942 42.673 1.00 34.24 445 GLY A N 1
ATOM 3524 C CA . GLY A 1 452 ? 12.970 22.674 41.493 1.00 32.63 445 GLY A CA 1
ATOM 3525 C C . GLY A 1 452 ? 11.794 23.568 41.818 1.00 34.29 445 GLY A C 1
ATOM 3526 O O . GLY A 1 452 ? 11.314 24.275 40.899 1.00 42.88 445 GLY A O 1
ATOM 3527 N N . LYS A 1 453 ? 11.307 23.554 43.056 1.00 35.11 446 LYS A N 1
ATOM 3528 C CA . LYS A 1 453 ? 10.213 24.450 43.489 1.00 38.61 446 LYS A CA 1
ATOM 3529 C C . LYS A 1 453 ? 10.807 25.610 44.306 1.00 42.57 446 LYS A C 1
ATOM 3530 O O . LYS A 1 453 ? 11.566 25.337 45.254 1.00 46.97 446 LYS A O 1
ATOM 3536 N N . GLU A 1 454 ? 10.432 26.846 43.960 1.00 40.03 447 GLU A N 1
ATOM 3537 C CA . GLU A 1 454 ? 10.863 28.096 44.644 1.00 40.27 447 GLU A CA 1
ATOM 3538 C C . GLU A 1 454 ? 10.316 28.089 46.064 1.00 36.80 447 GLU A C 1
ATOM 3539 O O . GLU A 1 454 ? 9.082 27.974 46.225 1.00 39.28 447 GLU A O 1
ATOM 3545 N N . LEU A 1 455 ? 11.179 28.292 47.056 1.00 32.68 448 LEU A N 1
ATOM 3546 C CA . LEU A 1 455 ? 10.714 28.518 48.450 1.00 31.05 448 LEU A CA 1
ATOM 3547 C C . LEU A 1 455 ? 10.263 29.973 48.606 1.00 30.54 448 LEU A C 1
ATOM 3548 O O . LEU A 1 455 ? 11.052 30.896 48.299 1.00 29.11 448 LEU A O 1
ATOM 3553 N N . LYS A 1 456 ? 9.030 30.170 49.052 1.00 30.39 449 LYS A N 1
ATOM 3554 C CA . LYS A 1 456 ? 8.510 31.505 49.391 1.00 33.16 449 LYS A CA 1
ATOM 3555 C C . LYS A 1 456 ? 7.360 31.381 50.384 1.00 34.58 449 LYS A C 1
ATOM 3556 O O . LYS A 1 456 ? 6.720 30.313 50.445 1.00 36.98 449 LYS A O 1
ATOM 3562 N N . LEU A 1 457 ? 7.116 32.482 51.084 1.00 30.31 450 LEU A N 1
ATOM 3563 C CA . LEU A 1 457 ? 5.989 32.711 52.012 1.00 32.68 450 LEU A CA 1
ATOM 3564 C C . LEU A 1 457 ? 4.660 32.737 51.241 1.00 39.66 450 LEU A C 1
ATOM 3565 O O . LEU A 1 457 ? 4.732 32.539 50.020 1.00 42.71 450 LEU A O 1
ATOM 3570 N N . VAL A 1 458 ? 3.556 33.065 51.956 1.00 39.50 451 VAL A N 1
ATOM 3571 C CA . VAL A 1 458 ? 2.121 33.131 51.527 1.00 36.96 451 VAL A CA 1
ATOM 3572 C C . VAL A 1 458 ? 1.269 33.704 52.683 1.00 38.25 451 VAL A C 1
ATOM 3573 O O . VAL A 1 458 ? 1.079 33.006 53.701 1.00 32.54 451 VAL A O 1
ATOM 3577 N N . SER A 1 459 ? 0.709 34.912 52.541 1.00 41.89 452 SER A N 1
ATOM 3578 C CA . SER A 1 459 ? 0.025 35.641 53.658 1.00 44.65 452 SER A CA 1
ATOM 3579 C C . SER A 1 459 ? 0.825 35.402 54.938 1.00 47.05 452 SER A C 1
ATOM 3580 O O . SER A 1 459 ? 0.209 35.048 55.953 1.00 47.71 452 SER A O 1
ATOM 3583 N N . ASP A 1 460 ? 2.158 35.476 54.842 1.00 52.26 453 ASP A N 1
ATOM 3584 C CA . ASP A 1 460 ? 3.092 35.242 55.973 1.00 57.42 453 ASP A CA 1
ATOM 3585 C C . ASP A 1 460 ? 2.864 33.814 56.510 1.00 54.36 453 ASP A C 1
ATOM 3586 O O . ASP A 1 460 ? 2.603 33.664 57.716 1.00 64.35 453 ASP A O 1
ATOM 3591 N N . GLN A 1 461 ? 2.949 32.804 55.638 1.00 52.45 454 GLN A N 1
ATOM 3592 C CA . GLN A 1 461 ? 2.988 31.364 56.017 1.00 50.24 454 GLN A CA 1
ATOM 3593 C C . GLN A 1 461 ? 4.220 30.715 55.397 1.00 42.23 454 GLN A C 1
ATOM 3594 O O . GLN A 1 461 ? 4.500 30.987 54.220 1.00 39.09 454 GLN A O 1
ATOM 3600 N N . LEU A 1 462 ? 4.947 29.890 56.156 1.00 37.53 455 LEU A N 1
ATOM 3601 C CA . LEU A 1 462 ? 6.069 29.105 55.581 1.00 35.67 455 LEU A CA 1
ATOM 3602 C C . LEU A 1 462 ? 5.507 28.066 54.613 1.00 36.18 455 LEU A C 1
ATOM 3603 O O . LEU A 1 462 ? 4.512 27.409 54.895 1.00 34.66 455 LEU A O 1
ATOM 3608 N N . PRO A 1 463 ? 6.173 27.824 53.475 1.00 39.77 456 PRO A N 1
ATOM 3609 C CA . PRO A 1 463 ? 5.750 26.762 52.569 1.00 42.07 456 PRO A CA 1
ATOM 3610 C C . PRO A 1 463 ? 6.083 25.361 53.105 1.00 43.96 456 PRO A C 1
ATOM 3611 O O . PRO A 1 463 ? 7.155 25.125 53.695 1.00 41.35 456 PRO A O 1
ATOM 3615 N N . GLU A 1 464 ? 5.166 24.432 52.837 1.00 38.98 457 GLU A N 1
ATOM 3616 C CA . GLU A 1 464 ? 5.378 22.989 53.083 1.00 39.36 457 GLU A CA 1
ATOM 3617 C C . GLU A 1 464 ? 6.641 22.602 52.337 1.00 36.30 457 GLU A C 1
ATOM 3618 O O . GLU A 1 464 ? 6.851 23.084 51.202 1.00 34.19 457 GLU A O 1
ATOM 3624 N N . LEU A 1 465 ? 7.495 21.817 52.963 1.00 32.45 458 LEU A N 1
ATOM 3625 C CA . LEU A 1 465 ? 8.700 21.312 52.280 1.00 33.65 458 LEU A CA 1
ATOM 3626 C C . LEU A 1 465 ? 8.294 20.113 51.427 1.00 36.85 458 LEU A C 1
ATOM 3627 O O . LEU A 1 465 ? 7.723 19.163 51.988 1.00 35.30 458 LEU A O 1
ATOM 3632 N N . ASN A 1 466 ? 8.618 20.162 50.138 1.00 37.06 459 ASN A N 1
ATOM 3633 C CA . ASN A 1 466 ? 8.303 19.112 49.134 1.00 38.97 459 ASN A CA 1
ATOM 3634 C C . ASN A 1 466 ? 9.508 18.183 49.035 1.00 39.52 459 ASN A C 1
ATOM 3635 O O . ASN A 1 466 ? 10.464 18.549 48.313 1.00 43.56 459 ASN A O 1
ATOM 3640 N N . ALA A 1 467 ? 9.471 17.046 49.736 1.00 36.95 460 ALA A N 1
ATOM 3641 C CA . ALA A 1 467 ? 10.494 15.978 49.632 1.00 38.99 460 ALA A CA 1
ATOM 3642 C C . ALA A 1 467 ? 10.443 15.402 48.220 1.00 43.48 460 ALA A C 1
ATOM 3643 O O . ALA A 1 467 ? 9.335 15.331 47.651 1.00 46.68 460 ALA A O 1
ATOM 3645 N N . ASP A 1 468 ? 11.594 15.017 47.684 1.00 47.44 461 ASP A N 1
ATOM 3646 C CA . ASP A 1 468 ? 11.720 14.378 46.357 1.00 46.82 461 ASP A CA 1
ATOM 3647 C C . ASP A 1 468 ? 12.048 12.903 46.594 1.00 54.42 461 ASP A C 1
ATOM 3648 O O . ASP A 1 468 ? 12.991 12.664 47.337 1.00 49.48 461 ASP A O 1
ATOM 3653 N N . GLU A 1 469 ? 11.078 12.037 46.273 1.00 57.33 462 GLU A N 1
ATOM 3654 C CA . GLU A 1 469 ? 11.152 10.583 46.546 1.00 58.84 462 GLU A CA 1
ATOM 3655 C C . GLU A 1 469 ? 11.820 9.851 45.393 1.00 60.29 462 GLU A C 1
ATOM 3656 O O . GLU A 1 469 ? 11.817 8.650 45.427 1.00 63.46 462 GLU A O 1
ATOM 3662 N N . SER A 1 470 ? 12.363 10.575 44.420 1.00 61.37 463 SER A N 1
ATOM 3663 C CA . SER A 1 470 ? 13.101 9.977 43.278 1.00 58.85 463 SER A CA 1
ATOM 3664 C C . SER A 1 470 ? 14.568 9.837 43.696 1.00 55.84 463 SER A C 1
ATOM 3665 O O . SER A 1 470 ? 15.395 10.572 43.174 1.00 50.93 463 SER A O 1
ATOM 3668 N N . LYS A 1 471 ? 14.809 8.890 44.608 1.00 53.29 464 LYS A N 1
ATOM 3669 C CA . LYS A 1 471 ? 16.061 8.567 45.342 1.00 44.03 464 LYS A CA 1
ATOM 3670 C C . LYS A 1 471 ? 17.172 8.022 44.446 1.00 45.76 464 LYS A C 1
ATOM 3671 O O . LYS A 1 471 ? 17.701 8.727 43.617 1.00 45.35 464 LYS A O 1
ATOM 3673 N N . THR A 1 472 ? 17.598 6.818 44.781 1.00 48.24 465 THR A N 1
ATOM 3674 C CA . THR A 1 472 ? 18.548 5.981 44.047 1.00 51.09 465 THR A CA 1
ATOM 3675 C C . THR A 1 472 ? 19.960 6.250 44.516 1.00 47.59 465 THR A C 1
ATOM 3676 O O . THR A 1 472 ? 20.545 5.324 45.041 1.00 57.45 465 THR A O 1
ATOM 3680 N N . SER A 1 473 ? 20.431 7.476 44.396 1.00 45.96 466 SER A N 1
ATOM 3681 C CA . SER A 1 473 ? 21.808 7.699 44.865 1.00 47.35 466 SER A CA 1
ATOM 3682 C C . SER A 1 473 ? 21.924 9.018 45.630 1.00 44.54 466 SER A C 1
ATOM 3683 O O . SER A 1 473 ? 20.965 9.809 45.635 1.00 42.17 466 SER A O 1
ATOM 3686 N N . PHE A 1 474 ? 23.074 9.174 46.263 1.00 42.83 467 PHE A N 1
ATOM 3687 C CA . PHE A 1 474 ? 23.470 10.396 46.996 1.00 44.99 467 PHE A CA 1
ATOM 3688 C C . PHE A 1 474 ? 24.377 11.177 46.047 1.00 43.38 467 PHE A C 1
ATOM 3689 O O . PHE A 1 474 ? 25.573 10.991 46.051 1.00 48.68 467 PHE A O 1
ATOM 3697 N N . THR A 1 475 ? 23.780 12.059 45.269 1.00 44.07 468 THR A N 1
ATOM 3698 C CA . THR A 1 475 ? 24.509 12.832 44.226 1.00 47.40 468 THR A CA 1
ATOM 3699 C C . THR A 1 475 ? 24.238 14.331 44.367 1.00 41.82 468 THR A C 1
ATOM 3700 O O . THR A 1 475 ? 23.114 14.741 44.704 1.00 41.76 468 THR A O 1
ATOM 3704 N N . LEU A 1 476 ? 25.251 15.124 44.061 1.00 42.16 469 LEU A N 1
ATOM 3705 C CA . LEU A 1 476 ? 25.117 16.589 44.008 1.00 43.12 469 LEU A CA 1
ATOM 3706 C C . LEU A 1 476 ? 25.649 17.051 42.662 1.00 37.34 469 LEU A C 1
ATOM 3707 O O . LEU A 1 476 ? 26.752 16.621 42.300 1.00 36.41 469 LEU A O 1
ATOM 3712 N N . SER A 1 477 ? 24.864 17.898 41.986 1.00 41.04 470 SER A N 1
ATOM 3713 C CA . SER A 1 477 ? 25.308 18.703 40.821 1.00 44.79 470 SER A CA 1
ATOM 3714 C C . SER A 1 477 ? 26.360 19.693 41.303 1.00 47.12 470 SER A C 1
ATOM 3715 O O . SER A 1 477 ? 26.349 20.102 42.468 1.00 44.31 470 SER A O 1
ATOM 3718 N N . PRO A 1 478 ? 27.282 20.122 40.421 1.00 48.73 471 PRO A N 1
ATOM 3719 C CA . PRO A 1 478 ? 28.281 21.130 40.785 1.00 45.35 471 PRO A CA 1
ATOM 3720 C C . PRO A 1 478 ? 27.654 22.372 41.435 1.00 37.77 471 PRO A C 1
ATOM 3721 O O . PRO A 1 478 ? 26.593 22.852 40.990 1.00 30.02 471 PRO A O 1
ATOM 3725 N N . LYS A 1 479 ? 28.311 22.888 42.479 1.00 39.28 472 LYS A N 1
ATOM 3726 C CA . LYS A 1 479 ? 27.873 24.155 43.111 1.00 32.17 472 LYS A CA 1
ATOM 3727 C C . LYS A 1 479 ? 26.426 23.994 43.564 1.00 27.80 472 LYS A C 1
ATOM 3728 O O . LYS A 1 479 ? 25.584 24.905 43.290 1.00 26.20 472 LYS A O 1
ATOM 3734 N N . THR A 1 480 ? 26.138 22.882 44.246 1.00 30.36 473 THR A N 1
ATOM 3735 C CA . THR A 1 480 ? 24.857 22.669 44.967 1.00 29.93 473 THR A CA 1
ATOM 3736 C C . THR A 1 480 ? 25.100 22.018 46.340 1.00 25.67 473 THR A C 1
ATOM 3737 O O . THR A 1 480 ? 26.202 21.541 46.667 1.00 28.66 473 THR A O 1
ATOM 3741 N N . PHE A 1 481 ? 24.047 22.042 47.129 1.00 26.39 474 PHE A N 1
ATOM 3742 C CA . PHE A 1 481 ? 23.989 21.444 48.476 1.00 28.06 474 PHE A CA 1
ATOM 3743 C C . PHE A 1 481 ? 22.572 20.923 48.685 1.00 27.35 474 PHE A C 1
ATOM 3744 O O . PHE A 1 481 ? 21.596 21.373 48.027 1.00 32.13 474 PHE A O 1
ATOM 3752 N N . GLY A 1 482 ? 22.450 19.985 49.605 1.00 27.22 475 GLY A N 1
ATOM 3753 C CA . GLY A 1 482 ? 21.135 19.434 49.955 1.00 28.87 475 GLY A CA 1
ATOM 3754 C C . GLY A 1 482 ? 21.205 18.462 51.102 1.00 26.49 475 GLY A C 1
ATOM 3755 O O . GLY A 1 482 ? 22.312 18.137 51.578 1.00 27.09 475 GLY A O 1
ATOM 3756 N N . PHE A 1 483 ? 20.036 17.989 51.491 1.00 26.75 476 PHE A N 1
ATOM 3757 C CA . PHE A 1 483 ? 19.863 17.035 52.602 1.00 29.30 476 PHE A CA 1
ATOM 3758 C C . PHE A 1 483 ? 19.201 15.769 52.066 1.00 32.65 476 PHE A C 1
ATOM 3759 O O . PHE A 1 483 ? 18.305 15.891 51.216 1.00 30.06 476 PHE A O 1
ATOM 3767 N N . PHE A 1 484 ? 19.653 14.629 52.580 1.00 30.17 477 PHE A N 1
ATOM 3768 C CA . PHE A 1 484 ? 19.145 13.279 52.249 1.00 32.10 477 PHE A CA 1
ATOM 3769 C C . PHE A 1 484 ? 18.686 12.609 53.544 1.00 29.86 477 PHE A C 1
ATOM 3770 O O . PHE A 1 484 ? 19.538 12.246 54.354 1.00 33.34 477 PHE A O 1
ATOM 3778 N N . VAL A 1 485 ? 17.380 12.455 53.729 1.00 30.49 478 VAL A N 1
ATOM 3779 C CA . VAL A 1 485 ? 16.802 11.710 54.884 1.00 31.39 478 VAL A CA 1
ATOM 3780 C C . VAL A 1 485 ? 16.722 10.229 54.513 1.00 38.46 478 VAL A C 1
ATOM 3781 O O . VAL A 1 485 ? 15.966 9.896 53.554 1.00 35.78 478 VAL A O 1
ATOM 3785 N N . VAL A 1 486 ? 17.531 9.404 55.181 1.00 36.78 479 VAL A N 1
ATOM 3786 C CA . VAL A 1 486 ? 17.487 7.925 55.078 1.00 35.17 479 VAL A CA 1
ATOM 3787 C C . VAL A 1 486 ? 16.420 7.443 56.069 1.00 36.27 479 VAL A C 1
ATOM 3788 O O . VAL A 1 486 ? 16.791 7.090 57.212 1.00 31.49 479 VAL A O 1
ATOM 3792 N N . SER A 1 487 ? 15.143 7.495 55.650 1.00 38.84 480 SER A N 1
ATOM 3793 C CA . SER A 1 487 ? 13.916 7.306 56.487 1.00 37.97 480 SER A CA 1
ATOM 3794 C C . SER A 1 487 ? 13.949 5.995 57.290 1.00 39.02 480 SER A C 1
ATOM 3795 O O . SER A 1 487 ? 13.402 5.983 58.423 1.00 36.11 480 SER A O 1
ATOM 3798 N N . ASP A 1 488 ? 14.542 4.942 56.717 1.00 40.99 481 ASP A N 1
ATOM 3799 C CA . ASP A 1 488 ? 14.586 3.564 57.280 1.00 44.63 481 ASP A CA 1
ATOM 3800 C C . ASP A 1 488 ? 16.038 3.175 57.606 1.00 44.10 481 ASP A C 1
ATOM 3801 O O . ASP A 1 488 ? 16.366 1.967 57.587 1.00 42.98 481 ASP A O 1
ATOM 3806 N N . ALA A 1 489 ? 16.901 4.151 57.897 1.00 38.01 482 ALA A N 1
ATOM 3807 C CA . ALA A 1 489 ? 18.291 3.917 58.363 1.00 36.94 482 ALA A CA 1
ATOM 3808 C C . ALA A 1 489 ? 18.288 3.081 59.658 1.00 34.78 482 ALA A C 1
ATOM 3809 O O . ALA A 1 489 ? 19.330 2.451 59.978 1.00 35.55 482 ALA A O 1
ATOM 3811 N N . ASN A 1 490 ? 17.188 3.179 60.411 1.00 37.72 483 ASN A N 1
ATOM 3812 C CA . ASN A 1 490 ? 16.945 2.555 61.741 1.00 43.32 483 ASN A CA 1
ATOM 3813 C C . ASN A 1 490 ? 18.276 2.513 62.519 1.00 43.37 483 ASN A C 1
ATOM 3814 O O . ASN A 1 490 ? 18.782 1.417 62.805 1.00 41.66 483 ASN A O 1
ATOM 3819 N N . VAL A 1 491 ? 18.832 3.697 62.830 1.00 43.38 484 VAL A N 1
ATOM 3820 C CA . VAL A 1 491 ? 20.087 3.873 63.626 1.00 38.14 484 VAL A CA 1
ATOM 3821 C C . VAL A 1 491 ? 19.728 3.761 65.100 1.00 35.57 484 VAL A C 1
ATOM 3822 O O . VAL A 1 491 ? 18.820 4.499 65.524 1.00 33.48 484 VAL A O 1
ATOM 3826 N N . GLU A 1 492 ? 20.444 2.922 65.850 1.00 37.17 485 GLU A N 1
ATOM 3827 C CA . GLU A 1 492 ? 20.134 2.654 67.277 1.00 41.48 485 GLU A CA 1
ATOM 3828 C C . GLU A 1 492 ? 20.303 3.947 68.082 1.00 37.28 485 GLU A C 1
ATOM 3829 O O . GLU A 1 492 ? 19.358 4.293 68.814 1.00 36.55 485 GLU A O 1
ATOM 3835 N N . ALA A 1 493 ? 21.446 4.629 67.941 1.00 36.67 486 ALA A N 1
ATOM 3836 C CA . ALA A 1 493 ? 21.795 5.858 68.693 1.00 35.04 486 ALA A CA 1
ATOM 3837 C C . ALA A 1 493 ? 20.659 6.886 68.571 1.00 36.47 486 ALA A C 1
ATOM 3838 O O . ALA A 1 493 ? 20.496 7.700 69.498 1.00 39.64 486 ALA A O 1
ATOM 3840 N N . CYS A 1 494 ? 19.864 6.829 67.505 1.00 31.44 487 CYS A N 1
ATOM 3841 C CA . CYS A 1 494 ? 18.786 7.817 67.230 1.00 38.25 487 CYS A CA 1
ATOM 3842 C C . CYS A 1 494 ? 17.476 7.445 67.943 1.00 43.14 487 CYS A C 1
ATOM 3843 O O . CYS A 1 494 ? 16.502 8.218 67.811 1.00 42.33 487 CYS A O 1
ATOM 3846 N N . LYS A 1 495 ? 17.433 6.334 68.688 1.00 43.59 488 LYS A N 1
ATOM 3847 C CA . LYS A 1 495 ? 16.195 5.837 69.355 1.00 45.33 488 LYS A CA 1
ATOM 3848 C C . LYS A 1 495 ? 16.230 6.190 70.841 1.00 43.32 488 LYS A C 1
ATOM 3849 O O . LYS A 1 495 ? 17.330 6.149 71.360 1.00 48.60 488 LYS A O 1
#

GO terms:
  GO:0033906 hyaluronoglucuronidase activity (F, IDA)
  GO:0030214 hyaluronan catabolic process (P, IDA)

Nearest PDB structures (foldseek):
  7eyo-assembly1_A  TM=1.002E+00  e=0.000E+00  Hirudo nipponia
  5la7-assembly1_A  TM=8.714E-01  e=2.419E-51  Homo sapiens
  5e98-assembly1_A  TM=9.173E-01  e=3.466E-38  Homo sapiens
  6zdm-assembly1_AAA  TM=9.190E-01  e=4.985E-38  Homo sapiens
  5l9z-assembly1_A  TM=9.166E-01  e=6.749E-38  Homo sapiens

Radius of gyration: 22.64 Å; Cα contacts (8 Å, |Δi|>4): 1157; chains: 1; bounding box: 47×66×57 Å

Solvent-accessible surface area: 19312 Å² total; per-residue (Å²): 140,16,54,10,86,3,61,14,155,93,73,61,4,58,7,32,137,17,14,3,0,0,0,0,20,1,33,0,3,7,67,163,2,39,119,123,57,20,32,10,82,33,90,34,0,36,93,0,0,59,5,0,14,56,1,14,0,1,2,1,0,40,35,1,5,1,12,1,11,54,34,68,129,128,8,116,10,87,106,49,26,0,4,94,94,127,61,134,115,5,43,122,41,27,59,147,16,82,17,124,101,16,8,14,2,71,89,104,13,0,40,44,0,10,142,0,0,101,44,0,108,3,64,0,0,10,2,6,13,5,1,1,3,68,46,40,93,50,78,169,92,154,83,10,89,14,19,24,43,14,6,32,77,4,0,123,19,0,72,85,111,66,40,6,100,9,0,0,4,0,5,4,3,34,7,35,88,9,0,0,1,50,3,62,58,154,18,7,0,86,5,1,86,34,0,30,113,10,1,104,141,22,75,82,2,47,156,38,18,11,0,0,1,0,0,18,135,134,0,22,48,12,0,52,12,0,3,100,32,5,3,124,65,6,60,0,0,0,0,4,14,41,0,15,33,0,104,115,20,79,44,74,19,1,30,54,16,92,49,4,111,88,0,53,87,4,6,75,87,0,98,80,38,1,149,132,6,126,26,100,95,31,49,14,11,0,0,12,1,5,10,1,102,87,50,0,9,133,65,15,2,27,48,0,0,3,0,0,2,12,0,0,9,5,0,21,0,0,30,48,55,0,44,1,5,0,16,10,3,0,1,37,39,84,18,4,0,3,53,77,99,76,3,71,7,6,4,3,0,2,1,3,17,0,3,12,6,0,8,13,44,28,3,3,126,26,96,43,65,15,134,95,57,38,3,35,7,21,1,2,9,8,35,36,103,16,187,21,0,103,86,114,4,146,138,1,2,0,0,3,0,1,1,0,11,9,116,70,91,1,50,7,56,10,83,77,11,83,87,80,86,6,38,8,0,37,0,38,12,68,68,64,94,41,46,6,69,63,2,36,0,42,60,114,40,4,110,23,92,116,54,114,42,22,165,10,48,37,48,104,92,30,140,46,15,54,3,57,47,50,9,3,0,0,2,0,0,30,66,12,92,4,129,38,15,122

InterPro domains:
  IPR005199 Glycoside hydrolase, family 79 [PF03662] (40-317)
  IPR017853 Glycoside hydrolase superfamily [SSF51445] (24-364)

CATH classification: 3.20.20.80

B-factor: mean 25.89, std 13.37, range [6.46, 85.03]

Sequence (486 aa):
EIAVTIDDKNVIASVSESFHGVAFDASLFSPKGLWSFVDITSPKLFKLLEGLSPGYFRVGGTFANWLFFDLDENNKWKDYWAFKDKTPETATITRRWLFRKQNNLKKETFDDLVKLTKGSKMRLLFDLNAEVRTGYEIGKKMTSTWDSSEAEKLFKYCVSKGYGDNIDWELGNEPDHTSAHNLTEKQVGEDFKALHKVLEKYPTLNKGSLVGPDVGWMGVSYVKGLADGAGDHVTAFTLHQYYFDGNTSDVSTYLDATYFKKLQQLFDKVKDVLKNSPHKDKPLWLGETSSGYNSGTKDVSDRYVSGFLTLDKLGLSAANNVKVVIRQTIYNGYYGLLDKNTLEPNPDYWLMHVHNSLVGNTVFKVDVSDPTNKARVYAQCTKTNSKHTQSRYYKGSLTIFALNVGDEDVTLKIDQYSGKKIYSYILTPEGGQLTSQKVLLNGKELKLVSDQLPELNADESKTSFTLSPKTFGFFVVSDANVEACK

Secondary structure (DSSP, 8-state):
-EEEEEETTS--EE--TT-EEEEEEGGGEETTEE-TT--S--HHHHHHHHTT-SEEEEEESGGGGGEEET--TT-TTTTSGGGS---TTTTTSSBS------EEE-HHHHHHHHHHHHTTTEEEEEEE-S--EES-BTTTB---EE-THHHHHHHHHHHHHT--TTEEEEE-S-TTT-BTT---HHHHHHHHHHHHHHHTT-GGGSSS-EEEEEE-GGGTHHHHHHHHHHGGG-SEEEEEE-SEEGGG--TTGGG-GGGTHHHHHHHHHHHHHTTTSTTTT--EEEEEE-SEETT--TTTTTSGGGHHHHHHHHHHHHHTTEEEEEEE-SSSSSS-SB-TTT-PBPHHHHHHHHHHHHEEEEEEEEEE--TT--EEEEEEEEPSSSTTTTTTS-BTBEEEEEEE-SSS-EEEE-GGGTTS-EEEEEEEEGGG-TT-S-EEETTEEP--SSS-PPPP--B---SSEEE-TTEEEEEEETT---GGG-